Protein AF-A0A9E3X693-F1 (afdb_monomer_lite)

Sequence (414 aa):
NVKLANPLAALSYQMEGIDPHNLTMPPAPTFASEEIAGEMVELYWQALTRDVPFTHYGNEALTTAAIADLQAFTRFATVNPGTLFRGDTPGDLVGPYLSQFLYLPVPYGPMTIEQRYRVPVAGDDHMVDYLEWLAIQDGADPEQGNQIETTPLYLRNGRDLGEWVHQDFTYQAYLNAALILNSFGRSALDEGNPYKEMPNQSGFTTLGAPDLLSLVANIACLSLKAAWAQKWLFHRRLRPEVFAGRIHNHLTDAATYPIHDKLFAAQVLEEVAGRYDGYLLPQAYPEGSPTHPSYPAGHAVIAGACTTILKAFYDESFVLPNPQVAADDGLSLVAYRGHQNLTVGGELNKLAANIALGRDAAGVHWRSDSIEGLFLGETVALGVLADLALTYVEEFPGFQLTRFDGTTVTIHRE

pLDDT: mean 97.48, std 2.62, range [63.16, 98.94]

Foldseek 3Di:
DDDFDCLVLLVDADDFFDTLLPFDFPADDDQQDLQVLLLLLLLLLLQVFQLPFLVCQQVDDSNVLSLVLSCVGPVSVPPHSQRRLWDDFPQRSFFGNAFLLLQDWFDDPPDTHGNFAWFADPPQWACLDPVLLVCLVVPDDFPDWGHTDPDTFRDGGLRSLLVCLVPDDQLRSLLRLLRVLCVVPPQFWDPLQLQNPDPPDHDDCHLDSVVLNVQLVVLSVLLLSSQSNCFNVNHVAAWSQVSQSQVQCCVVVVDNDSYHCSSVVRCSQVVSCVVRVTRGRTASTSSAARNTGAAAPSLLLSLLQSLLSVQLTTDQAAFDPFRWHADSVRPDIDTRPDPDGNGSNSSSLSSSRSSLSSNSSRRTHTPNSNNSSNVSSNSRNLRNQLVVQQVDPDDTQAGWGQHRVRDIDGRHHD

Secondary structure (DSSP, 8-state):
-PPP--GGGGG---SSSS-GGG---PPPPPTTSHHHHHHHHHHHHHHHTTTSBGGGTTSSHHHHHHHHHHTTSGGGTT--TTTTT--SSTTTTSSSSS-GGGTS-EEETTEEE---B--BPTT--B--SHHHHHHHHTTPPPSS---B-SS-B---BHHHHHHHHHH--TTHHHHHHHHHHHHTGGGGB-TT-GGGT-SS---BTTBSHHHHHHHHHHHHHHHHHHHHHIIIIII-PPPHHHHHHHHHHHHTTS------GGGGG-THHHHHHHHHSS----BSSTT-S-SS--SSPHHHHHHHHHHHHHHHHB-TTPBPSS-EEE-TTSS-EEE---SS--BHHHHHHHHHHHHHHHHHHTTSS-HHHHHHHHHHHHHHHHHHHHHHHTT--S----EEEE-TTS-EEEE---

Structure (mmCIF, N/CA/C/O backbone):
data_AF-A0A9E3X693-F1
#
_entry.id   AF-A0A9E3X693-F1
#
loop_
_atom_site.group_PDB
_atom_site.id
_atom_site.type_symbol
_atom_site.label_atom_id
_atom_site.label_alt_id
_atom_site.label_comp_id
_atom_site.label_asym_id
_atom_site.label_entity_id
_atom_site.label_seq_id
_atom_site.pdbx_PDB_ins_code
_atom_site.Cartn_x
_atom_site.Cartn_y
_atom_site.Cartn_z
_atom_site.occupancy
_atom_site.B_iso_or_equiv
_atom_site.auth_seq_id
_atom_site.auth_comp_id
_atom_site.auth_asym_id
_atom_site.auth_atom_id
_atom_site.pdbx_PDB_model_num
ATOM 1 N N . ASN A 1 1 ? -18.705 20.364 3.539 1.00 78.75 1 ASN A N 1
ATOM 2 C CA . ASN A 1 1 ? -19.234 19.259 2.710 1.00 78.75 1 ASN A CA 1
ATOM 3 C C . ASN A 1 1 ? -18.222 18.897 1.654 1.00 78.75 1 ASN A C 1
ATOM 5 O O . ASN A 1 1 ? -18.205 19.485 0.571 1.00 78.75 1 ASN A O 1
ATOM 9 N N . VAL A 1 2 ? -17.381 17.931 2.002 1.00 92.00 2 VAL A N 1
ATOM 10 C CA . VAL A 1 2 ? -16.457 17.257 1.094 1.00 92.00 2 VAL A CA 1
ATOM 11 C C . VAL A 1 2 ? -17.197 16.686 -0.125 1.00 92.00 2 VAL A C 1
ATOM 13 O O . VAL A 1 2 ? -18.392 16.383 -0.084 1.00 92.00 2 VAL A O 1
ATOM 16 N N . LYS A 1 3 ? -16.500 16.583 -1.258 1.00 96.62 3 LYS A N 1
ATOM 17 C CA . LYS A 1 3 ? -17.074 16.119 -2.533 1.00 96.62 3 LYS A CA 1
ATOM 18 C C . LYS A 1 3 ? -16.817 14.632 -2.713 1.00 96.62 3 LYS A C 1
ATOM 20 O O . LYS A 1 3 ? -15.738 14.177 -2.365 1.00 96.62 3 LYS A O 1
ATOM 25 N N . LEU A 1 4 ? -17.738 13.901 -3.342 1.00 97.75 4 LEU A N 1
ATOM 26 C CA . LEU A 1 4 ? -17.475 12.522 -3.769 1.00 97.75 4 LEU A CA 1
ATOM 27 C C . LEU A 1 4 ? -16.341 12.486 -4.801 1.00 97.75 4 LEU A C 1
ATOM 29 O O . LEU A 1 4 ? -16.363 13.227 -5.789 1.00 97.75 4 LEU A O 1
ATOM 33 N N . ALA A 1 5 ? -15.379 11.590 -4.602 1.00 97.31 5 ALA A N 1
ATOM 34 C CA . ALA A 1 5 ? -14.217 11.468 -5.471 1.00 97.31 5 ALA A CA 1
ATOM 35 C C . ALA A 1 5 ? -14.549 10.699 -6.766 1.00 97.31 5 ALA A C 1
ATOM 37 O O . ALA A 1 5 ? -14.413 9.478 -6.870 1.00 97.31 5 ALA A O 1
ATOM 38 N N . ASN A 1 6 ? -14.975 11.457 -7.778 1.00 97.75 6 ASN A N 1
ATOM 39 C CA . ASN A 1 6 ? -15.135 11.042 -9.174 1.00 97.75 6 ASN A CA 1
ATOM 40 C C . ASN A 1 6 ? -15.963 9.752 -9.430 1.00 97.75 6 ASN A C 1
ATOM 42 O O . ASN A 1 6 ? -15.481 8.862 -10.133 1.00 97.75 6 ASN A O 1
ATOM 46 N N . PRO A 1 7 ? -17.215 9.615 -8.937 1.00 98.25 7 PRO A N 1
ATOM 47 C CA . PRO A 1 7 ? -18.006 8.393 -9.147 1.00 98.25 7 PRO A CA 1
ATOM 48 C C . PRO A 1 7 ? -18.203 8.007 -10.623 1.00 98.25 7 PRO A C 1
ATOM 50 O O . PRO A 1 7 ? -18.271 6.827 -10.950 1.00 98.25 7 PRO A O 1
ATOM 53 N N . LEU A 1 8 ? -18.259 8.989 -11.532 1.00 97.81 8 LEU A N 1
ATOM 54 C CA . LEU A 1 8 ? -18.472 8.744 -12.964 1.00 97.81 8 LEU A CA 1
ATOM 55 C C . LEU A 1 8 ? -17.276 8.084 -13.665 1.00 97.81 8 LEU A C 1
ATOM 57 O O . LEU A 1 8 ? -17.471 7.478 -14.717 1.00 97.81 8 LEU A O 1
ATOM 61 N N . ALA A 1 9 ? -16.064 8.130 -13.096 1.00 96.88 9 ALA A N 1
ATOM 62 C CA . ALA A 1 9 ? -14.925 7.398 -13.661 1.00 96.88 9 ALA A CA 1
ATOM 63 C C . ALA A 1 9 ? -15.131 5.881 -13.664 1.00 96.88 9 ALA A C 1
ATOM 65 O O . ALA A 1 9 ? -14.531 5.190 -14.484 1.00 96.88 9 ALA A O 1
ATOM 66 N N . ALA A 1 10 ? -16.027 5.378 -12.813 1.00 97.25 10 ALA A N 1
ATOM 67 C CA . ALA A 1 10 ? -16.394 3.972 -12.778 1.00 97.25 10 ALA A CA 1
ATOM 68 C C . ALA A 1 10 ? -17.063 3.478 -14.073 1.00 97.25 10 ALA A C 1
ATOM 70 O O . ALA A 1 10 ? -17.144 2.277 -14.264 1.00 97.25 10 ALA A O 1
ATOM 71 N N . LEU A 1 11 ? -17.533 4.390 -14.937 1.00 97.44 11 LEU A N 1
ATOM 72 C CA . LEU A 1 11 ? -18.151 4.102 -16.239 1.00 97.44 11 LEU A CA 1
ATOM 73 C C . LEU A 1 11 ? -17.204 4.376 -17.420 1.00 97.44 11 LEU A C 1
ATOM 75 O O . LEU A 1 11 ? -17.637 4.407 -18.574 1.00 97.44 11 LEU A O 1
ATOM 79 N N . SER A 1 12 ? -15.935 4.689 -17.147 1.00 95.81 12 SER A N 1
ATOM 80 C CA . SER A 1 12 ? -14.985 5.071 -18.190 1.00 95.81 12 SER A CA 1
ATOM 81 C C . SER A 1 12 ? -14.378 3.852 -18.884 1.00 95.81 12 SER A C 1
ATOM 83 O O . SER A 1 12 ? -14.011 2.872 -18.243 1.00 95.81 12 SER A O 1
ATOM 85 N N . TYR A 1 13 ? -14.244 3.946 -20.207 1.00 94.56 13 TYR A N 1
ATOM 86 C CA . TYR A 1 13 ? -13.548 2.962 -21.037 1.00 94.56 13 TYR A CA 1
ATOM 87 C C . TYR A 1 13 ? -12.052 3.297 -21.153 1.00 94.56 13 TYR A C 1
ATOM 89 O O . TYR A 1 13 ? -11.592 4.397 -20.800 1.00 94.56 13 TYR A O 1
ATOM 97 N N . GLN A 1 14 ? -11.282 2.357 -21.693 1.00 93.94 14 GLN A N 1
ATOM 98 C CA . GLN A 1 14 ? -9.878 2.546 -22.053 1.00 93.94 14 GLN A CA 1
ATOM 99 C C . GLN A 1 14 ? -9.559 1.927 -23.414 1.00 93.94 14 GLN A C 1
ATOM 101 O O . GLN A 1 14 ? -10.309 1.090 -23.904 1.00 93.94 14 GLN A O 1
ATOM 106 N N . MET A 1 15 ? -8.492 2.422 -24.043 1.00 95.00 15 MET A N 1
ATOM 107 C CA . MET A 1 15 ? -8.107 2.053 -25.412 1.00 95.00 15 MET A CA 1
ATOM 108 C C . MET A 1 15 ? -7.182 0.833 -25.478 1.00 95.00 15 MET A C 1
ATOM 110 O O . MET A 1 15 ? -6.988 0.299 -26.563 1.00 95.00 15 MET A O 1
ATOM 114 N N . GLU A 1 16 ? -6.608 0.431 -24.348 1.00 95.12 16 GLU A N 1
ATOM 115 C CA . GLU A 1 16 ? -5.639 -0.659 -24.222 1.00 95.12 16 GLU A CA 1
ATOM 116 C C . GLU A 1 16 ? -5.898 -1.443 -22.932 1.00 95.12 16 GLU A C 1
ATOM 118 O O . GLU A 1 16 ? -6.455 -0.908 -21.963 1.00 95.12 16 GLU A O 1
ATOM 123 N N . GLY A 1 17 ? -5.476 -2.701 -22.921 1.00 96.56 17 GLY A N 1
ATOM 124 C CA . GLY A 1 17 ? -5.702 -3.640 -21.840 1.00 96.56 17 GLY A CA 1
ATOM 125 C C . GLY A 1 17 ? -7.158 -4.091 -21.719 1.00 96.56 17 GLY A C 1
ATOM 126 O O . GLY A 1 17 ? -8.035 -3.796 -22.533 1.00 96.56 17 GLY A O 1
ATOM 127 N N . ILE A 1 18 ? -7.428 -4.832 -20.646 1.00 97.00 18 ILE A N 1
ATOM 128 C CA . ILE A 1 18 ? -8.753 -5.391 -20.362 1.00 97.00 18 ILE A CA 1
ATOM 129 C C . ILE A 1 18 ? -9.702 -4.263 -19.948 1.00 97.00 18 ILE A C 1
ATOM 131 O O . ILE A 1 18 ? -9.348 -3.441 -19.106 1.00 97.00 18 ILE A O 1
ATOM 135 N N . ASP A 1 19 ? -10.920 -4.232 -20.491 1.00 97.19 19 ASP A N 1
ATOM 136 C CA . ASP A 1 19 ? -11.931 -3.256 -20.074 1.00 97.19 19 ASP A CA 1
ATOM 137 C C . ASP A 1 19 ? -12.211 -3.333 -18.550 1.00 97.19 19 ASP A C 1
ATOM 139 O O . ASP A 1 19 ? -12.437 -4.434 -18.035 1.00 97.19 19 ASP A O 1
ATOM 143 N N . PRO A 1 20 ? -12.252 -2.194 -17.822 1.00 96.81 20 PRO A N 1
ATOM 144 C CA . PRO A 1 20 ? -12.472 -2.153 -16.376 1.00 96.81 20 PRO A CA 1
ATOM 145 C C . PRO A 1 20 ? -13.704 -2.916 -15.876 1.00 96.81 20 PRO A C 1
ATOM 147 O O . PRO A 1 20 ? -13.693 -3.417 -14.753 1.00 96.81 20 PRO A O 1
ATOM 150 N N . HIS A 1 21 ? -14.758 -3.019 -16.690 1.00 96.88 21 HIS A N 1
ATOM 151 C CA . HIS A 1 21 ? -16.014 -3.676 -16.322 1.00 96.88 21 HIS A CA 1
ATOM 152 C C . HIS A 1 21 ? -15.972 -5.198 -16.517 1.00 96.88 21 HIS A C 1
ATOM 154 O O . HIS A 1 21 ? -16.863 -5.894 -16.033 1.00 96.88 21 HIS A O 1
ATOM 160 N N . ASN A 1 22 ? -14.945 -5.714 -17.201 1.00 96.69 22 ASN A N 1
ATOM 161 C CA . ASN A 1 22 ? -14.696 -7.147 -17.378 1.00 96.69 22 ASN A CA 1
ATOM 162 C C . ASN A 1 22 ? -13.708 -7.710 -16.346 1.00 96.69 22 ASN A C 1
ATOM 164 O O . ASN A 1 22 ? -13.483 -8.919 -16.308 1.00 96.69 22 ASN A O 1
ATOM 168 N N . LEU A 1 23 ? -13.114 -6.852 -15.517 1.00 96.88 23 LEU A N 1
ATOM 169 C CA . LEU A 1 23 ? -12.283 -7.265 -14.395 1.00 96.88 23 LEU A CA 1
ATOM 170 C C . LEU A 1 23 ? -13.167 -7.574 -13.184 1.00 96.88 23 LEU A C 1
ATOM 172 O O . LEU A 1 23 ? -14.163 -6.895 -12.932 1.00 96.88 23 LEU A O 1
ATOM 176 N N . THR A 1 24 ? -12.792 -8.588 -12.411 1.00 95.25 24 THR A N 1
ATOM 177 C CA . THR A 1 24 ? -13.545 -9.029 -11.231 1.00 95.25 24 THR A CA 1
ATOM 178 C C . THR A 1 24 ? -12.644 -9.142 -10.016 1.00 95.25 24 THR A C 1
ATOM 180 O O . THR A 1 24 ? -11.465 -9.460 -10.143 1.00 95.25 24 THR A O 1
ATOM 183 N N . MET A 1 25 ? -13.234 -8.956 -8.841 1.00 96.94 25 MET A N 1
ATOM 184 C CA . MET A 1 25 ? -12.608 -9.173 -7.542 1.00 96.94 25 MET A CA 1
ATOM 185 C C . MET A 1 25 ? -13.440 -10.152 -6.711 1.00 96.94 25 MET A C 1
ATOM 187 O O . MET A 1 25 ? -14.651 -10.270 -6.949 1.00 96.94 25 MET A O 1
ATOM 191 N N . PRO A 1 26 ? -12.840 -10.851 -5.731 1.00 97.75 26 PRO A N 1
ATOM 192 C CA . PRO A 1 26 ? -13.631 -11.637 -4.800 1.00 97.75 26 PRO A CA 1
ATOM 193 C C . PRO A 1 26 ? -14.586 -10.734 -3.996 1.00 97.75 26 PRO A C 1
ATOM 195 O O . PRO A 1 26 ? -14.369 -9.527 -3.859 1.00 97.75 26 PRO A O 1
ATOM 198 N N . PRO A 1 27 ? -15.689 -11.281 -3.460 1.00 98.31 27 PRO A N 1
ATOM 199 C CA . PRO A 1 27 ? -16.515 -10.545 -2.516 1.00 98.31 27 PRO A CA 1
ATOM 200 C C . PRO A 1 27 ? -15.683 -10.097 -1.309 1.00 98.31 27 PRO A C 1
ATOM 202 O O . PRO A 1 27 ? -14.970 -10.904 -0.719 1.00 98.31 27 PRO A O 1
ATOM 205 N N . ALA A 1 28 ? -15.813 -8.830 -0.914 1.00 98.31 28 ALA A N 1
ATOM 206 C CA . ALA A 1 28 ? -15.210 -8.345 0.323 1.00 98.31 28 ALA A CA 1
ATOM 207 C C . ALA A 1 28 ? -15.761 -9.108 1.551 1.00 98.31 28 ALA A C 1
ATOM 209 O O . ALA A 1 28 ? -16.930 -9.524 1.526 1.00 98.31 28 ALA A O 1
ATOM 210 N N . PRO A 1 29 ? -14.977 -9.233 2.641 1.00 98.50 29 PRO A N 1
ATOM 211 C CA . PRO A 1 29 ? -15.433 -9.844 3.885 1.00 98.50 29 PRO A CA 1
ATOM 212 C C . PRO A 1 29 ? -16.771 -9.268 4.361 1.00 98.50 29 PRO A C 1
ATOM 214 O O . PRO A 1 29 ? -16.986 -8.052 4.385 1.00 98.50 29 PRO A O 1
ATOM 217 N N . THR A 1 30 ? -17.702 -10.149 4.732 1.00 98.25 30 THR A N 1
ATOM 218 C CA . THR A 1 30 ? -19.039 -9.722 5.173 1.00 98.25 30 THR A CA 1
ATOM 219 C C . THR A 1 30 ? -18.983 -9.084 6.560 1.00 98.25 30 THR A C 1
ATOM 221 O O . THR A 1 30 ? -18.131 -9.434 7.374 1.00 98.25 30 THR A O 1
ATOM 224 N N . PHE A 1 31 ? -19.931 -8.194 6.864 1.00 98.25 31 PHE A N 1
ATOM 225 C CA . PHE A 1 31 ? -19.961 -7.419 8.113 1.00 98.25 31 PHE A CA 1
ATOM 226 C C . PHE A 1 31 ? -19.901 -8.275 9.397 1.00 98.25 31 PHE A C 1
ATOM 228 O O . PHE A 1 31 ? -19.311 -7.849 10.382 1.00 98.25 31 PHE A O 1
ATOM 235 N N . ALA A 1 32 ? -20.491 -9.476 9.380 1.00 98.44 32 ALA A N 1
ATOM 236 C CA . ALA A 1 32 ? -20.553 -10.386 10.529 1.00 98.44 32 ALA A CA 1
ATOM 237 C C . ALA A 1 32 ? -19.474 -11.486 10.514 1.00 98.44 32 ALA A C 1
ATOM 239 O O . ALA A 1 32 ? -19.519 -12.409 11.327 1.00 98.44 32 ALA A O 1
ATOM 240 N N . SER A 1 33 ? -18.543 -11.449 9.556 1.00 98.69 33 SER A N 1
ATOM 241 C CA . SER A 1 33 ? -17.516 -12.485 9.416 1.00 98.69 33 SER A CA 1
ATOM 242 C C . SER A 1 33 ? -16.428 -12.381 10.487 1.00 98.69 33 SER A C 1
ATOM 244 O O . SER A 1 33 ? -16.123 -11.300 10.986 1.00 98.69 33 SER A O 1
ATOM 246 N N . GLU A 1 34 ? -15.790 -13.512 10.798 1.00 98.69 34 GLU A N 1
ATOM 247 C CA . GLU A 1 34 ? -14.554 -13.518 11.591 1.00 98.69 34 GLU A CA 1
ATOM 248 C C . GLU A 1 34 ? -13.443 -12.715 10.897 1.00 98.69 34 GLU A C 1
ATOM 250 O O . GLU A 1 34 ? -12.648 -12.057 11.562 1.00 98.69 34 GLU A O 1
ATOM 255 N N . GLU A 1 35 ? -13.397 -12.750 9.563 1.00 98.56 35 GLU A N 1
ATOM 256 C CA . GLU A 1 35 ? -12.352 -12.095 8.780 1.00 98.56 35 GLU A CA 1
ATOM 257 C C . GLU A 1 35 ? -12.358 -10.574 8.968 1.00 98.56 35 GLU A C 1
ATOM 259 O O . GLU A 1 35 ? -11.334 -10.033 9.374 1.00 98.56 35 GLU A O 1
ATOM 264 N N . ILE A 1 36 ? -13.497 -9.885 8.789 1.00 98.62 36 ILE A N 1
ATOM 265 C CA . ILE A 1 36 ? -13.551 -8.425 9.005 1.00 98.62 36 ILE A CA 1
ATOM 266 C C . ILE A 1 36 ? -13.267 -8.045 10.464 1.00 98.62 36 ILE A C 1
ATOM 268 O O . ILE A 1 36 ? -12.698 -6.990 10.728 1.00 98.62 36 ILE A O 1
ATOM 272 N N . ALA A 1 37 ? -13.634 -8.908 11.418 1.00 98.81 37 ALA A N 1
ATOM 273 C CA . ALA A 1 37 ? -13.318 -8.697 12.823 1.00 98.81 37 ALA A CA 1
ATOM 274 C C . ALA A 1 37 ? -11.807 -8.761 13.078 1.00 98.81 37 ALA A C 1
ATOM 276 O O . ALA A 1 37 ? -11.271 -7.885 13.752 1.00 98.81 37 ALA A O 1
ATOM 277 N N . GLY A 1 38 ? -11.118 -9.746 12.496 1.00 98.81 38 GLY A N 1
ATOM 278 C CA . GLY A 1 38 ? -9.662 -9.839 12.563 1.00 98.81 38 GLY A CA 1
ATOM 279 C C . GLY A 1 38 ? -8.971 -8.663 11.873 1.00 98.81 38 GLY A C 1
ATOM 280 O O . GLY A 1 38 ? -8.033 -8.105 12.431 1.00 98.81 38 GLY A O 1
ATOM 281 N N . GLU A 1 39 ? -9.453 -8.243 10.697 1.00 98.88 39 GLU A N 1
ATOM 282 C CA . GLU A 1 39 ? -8.930 -7.051 10.012 1.00 98.88 39 GLU A CA 1
ATOM 283 C C . GLU A 1 39 ? -9.103 -5.792 10.864 1.00 98.88 39 GLU A C 1
ATOM 285 O O . GLU A 1 39 ? -8.191 -4.982 10.964 1.00 98.88 39 GLU A O 1
ATOM 290 N N . MET A 1 4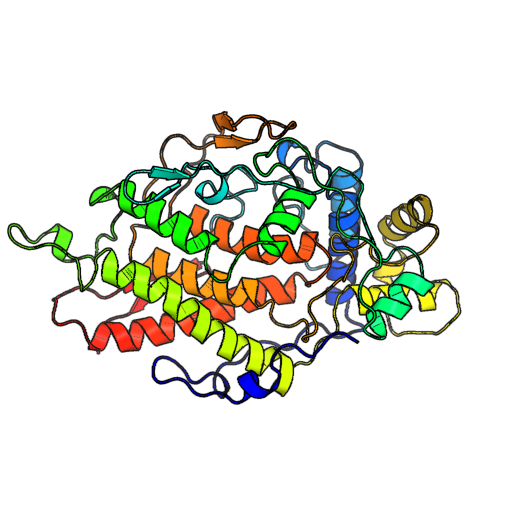0 ? -10.248 -5.630 11.528 1.00 98.94 40 MET A N 1
ATOM 291 C CA . MET A 1 40 ? -10.469 -4.487 12.409 1.00 98.94 40 MET A CA 1
ATOM 292 C C . MET A 1 40 ? -9.533 -4.514 13.627 1.00 98.94 40 MET A C 1
ATOM 294 O O . MET A 1 40 ? -8.973 -3.480 13.984 1.00 98.94 40 MET A O 1
ATOM 298 N N . VAL A 1 41 ? -9.313 -5.683 14.241 1.00 98.94 41 VAL A N 1
ATOM 299 C CA . VAL A 1 41 ? -8.329 -5.839 15.329 1.00 98.94 41 VAL A CA 1
ATOM 300 C C . VAL A 1 41 ? -6.918 -5.493 14.846 1.00 98.94 41 VAL A C 1
ATOM 302 O O . VAL A 1 41 ? -6.198 -4.783 15.546 1.00 98.94 41 VAL A O 1
ATOM 305 N N . GLU A 1 42 ? -6.538 -5.908 13.633 1.00 98.94 42 GLU A N 1
ATOM 306 C CA . GLU A 1 42 ? -5.268 -5.512 13.014 1.00 98.94 42 GLU A CA 1
ATOM 307 C C . GLU A 1 42 ? -5.153 -3.988 12.890 1.00 98.94 42 GLU A C 1
ATOM 309 O O . GLU A 1 42 ? -4.139 -3.425 13.294 1.00 98.94 42 GLU A O 1
ATOM 314 N N . LEU A 1 43 ? -6.194 -3.309 12.403 1.00 98.94 43 LEU A N 1
ATOM 315 C CA . LEU A 1 43 ? -6.190 -1.855 12.219 1.00 98.94 43 LEU A CA 1
ATOM 316 C C . LEU A 1 43 ? -6.120 -1.076 13.536 1.00 98.94 43 LEU A C 1
ATOM 318 O O . LEU A 1 43 ? -5.401 -0.079 13.607 1.00 98.94 43 LEU A O 1
ATOM 322 N N . TYR A 1 44 ? -6.808 -1.521 14.593 1.00 98.94 44 TYR A N 1
ATOM 323 C CA . TYR A 1 44 ? -6.652 -0.901 15.912 1.00 98.94 44 TYR A CA 1
ATOM 324 C C . TYR A 1 44 ? -5.222 -1.055 16.438 1.00 98.94 44 TYR A C 1
ATOM 326 O O . TYR A 1 44 ? -4.649 -0.090 16.945 1.00 98.94 44 TYR A O 1
ATOM 334 N N . TRP A 1 45 ? -4.608 -2.232 16.281 1.00 98.94 45 TRP A N 1
ATOM 335 C CA . TRP A 1 45 ? -3.222 -2.424 16.700 1.00 98.94 45 TRP A CA 1
ATOM 336 C C . TRP A 1 45 ? -2.237 -1.625 15.854 1.00 98.94 45 TRP A C 1
ATOM 338 O O . TRP A 1 45 ? -1.297 -1.055 16.410 1.00 98.94 45 TRP A O 1
ATOM 348 N N . GLN A 1 46 ? -2.454 -1.519 14.541 1.00 98.88 46 GLN A N 1
ATOM 349 C CA . GLN A 1 46 ? -1.661 -0.628 13.695 1.00 98.88 46 GLN A CA 1
ATOM 350 C C . GLN A 1 46 ? -1.785 0.822 14.174 1.00 98.88 46 GLN A C 1
ATOM 352 O O . GLN A 1 46 ? -0.762 1.486 14.300 1.00 98.88 46 GLN A O 1
ATOM 357 N N . ALA A 1 47 ? -2.989 1.283 14.539 1.00 98.88 47 ALA A N 1
ATOM 358 C CA . ALA A 1 47 ? -3.203 2.617 15.099 1.00 98.88 47 ALA A CA 1
ATOM 359 C C . ALA A 1 47 ? -2.428 2.842 16.410 1.00 98.88 47 ALA A C 1
ATOM 361 O O . ALA A 1 47 ? -1.710 3.831 16.543 1.00 98.88 47 ALA A O 1
ATOM 362 N N . LEU A 1 48 ? -2.502 1.899 17.354 1.00 98.81 48 LEU A N 1
ATOM 363 C CA . LEU A 1 48 ? -1.804 2.000 18.642 1.00 98.81 48 LEU A CA 1
ATOM 364 C C . LEU A 1 48 ? -0.275 1.895 18.529 1.00 98.81 48 LEU A C 1
ATOM 366 O O . LEU A 1 48 ? 0.437 2.415 19.390 1.00 98.81 48 LEU A O 1
ATOM 370 N N . THR A 1 49 ? 0.230 1.244 17.478 1.00 98.75 49 THR A N 1
ATOM 371 C CA . THR A 1 49 ? 1.666 1.003 17.247 1.00 98.75 49 THR A CA 1
ATOM 372 C C . THR A 1 49 ? 2.278 1.913 16.179 1.00 98.75 49 THR A C 1
ATOM 374 O O . THR A 1 49 ? 3.446 1.729 15.831 1.00 98.75 49 THR A O 1
ATOM 377 N N . ARG A 1 50 ? 1.547 2.929 15.689 1.00 98.56 50 ARG A N 1
ATOM 378 C CA . ARG A 1 50 ? 2.014 3.867 14.645 1.00 98.56 50 ARG A CA 1
ATOM 379 C C . ARG A 1 50 ? 3.392 4.451 14.919 1.00 98.56 50 ARG A C 1
ATOM 381 O O . ARG A 1 50 ? 4.171 4.626 13.988 1.00 98.56 50 ARG A O 1
ATOM 388 N N . ASP A 1 51 ? 3.688 4.716 16.186 1.00 98.75 51 ASP A N 1
ATOM 389 C CA . ASP A 1 51 ? 4.918 5.375 16.624 1.00 98.75 51 ASP A CA 1
ATOM 390 C C . ASP A 1 51 ? 6.052 4.410 16.998 1.00 98.75 51 ASP A C 1
ATOM 392 O O . ASP A 1 51 ? 7.175 4.851 17.244 1.00 98.75 51 ASP A O 1
ATOM 396 N N . VAL A 1 52 ? 5.797 3.097 17.011 1.00 98.75 52 VAL A N 1
ATOM 397 C CA . VAL A 1 52 ? 6.820 2.080 17.286 1.00 98.75 52 VAL A CA 1
ATOM 398 C C . VAL A 1 52 ? 7.709 1.929 16.047 1.00 98.75 52 VAL A C 1
ATOM 400 O O . VAL A 1 52 ? 7.187 1.613 14.973 1.00 98.75 52 VAL A O 1
ATOM 403 N N . PRO A 1 53 ? 9.040 2.122 16.141 1.00 98.62 53 PRO A N 1
ATOM 404 C CA . PRO A 1 53 ? 9.902 1.914 14.986 1.00 98.62 53 PRO A CA 1
ATOM 405 C C . PRO A 1 53 ? 9.850 0.454 14.521 1.00 98.62 53 PRO A C 1
ATOM 407 O O . PRO A 1 53 ? 9.837 -0.466 15.340 1.00 98.62 53 PRO A O 1
ATOM 410 N N . PHE A 1 54 ? 9.860 0.220 13.206 1.00 98.50 54 PHE A N 1
ATOM 411 C CA . PHE A 1 54 ? 9.724 -1.121 12.618 1.00 98.50 54 PHE A CA 1
ATOM 412 C C . PHE A 1 54 ? 10.783 -2.117 13.119 1.00 98.50 54 PHE A C 1
ATOM 414 O O . PHE A 1 54 ? 10.548 -3.324 13.148 1.00 98.50 54 PHE A O 1
ATOM 421 N N . THR A 1 55 ? 11.954 -1.621 13.523 1.00 97.06 55 THR A N 1
ATOM 422 C CA . THR A 1 55 ? 13.060 -2.383 14.128 1.00 97.06 55 THR A CA 1
ATOM 423 C C . THR A 1 55 ? 12.709 -2.999 15.487 1.00 97.06 55 THR A C 1
ATOM 425 O O . THR A 1 55 ? 13.354 -3.965 15.892 1.00 97.06 55 THR A O 1
ATOM 428 N N . HIS A 1 56 ? 11.678 -2.491 16.167 1.00 98.12 56 HIS A N 1
ATOM 429 C CA . HIS A 1 56 ? 11.220 -2.953 17.483 1.00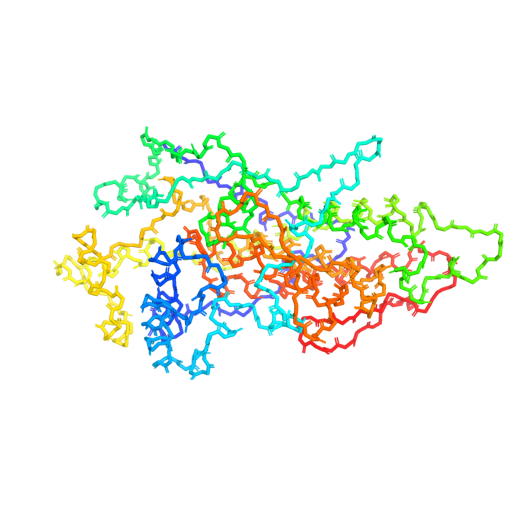 98.12 56 HIS A CA 1
ATOM 430 C C . HIS A 1 56 ? 9.989 -3.860 17.424 1.00 98.12 56 HIS A C 1
ATOM 432 O O . HIS A 1 56 ? 9.572 -4.369 18.462 1.00 98.12 56 HIS A O 1
ATOM 438 N N . TYR A 1 57 ? 9.415 -4.113 16.242 1.00 98.19 57 TYR A N 1
ATOM 439 C CA . TYR A 1 57 ? 8.211 -4.941 16.117 1.00 98.19 57 TYR A CA 1
ATOM 440 C C . TYR A 1 57 ? 8.423 -6.344 16.699 1.00 98.19 57 TYR A C 1
ATOM 442 O O . TYR A 1 57 ? 9.353 -7.066 16.333 1.00 98.19 57 TYR A O 1
ATOM 450 N N . GLY A 1 58 ? 7.550 -6.710 17.640 1.00 96.50 58 GLY A N 1
ATOM 451 C CA . GLY A 1 58 ? 7.590 -7.961 18.394 1.00 96.50 58 GLY A CA 1
ATOM 452 C C . GLY A 1 58 ? 8.667 -8.028 19.482 1.00 96.50 58 GLY A C 1
ATOM 453 O O . GLY A 1 58 ? 8.886 -9.098 20.043 1.00 96.50 58 GLY A O 1
ATOM 454 N N . ASN A 1 59 ? 9.332 -6.907 19.778 1.00 97.06 59 ASN A N 1
ATOM 455 C CA . ASN A 1 59 ? 10.327 -6.772 20.847 1.00 97.06 59 ASN A CA 1
ATOM 456 C C . ASN A 1 59 ? 9.959 -5.676 21.865 1.00 97.06 59 ASN A C 1
ATOM 458 O O . ASN A 1 59 ? 10.774 -5.324 22.717 1.00 97.06 59 ASN A O 1
ATOM 462 N N . GLU A 1 60 ? 8.736 -5.149 21.802 1.00 98.06 60 GLU A N 1
ATOM 463 C CA . GLU A 1 60 ? 8.170 -4.238 22.796 1.00 98.06 60 GLU A CA 1
ATOM 464 C C . GLU A 1 60 ? 6.715 -4.619 23.131 1.00 98.06 60 GLU A C 1
ATOM 466 O O . GLU A 1 60 ? 6.142 -5.528 22.523 1.00 98.06 60 GLU A O 1
ATOM 471 N N . ALA A 1 61 ? 6.143 -3.998 24.163 1.00 98.25 61 ALA A N 1
ATOM 472 C CA . ALA A 1 61 ? 4.896 -4.440 24.782 1.00 98.25 61 ALA A CA 1
ATOM 473 C C . ALA A 1 61 ? 3.676 -4.390 23.844 1.00 98.25 61 ALA A C 1
ATOM 475 O O . ALA A 1 61 ? 2.923 -5.363 23.799 1.00 98.25 61 ALA A O 1
ATOM 476 N N . LEU A 1 62 ? 3.487 -3.306 23.085 1.00 98.38 62 LEU A N 1
ATOM 477 C CA . LEU A 1 62 ? 2.295 -3.104 22.255 1.00 98.38 62 LEU A CA 1
ATOM 478 C C . LEU A 1 62 ? 2.252 -4.082 21.079 1.00 98.38 62 LEU A C 1
ATOM 480 O O . LEU A 1 62 ? 1.245 -4.740 20.854 1.00 98.38 62 LEU A O 1
ATOM 484 N N . THR A 1 63 ? 3.353 -4.245 20.353 1.00 98.62 63 THR A N 1
ATOM 485 C CA . THR A 1 63 ? 3.455 -5.186 19.230 1.00 98.62 63 THR A CA 1
ATOM 486 C C . THR A 1 63 ? 3.474 -6.640 19.694 1.00 98.62 63 THR A C 1
ATOM 488 O O . THR A 1 63 ? 3.004 -7.511 18.966 1.00 98.62 63 THR A O 1
ATOM 491 N N . THR A 1 64 ? 3.942 -6.925 20.915 1.00 98.62 64 THR A N 1
ATOM 492 C CA . THR A 1 64 ? 3.780 -8.257 21.523 1.00 98.62 64 THR A CA 1
ATOM 493 C C . THR A 1 64 ? 2.308 -8.554 21.820 1.00 98.62 64 THR A C 1
ATOM 495 O O . THR A 1 64 ? 1.836 -9.647 21.505 1.00 98.62 64 THR A O 1
ATOM 498 N N . ALA A 1 65 ? 1.569 -7.587 22.373 1.00 98.69 65 ALA A N 1
ATOM 499 C CA . ALA A 1 65 ? 0.130 -7.713 22.601 1.00 98.69 65 ALA A CA 1
ATOM 500 C C . ALA A 1 65 ? -0.647 -7.831 21.278 1.00 98.69 65 ALA A C 1
ATOM 502 O O . ALA A 1 65 ? -1.494 -8.712 21.146 1.00 98.69 65 ALA A O 1
ATOM 503 N N . ALA A 1 66 ? -0.271 -7.052 20.257 1.00 98.88 66 ALA A N 1
ATOM 504 C CA . ALA A 1 66 ? -0.840 -7.143 18.914 1.00 98.88 66 ALA A CA 1
ATOM 505 C C . ALA A 1 66 ? -0.715 -8.547 18.315 1.00 98.88 66 ALA A C 1
ATOM 507 O O . ALA A 1 66 ? -1.685 -9.088 17.788 1.00 98.88 66 ALA A O 1
ATOM 508 N N . ILE A 1 67 ? 0.465 -9.165 18.421 1.00 98.88 67 ILE A N 1
ATOM 509 C CA . ILE A 1 67 ? 0.682 -10.543 17.964 1.00 98.88 67 ILE A CA 1
ATOM 510 C C . ILE A 1 67 ? -0.247 -11.509 18.708 1.00 98.88 67 ILE A C 1
ATOM 512 O O . ILE A 1 67 ? -0.865 -12.357 18.069 1.00 98.88 67 ILE A O 1
ATOM 516 N N . ALA A 1 68 ? -0.363 -11.380 20.032 1.00 98.62 68 ALA A N 1
ATOM 517 C CA . ALA A 1 68 ? -1.194 -12.267 20.843 1.00 98.62 68 ALA A CA 1
ATOM 518 C C . ALA A 1 68 ? -2.690 -12.167 20.487 1.00 98.62 68 ALA A C 1
ATOM 520 O O . ALA A 1 68 ? -3.337 -13.197 20.298 1.00 98.62 68 ALA A O 1
ATOM 521 N N . ASP A 1 69 ? -3.216 -10.950 20.335 1.00 98.50 69 ASP A N 1
ATOM 522 C CA . ASP A 1 69 ? -4.605 -10.706 19.924 1.00 98.50 69 ASP A CA 1
ATOM 523 C C . ASP A 1 69 ? -4.887 -11.266 18.526 1.00 98.50 69 ASP A C 1
ATOM 525 O O . ASP A 1 69 ? -5.876 -11.967 18.301 1.00 98.50 69 ASP A O 1
ATOM 529 N N . LEU A 1 70 ? -3.997 -10.986 17.571 1.00 98.81 70 LEU A N 1
ATOM 530 C CA . LEU A 1 70 ? -4.176 -11.397 16.184 1.00 98.81 70 LEU A CA 1
ATOM 531 C C . LEU A 1 70 ? -4.158 -12.921 16.025 1.00 98.81 70 LEU A C 1
ATOM 533 O O . LEU A 1 70 ? -4.962 -13.462 15.267 1.00 98.81 70 LEU A O 1
ATOM 537 N N . GLN A 1 71 ? -3.331 -13.641 16.787 1.00 98.69 71 GLN A N 1
ATOM 538 C CA . GLN A 1 71 ? -3.273 -15.108 16.736 1.00 98.69 71 GLN A CA 1
ATOM 539 C C . GLN A 1 71 ? -4.612 -15.803 17.065 1.00 98.69 71 GLN A C 1
ATOM 541 O O . GLN A 1 71 ? -4.778 -16.982 16.744 1.00 98.69 71 GLN A O 1
ATOM 546 N N . ALA A 1 72 ? -5.593 -15.100 17.647 1.00 98.31 72 ALA A N 1
ATOM 547 C CA . ALA A 1 72 ? -6.939 -15.624 17.890 1.00 98.31 72 ALA A CA 1
ATOM 548 C C . ALA A 1 72 ? -7.814 -15.748 16.622 1.00 98.31 72 ALA A C 1
ATOM 550 O O . ALA A 1 72 ? -8.858 -16.420 16.646 1.00 98.31 72 ALA A O 1
ATOM 551 N N . PHE A 1 73 ? -7.412 -15.114 15.518 1.00 98.62 73 PHE A N 1
ATOM 552 C CA . PHE A 1 73 ? -8.156 -15.060 14.261 1.00 98.62 73 PHE A CA 1
ATOM 553 C C . PHE A 1 73 ? -7.535 -15.973 13.206 1.00 98.62 73 PHE A C 1
ATOM 555 O O . PHE A 1 73 ? -6.320 -15.986 13.012 1.00 98.62 73 PHE A O 1
ATOM 562 N N . THR A 1 74 ? -8.379 -16.695 12.462 1.00 98.06 74 THR A N 1
ATOM 563 C CA . THR A 1 74 ? -7.935 -17.719 11.496 1.00 98.06 74 THR A CA 1
ATOM 564 C C . THR A 1 74 ? -6.884 -17.206 10.500 1.00 98.06 74 THR A C 1
ATOM 566 O O . THR A 1 74 ? -5.888 -17.888 10.265 1.00 98.06 74 THR A O 1
ATOM 569 N N . ARG A 1 75 ? -7.056 -15.990 9.956 1.00 95.88 75 ARG A N 1
ATOM 570 C CA . ARG A 1 75 ? -6.110 -15.384 8.999 1.00 95.88 75 ARG A CA 1
ATOM 571 C C . ARG A 1 75 ? -4.728 -15.114 9.605 1.00 95.88 75 ARG A C 1
ATOM 573 O O . ARG A 1 75 ? -3.726 -15.215 8.907 1.00 95.88 75 ARG A O 1
ATOM 580 N N . PHE A 1 76 ? -4.675 -14.768 10.887 1.00 98.25 76 PHE A N 1
ATOM 581 C CA . PHE A 1 76 ? -3.469 -14.272 11.549 1.00 98.25 76 PHE A CA 1
ATOM 582 C C . PHE A 1 76 ? -2.875 -15.280 12.540 1.00 98.25 76 PHE A C 1
ATOM 584 O O . PHE A 1 76 ? -1.942 -14.953 13.267 1.00 98.25 76 PHE A O 1
ATOM 591 N N . ALA A 1 77 ? -3.358 -16.526 12.547 1.00 97.75 77 ALA A N 1
ATOM 592 C CA . ALA A 1 77 ? -2.966 -17.562 13.505 1.00 97.75 77 ALA A CA 1
ATOM 593 C C . ALA A 1 77 ? -1.447 -17.828 13.574 1.00 97.75 77 ALA A C 1
ATOM 595 O O . ALA A 1 77 ? -0.951 -18.338 14.576 1.00 97.75 77 ALA A O 1
ATOM 596 N N . THR A 1 78 ? -0.697 -17.493 12.519 1.00 97.50 78 THR A N 1
ATOM 597 C CA . THR A 1 78 ? 0.761 -17.684 12.433 1.00 97.50 78 THR A CA 1
ATOM 598 C C . THR A 1 78 ? 1.569 -16.389 12.532 1.00 97.50 78 THR A C 1
ATOM 600 O O . THR A 1 78 ? 2.788 -16.420 12.321 1.00 97.50 78 THR A O 1
ATOM 603 N N . VAL A 1 79 ? 0.925 -15.252 12.824 1.00 98.31 79 VAL A N 1
ATOM 604 C CA . VAL A 1 79 ? 1.620 -13.967 12.951 1.00 98.31 79 VAL A CA 1
ATOM 605 C C . VAL A 1 79 ? 2.649 -14.031 14.078 1.00 98.31 79 VAL A C 1
ATOM 607 O O . VAL A 1 79 ? 2.469 -14.700 15.095 1.00 98.31 79 VAL A O 1
ATOM 610 N N . ASN A 1 80 ? 3.780 -13.380 13.861 1.00 97.81 80 ASN A N 1
ATOM 611 C CA . ASN A 1 80 ? 4.946 -13.376 14.736 1.00 97.81 80 ASN A CA 1
ATOM 612 C C . ASN A 1 80 ? 5.745 -12.076 14.500 1.00 97.81 80 ASN A C 1
ATOM 614 O O . ASN A 1 80 ? 5.420 -11.341 13.563 1.00 97.81 80 ASN A O 1
ATOM 618 N N . PRO A 1 81 ? 6.811 -11.791 15.272 1.00 97.62 81 PRO A N 1
ATOM 619 C CA . PRO A 1 81 ? 7.586 -10.554 15.122 1.00 97.62 81 PRO A CA 1
ATOM 620 C C . PRO A 1 81 ? 8.064 -10.256 13.691 1.00 97.62 81 PRO A C 1
ATOM 622 O O . PRO A 1 81 ? 8.107 -9.103 13.276 1.00 97.62 81 PRO A O 1
ATOM 625 N N . GLY A 1 82 ? 8.393 -11.287 12.905 1.00 96.69 82 GLY A N 1
ATOM 626 C CA . GLY A 1 82 ? 8.872 -11.129 11.529 1.00 96.69 82 GLY A CA 1
ATOM 627 C C . GLY A 1 82 ? 7.776 -10.932 10.477 1.00 96.69 82 GLY A C 1
ATOM 628 O O . GLY A 1 82 ? 8.095 -10.610 9.336 1.00 96.69 82 GLY A O 1
ATOM 629 N N . THR A 1 83 ? 6.506 -11.134 10.836 1.00 98.00 83 THR A N 1
ATOM 630 C CA . THR A 1 83 ? 5.356 -11.116 9.907 1.00 98.00 83 THR A CA 1
ATOM 631 C C . THR A 1 83 ? 4.280 -10.103 10.288 1.00 98.00 83 THR A C 1
ATOM 633 O O . THR A 1 83 ? 3.408 -9.817 9.471 1.00 98.00 83 THR A O 1
ATOM 636 N N . LEU A 1 84 ? 4.344 -9.533 11.497 1.00 98.69 84 LEU A N 1
ATOM 637 C CA . LEU A 1 84 ? 3.400 -8.528 11.978 1.00 98.69 84 LEU A CA 1
ATOM 638 C C . LEU A 1 84 ? 3.282 -7.361 10.983 1.00 98.69 84 LEU A C 1
ATOM 640 O O . LEU A 1 84 ? 4.283 -6.728 10.642 1.00 98.69 84 LEU A O 1
ATOM 644 N N . PHE A 1 85 ? 2.053 -7.114 10.520 1.00 98.62 85 PHE A N 1
ATOM 645 C CA . PHE A 1 85 ? 1.664 -6.057 9.573 1.00 98.62 85 PHE A CA 1
ATOM 646 C C . PHE A 1 85 ? 2.349 -6.095 8.197 1.00 98.62 85 PHE A C 1
ATOM 648 O O . PHE A 1 85 ? 2.247 -5.142 7.432 1.00 98.62 85 PHE A O 1
ATOM 655 N N . ARG A 1 86 ? 3.011 -7.197 7.825 1.00 98.56 86 ARG A N 1
ATOM 656 C CA . ARG A 1 86 ? 3.646 -7.327 6.503 1.00 98.56 86 ARG A CA 1
ATOM 657 C C . ARG A 1 86 ? 2.681 -7.835 5.429 1.00 98.56 86 ARG A C 1
ATOM 659 O O . ARG A 1 86 ? 1.568 -8.271 5.729 1.00 98.56 86 ARG A O 1
ATOM 666 N N . GLY A 1 87 ? 3.107 -7.722 4.172 1.00 96.12 87 GLY A N 1
ATOM 667 C CA . GLY A 1 87 ? 2.413 -8.304 3.024 1.00 96.12 87 GLY A CA 1
ATOM 668 C C . GLY A 1 87 ? 2.594 -9.819 2.928 1.00 96.12 87 GLY A C 1
ATOM 669 O O . GLY A 1 87 ? 3.422 -10.408 3.627 1.00 96.12 87 GLY A O 1
ATOM 670 N N . ASP A 1 88 ? 1.798 -10.424 2.049 1.00 93.12 88 ASP A N 1
ATOM 671 C CA . ASP A 1 88 ? 1.684 -11.878 1.891 1.00 93.12 88 ASP A CA 1
ATOM 672 C C . ASP A 1 88 ? 2.378 -12.388 0.606 1.00 93.12 88 ASP A C 1
ATOM 674 O O . ASP A 1 88 ? 2.291 -13.571 0.276 1.00 93.12 88 ASP A O 1
ATOM 678 N N . THR A 1 89 ? 3.059 -11.510 -0.142 1.00 96.31 89 THR A N 1
ATOM 679 C CA . THR A 1 89 ? 3.623 -11.816 -1.466 1.00 96.31 89 THR A CA 1
ATOM 680 C C . THR A 1 89 ? 5.106 -12.221 -1.395 1.00 96.31 89 THR A C 1
ATOM 682 O O . THR A 1 89 ? 5.801 -11.914 -0.415 1.00 96.31 89 THR A O 1
ATOM 685 N N . PRO A 1 90 ? 5.640 -12.938 -2.408 1.00 97.19 90 PRO A N 1
ATOM 686 C CA . PRO A 1 90 ? 7.038 -13.359 -2.418 1.00 97.19 90 PRO A CA 1
ATOM 687 C C . PRO A 1 90 ? 8.002 -12.183 -2.216 1.00 97.19 90 PRO A C 1
ATOM 689 O O . PRO A 1 90 ? 8.030 -11.247 -3.008 1.00 97.19 90 PRO A O 1
ATOM 692 N N . GLY A 1 91 ? 8.824 -12.255 -1.167 1.00 96.25 91 GLY A N 1
ATOM 693 C CA . GLY A 1 91 ? 9.820 -11.230 -0.834 1.00 96.25 91 GLY A CA 1
ATOM 694 C C . GLY A 1 91 ? 9.426 -10.273 0.296 1.00 96.25 91 GLY A C 1
ATOM 695 O O . GLY A 1 91 ? 10.324 -9.747 0.956 1.00 96.25 91 GLY A O 1
ATOM 696 N N . ASP A 1 92 ? 8.137 -10.129 0.623 1.00 97.38 92 ASP A N 1
ATOM 697 C CA . ASP A 1 92 ? 7.658 -9.188 1.658 1.00 97.38 92 ASP A CA 1
ATOM 698 C C . ASP A 1 92 ? 8.281 -9.453 3.042 1.00 97.38 92 ASP A C 1
ATOM 700 O O . ASP A 1 92 ? 8.593 -8.541 3.819 1.00 97.38 92 ASP A O 1
ATOM 704 N N . LEU A 1 93 ? 8.521 -10.730 3.345 1.00 97.56 93 LEU A N 1
ATOM 705 C CA . LEU A 1 93 ? 9.049 -11.193 4.631 1.00 97.56 93 LEU A CA 1
ATOM 706 C C . LEU A 1 93 ? 10.586 -11.255 4.684 1.00 97.56 93 LEU A C 1
ATOM 708 O O . LEU A 1 93 ? 11.160 -11.618 5.712 1.00 97.56 93 LEU A O 1
ATOM 712 N N . VAL A 1 94 ? 11.282 -10.918 3.594 1.00 97.94 94 VAL A N 1
ATOM 713 C CA . VAL A 1 94 ? 12.745 -11.020 3.516 1.00 97.94 94 VAL A CA 1
ATOM 714 C C . VAL A 1 94 ? 13.386 -9.707 3.955 1.00 97.94 94 VAL A C 1
ATOM 716 O O . VAL A 1 94 ? 13.255 -8.695 3.286 1.00 97.94 94 VAL A O 1
ATOM 719 N N . GLY A 1 95 ? 14.134 -9.706 5.059 1.00 97.44 95 GLY A N 1
ATOM 720 C CA . GLY A 1 95 ? 14.901 -8.532 5.490 1.00 97.44 95 GLY A CA 1
ATOM 721 C C . GLY A 1 95 ? 14.063 -7.424 6.153 1.00 97.44 95 GLY A C 1
ATOM 722 O O . GLY A 1 95 ? 13.089 -7.730 6.853 1.00 97.44 95 GLY A O 1
ATOM 723 N N . PRO A 1 96 ? 14.457 -6.141 6.017 1.00 97.88 96 PRO A N 1
ATOM 724 C CA . PRO A 1 96 ? 13.779 -5.017 6.671 1.00 97.88 96 PRO A CA 1
ATOM 725 C C . PRO A 1 96 ? 12.306 -4.893 6.263 1.00 97.88 96 PRO A C 1
ATOM 727 O O . PRO A 1 96 ? 11.908 -5.409 5.218 1.00 97.88 96 PRO A O 1
ATOM 730 N N . TYR A 1 97 ? 11.513 -4.211 7.097 1.00 98.56 97 TYR A N 1
ATOM 731 C CA . TYR A 1 97 ? 10.076 -4.002 6.868 1.00 98.56 97 TYR A CA 1
ATOM 732 C C . TYR A 1 97 ? 9.804 -3.180 5.606 1.00 98.56 97 TYR A C 1
ATOM 734 O O . TYR A 1 97 ? 8.931 -3.531 4.814 1.00 98.56 97 TYR A O 1
ATOM 742 N N . LEU A 1 98 ? 10.563 -2.099 5.418 1.00 98.62 98 LEU A N 1
ATOM 743 C CA . LEU A 1 98 ? 10.441 -1.233 4.254 1.00 98.62 98 LEU A CA 1
ATOM 744 C C . LEU A 1 98 ? 11.353 -1.684 3.114 1.00 98.62 98 LEU A C 1
ATOM 746 O O . LEU A 1 98 ? 12.489 -2.117 3.332 1.00 98.62 98 LEU A O 1
ATOM 750 N N . SER A 1 99 ? 10.832 -1.546 1.898 1.00 98.88 99 SER A N 1
ATOM 751 C CA . SER A 1 99 ? 11.568 -1.705 0.652 1.00 98.88 99 SER A CA 1
ATOM 752 C C . SER A 1 99 ? 12.735 -0.729 0.571 1.00 98.88 99 SER A C 1
ATOM 754 O O . SER A 1 99 ? 12.608 0.452 0.900 1.00 98.88 99 SER A O 1
ATOM 756 N N . GLN A 1 100 ? 13.867 -1.198 0.049 1.00 98.81 100 GLN A N 1
ATOM 757 C CA . GLN A 1 100 ? 15.028 -0.366 -0.249 1.00 98.81 100 GLN A CA 1
ATOM 758 C C . GLN A 1 100 ? 14.690 0.786 -1.199 1.00 98.81 100 GLN A C 1
ATOM 760 O O . GLN A 1 100 ? 15.311 1.844 -1.114 1.00 98.81 100 GLN A O 1
ATOM 765 N N . PHE A 1 101 ? 13.673 0.643 -2.054 1.00 98.81 101 PHE A N 1
ATOM 766 C CA . PHE A 1 101 ? 13.231 1.721 -2.943 1.00 98.81 101 PHE A CA 1
ATOM 767 C C . PHE A 1 101 ? 12.612 2.921 -2.208 1.00 98.81 101 PHE A C 1
ATOM 769 O O . PHE A 1 101 ? 12.473 3.975 -2.822 1.00 98.81 101 PHE A O 1
ATOM 776 N N . LEU A 1 102 ? 12.310 2.807 -0.909 1.00 98.75 102 LEU A N 1
ATOM 777 C CA . LEU A 1 102 ? 11.894 3.923 -0.044 1.00 98.75 102 LEU A CA 1
ATOM 778 C C . LEU A 1 102 ? 13.068 4.595 0.694 1.00 98.75 102 LEU A C 1
ATOM 780 O O . LEU A 1 102 ? 12.871 5.606 1.364 1.00 98.75 102 LEU A O 1
ATOM 784 N N . TYR A 1 103 ? 14.287 4.058 0.572 1.00 98.50 103 TYR A N 1
ATOM 785 C CA . TYR A 1 103 ? 15.486 4.582 1.239 1.00 98.50 103 TYR A CA 1
ATOM 786 C C . TYR A 1 103 ? 16.584 5.019 0.278 1.00 98.50 103 TYR A C 1
ATOM 788 O O . TYR A 1 103 ? 17.271 6.008 0.535 1.00 98.50 103 TYR A O 1
ATOM 796 N N . LEU A 1 104 ? 16.773 4.289 -0.822 1.00 97.81 104 LEU A N 1
ATOM 797 C CA . LEU A 1 104 ? 17.843 4.570 -1.769 1.00 97.81 104 LEU A CA 1
ATOM 798 C C . LEU A 1 104 ? 17.682 5.981 -2.367 1.00 97.81 104 LEU A C 1
ATOM 800 O O . LEU A 1 104 ? 16.560 6.378 -2.694 1.00 97.81 104 LEU A O 1
ATOM 804 N N . PRO A 1 105 ? 18.775 6.750 -2.531 1.00 97.81 105 PRO A N 1
ATOM 805 C CA . PRO A 1 105 ? 18.717 8.045 -3.200 1.00 97.81 105 PRO A CA 1
ATOM 806 C C . PRO A 1 105 ? 18.212 7.889 -4.636 1.00 97.81 105 PRO A C 1
ATOM 808 O O . PRO A 1 105 ? 18.683 7.011 -5.356 1.00 97.81 105 PRO A O 1
ATOM 811 N N . VAL A 1 106 ? 17.292 8.752 -5.066 1.00 98.50 106 VAL A N 1
ATOM 812 C CA . VAL A 1 106 ? 16.657 8.658 -6.389 1.00 98.50 106 VAL A CA 1
ATOM 813 C C . VAL A 1 106 ? 17.396 9.557 -7.381 1.00 98.50 106 VAL A C 1
ATOM 815 O O . VAL A 1 106 ? 17.373 10.782 -7.216 1.00 98.50 106 VAL A O 1
ATOM 818 N N . PRO A 1 107 ? 18.036 9.012 -8.430 1.00 98.38 107 PRO A N 1
ATOM 819 C CA . PRO A 1 107 ? 18.596 9.826 -9.503 1.00 98.38 107 PRO A CA 1
ATOM 820 C C . PRO A 1 107 ? 17.474 10.526 -10.275 1.00 98.38 107 PRO A C 1
ATOM 822 O O . PRO A 1 107 ? 16.564 9.878 -10.781 1.00 98.38 107 PRO A O 1
ATOM 825 N N . TYR A 1 108 ? 17.531 11.850 -10.387 1.00 97.75 108 TYR A N 1
ATOM 826 C CA . TYR A 1 108 ? 16.482 12.660 -11.004 1.00 97.75 108 TYR A CA 1
ATOM 827 C C . TYR A 1 108 ? 17.087 13.652 -12.002 1.00 97.75 108 TYR A C 1
ATOM 829 O O . TYR A 1 108 ? 17.237 14.851 -11.750 1.00 97.75 108 TYR A O 1
ATOM 837 N N . GLY A 1 109 ? 17.503 13.121 -13.153 1.00 95.44 109 GLY A N 1
ATOM 838 C CA . GLY A 1 109 ? 18.244 13.881 -14.157 1.00 95.44 109 GLY A CA 1
ATOM 839 C C . GLY A 1 109 ? 19.603 14.345 -13.608 1.00 95.44 109 GLY A C 1
ATOM 840 O O . GLY A 1 109 ? 20.384 13.503 -13.171 1.00 95.44 109 GLY A O 1
ATOM 841 N N . PRO A 1 110 ? 19.924 15.654 -13.626 1.00 96.38 110 PRO A N 1
ATOM 842 C CA . PRO A 1 110 ? 21.198 16.170 -13.121 1.00 96.38 110 PRO A CA 1
ATOM 843 C C . PRO A 1 110 ? 21.239 16.344 -11.590 1.00 96.38 110 PRO A C 1
ATOM 845 O O . PRO A 1 110 ? 22.210 16.900 -11.078 1.00 96.38 110 PRO A O 1
ATOM 848 N N . MET A 1 111 ? 20.197 15.931 -10.861 1.00 98.12 111 MET A N 1
ATOM 849 C CA . MET A 1 111 ? 20.145 15.987 -9.398 1.00 98.12 111 MET A CA 1
ATOM 850 C C . MET A 1 111 ? 19.798 14.626 -8.789 1.00 98.12 111 MET A C 1
ATOM 852 O O . MET A 1 111 ? 19.441 13.689 -9.498 1.00 98.12 111 MET A O 1
ATOM 856 N N . THR A 1 112 ? 19.873 14.540 -7.464 1.00 98.25 112 THR A N 1
ATOM 857 C CA . THR A 1 112 ? 19.492 13.355 -6.690 1.00 98.25 112 THR A CA 1
ATOM 858 C C . THR A 1 112 ? 18.514 13.770 -5.601 1.00 98.25 112 THR A C 1
ATOM 860 O O . THR A 1 112 ? 18.740 14.774 -4.926 1.00 98.25 112 THR A O 1
ATOM 863 N N . ILE A 1 113 ? 17.443 12.999 -5.419 1.00 98.19 113 ILE A N 1
ATOM 864 C CA . ILE A 1 113 ? 16.477 13.189 -4.335 1.00 98.19 113 ILE A CA 1
ATOM 865 C C . ILE A 1 113 ? 16.861 12.263 -3.178 1.00 98.19 113 ILE A C 1
ATOM 867 O O . ILE A 1 113 ? 16.889 11.041 -3.326 1.00 98.19 113 ILE A O 1
ATOM 871 N N . GLU A 1 114 ? 17.156 12.854 -2.023 1.00 97.62 114 GLU A N 1
ATOM 872 C CA . GLU A 1 114 ? 17.277 12.131 -0.757 1.00 97.62 114 GLU A CA 1
ATOM 873 C C . GLU A 1 114 ? 15.873 11.862 -0.195 1.00 97.62 114 GLU A C 1
ATOM 875 O O . GLU A 1 114 ? 15.047 12.772 -0.118 1.00 97.62 114 GLU A O 1
ATOM 880 N N . GLN A 1 115 ? 15.589 10.617 0.190 1.00 97.81 115 GLN A N 1
ATOM 881 C CA . GLN A 1 115 ? 14.248 10.185 0.601 1.00 97.81 115 GLN A CA 1
ATOM 882 C C . GLN A 1 115 ? 13.987 10.449 2.091 1.00 97.81 115 GLN A C 1
ATOM 884 O O . GLN A 1 115 ? 13.836 9.532 2.895 1.00 97.81 115 GLN A O 1
ATOM 889 N N . ARG A 1 116 ? 13.948 11.739 2.448 1.00 97.94 116 ARG A N 1
ATOM 890 C CA . ARG A 1 116 ? 13.540 12.234 3.770 1.00 97.94 116 ARG A CA 1
ATOM 891 C C . ARG A 1 116 ? 12.271 13.066 3.655 1.00 97.94 116 ARG A C 1
ATOM 893 O O . ARG A 1 116 ? 12.175 13.944 2.799 1.00 97.94 116 ARG A O 1
ATOM 900 N N . TYR A 1 117 ? 11.328 12.827 4.553 1.00 97.62 117 TYR A N 1
ATOM 901 C CA . TYR A 1 117 ? 9.963 13.331 4.458 1.00 97.62 117 TYR A CA 1
ATOM 902 C C . TYR A 1 117 ? 9.581 14.133 5.691 1.00 97.62 117 TYR A C 1
ATOM 904 O O . TYR A 1 117 ? 10.073 13.894 6.791 1.00 97.62 117 TYR A O 1
ATOM 912 N N . ARG A 1 118 ? 8.699 15.110 5.498 1.00 96.69 118 ARG A N 1
ATOM 913 C CA . ARG A 1 118 ? 8.019 15.772 6.606 1.00 96.69 118 ARG A CA 1
ATOM 914 C C . ARG A 1 118 ? 6.855 14.883 7.017 1.00 96.69 118 ARG A C 1
ATOM 916 O O . ARG A 1 118 ? 5.995 14.616 6.187 1.00 96.69 118 ARG A O 1
ATOM 923 N N . VAL A 1 119 ? 6.881 14.418 8.256 1.00 97.62 119 VAL A N 1
ATOM 924 C CA . VAL A 1 119 ? 5.931 13.447 8.811 1.00 97.62 119 VAL A CA 1
ATOM 925 C C . VAL A 1 119 ? 5.272 14.031 10.063 1.00 97.62 119 VAL A C 1
ATOM 927 O O . VAL A 1 119 ? 5.843 14.960 10.645 1.00 97.62 119 VAL A O 1
ATOM 930 N N . PRO A 1 120 ? 4.089 13.555 10.484 1.00 98.31 120 PRO A N 1
ATOM 931 C CA . PRO A 1 120 ? 3.444 14.033 11.691 1.00 98.31 120 PRO A CA 1
ATOM 932 C C . PRO A 1 120 ? 4.246 13.649 12.935 1.00 98.31 120 PRO A C 1
ATOM 934 O O . PRO A 1 120 ? 4.958 12.643 12.951 1.00 98.31 120 PRO A O 1
ATOM 937 N N . VAL A 1 121 ? 4.128 14.457 13.984 1.00 98.19 121 VAL A N 1
ATOM 938 C CA . VAL A 1 121 ? 4.725 14.175 15.292 1.00 98.19 121 VAL A CA 1
ATOM 939 C C . VAL A 1 121 ? 4.068 12.947 15.927 1.00 98.19 121 VAL A C 1
ATOM 941 O O . VAL A 1 121 ? 2.926 12.593 15.626 1.00 98.19 121 VAL A O 1
ATOM 944 N N . ALA A 1 122 ? 4.790 12.291 16.835 1.00 98.06 122 ALA A N 1
ATOM 945 C CA . ALA A 1 122 ? 4.275 11.110 17.518 1.00 98.06 122 ALA A CA 1
ATOM 946 C C . ALA A 1 122 ? 2.995 11.414 18.321 1.00 98.06 122 ALA A C 1
ATOM 948 O O . ALA A 1 122 ? 2.924 12.422 19.027 1.00 98.06 122 ALA A O 1
ATOM 949 N N . GLY A 1 123 ? 2.013 10.512 18.248 1.00 97.62 123 GLY A N 1
ATOM 950 C CA . GLY A 1 123 ? 0.719 10.636 18.930 1.00 97.62 123 GLY A CA 1
ATOM 951 C C . GLY A 1 123 ? -0.297 11.599 18.301 1.00 97.62 123 GLY A C 1
ATOM 952 O O . GLY A 1 123 ? -1.319 11.856 18.933 1.00 97.62 123 GLY A O 1
ATOM 953 N N . ASP A 1 124 ? -0.040 12.132 17.103 1.00 97.94 124 ASP A N 1
ATOM 954 C CA . ASP A 1 124 ? -0.979 12.993 16.365 1.00 97.94 124 ASP A CA 1
ATOM 955 C C . ASP A 1 124 ? -2.073 12.157 15.671 1.00 97.94 124 ASP A C 1
ATOM 957 O O . ASP A 1 124 ? -1.997 11.871 14.476 1.00 97.94 124 ASP A O 1
ATOM 961 N N . ASP A 1 125 ? -3.033 11.663 16.456 1.00 98.31 125 ASP A N 1
ATOM 962 C CA . ASP A 1 125 ? -4.179 10.876 15.988 1.00 98.31 125 ASP A CA 1
ATOM 963 C C . ASP A 1 125 ? -5.495 11.659 16.140 1.00 98.31 125 ASP A C 1
ATOM 965 O O . ASP A 1 125 ? -5.681 12.401 17.104 1.00 98.31 125 ASP A O 1
ATOM 969 N N . HIS A 1 126 ? -6.428 11.440 15.211 1.00 98.44 126 HIS A N 1
ATOM 970 C CA . HIS A 1 126 ? -7.660 12.222 15.036 1.00 98.44 126 HIS A CA 1
ATOM 971 C C . HIS A 1 126 ? -8.910 11.335 15.039 1.00 98.44 126 HIS A C 1
ATOM 973 O O . HIS A 1 126 ? -8.808 10.104 15.029 1.00 98.44 126 HIS A O 1
ATOM 979 N N . MET A 1 127 ? -10.099 11.950 15.019 1.00 97.88 127 MET A N 1
ATOM 980 C CA . MET A 1 127 ? -11.399 11.255 15.003 1.00 97.88 127 MET A CA 1
ATOM 981 C C . MET A 1 127 ? -11.583 10.284 16.180 1.00 97.88 127 MET A C 1
ATOM 983 O O . MET A 1 127 ? -12.184 9.213 16.049 1.00 97.88 127 MET A O 1
ATOM 987 N N . VAL A 1 128 ? -11.042 10.665 17.338 1.00 97.44 128 VAL A N 1
ATOM 988 C CA . VAL A 1 128 ? -11.151 9.908 18.594 1.00 97.44 128 VAL A CA 1
ATOM 989 C C . VAL A 1 128 ? -12.318 10.389 19.457 1.00 97.44 128 VAL A C 1
ATOM 991 O O . VAL A 1 128 ? -12.829 9.619 20.267 1.00 97.44 128 VAL A O 1
ATOM 994 N N . ASP A 1 129 ? -12.792 11.621 19.236 1.00 97.62 129 ASP A N 1
ATOM 995 C CA . ASP A 1 129 ? -14.046 12.134 19.788 1.00 97.62 129 ASP A CA 1
ATOM 996 C C . ASP A 1 129 ? -15.243 11.760 18.896 1.00 97.62 129 ASP A C 1
ATOM 998 O O . ASP A 1 129 ? -15.167 11.772 17.665 1.00 97.62 129 ASP A O 1
ATOM 1002 N N . TYR A 1 130 ? -16.385 11.444 19.514 1.00 98.25 130 TYR A N 1
ATOM 1003 C CA . TYR A 1 130 ? -17.567 10.986 18.779 1.00 98.25 130 TYR A CA 1
ATOM 1004 C C . TYR A 1 130 ? -18.222 12.075 17.926 1.00 98.25 130 TYR A C 1
ATOM 1006 O O . TYR A 1 130 ? -18.719 11.777 16.837 1.00 98.25 130 TYR A O 1
ATOM 1014 N N . LEU A 1 131 ? -18.252 13.325 18.396 1.00 97.75 131 LEU A N 1
ATOM 1015 C CA . LEU A 1 131 ? -18.855 14.424 17.642 1.00 97.75 131 LEU A CA 1
ATOM 1016 C C . LEU A 1 131 ? -17.957 14.845 16.481 1.00 97.75 131 LEU A C 1
ATOM 1018 O O . LEU A 1 131 ? -18.474 15.103 15.396 1.00 97.75 131 LEU A O 1
ATOM 1022 N N . GLU A 1 132 ? -16.640 14.854 16.687 1.00 97.62 132 GLU A N 1
ATOM 1023 C CA . GLU A 1 132 ? -15.659 15.025 15.614 1.00 97.62 132 GLU A CA 1
ATOM 1024 C C . GLU A 1 132 ? -15.819 13.932 14.549 1.00 97.62 132 GLU A C 1
ATOM 1026 O O . GLU A 1 132 ? -16.034 14.240 13.374 1.00 97.62 132 GLU A O 1
ATOM 1031 N N . TRP A 1 133 ? -15.797 12.657 14.956 1.00 98.50 133 TRP A N 1
ATOM 1032 C CA . TRP A 1 133 ? -15.991 11.527 14.048 1.00 98.50 133 TRP A CA 1
ATOM 1033 C C . TRP A 1 133 ? -17.286 11.674 13.245 1.00 98.50 133 TRP A C 1
ATOM 1035 O O . TRP A 1 133 ? -17.255 11.575 12.018 1.00 98.50 133 TRP A O 1
ATOM 1045 N N . LEU A 1 134 ? -18.411 11.960 13.912 1.00 98.44 134 LEU A N 1
ATOM 1046 C CA . LEU A 1 134 ? -19.711 12.111 13.257 1.00 98.44 134 LEU A CA 1
ATOM 1047 C C . LEU A 1 134 ? -19.719 13.284 12.270 1.00 98.44 134 LEU A C 1
ATOM 1049 O O . LEU A 1 134 ? -20.252 13.142 11.172 1.00 98.44 134 LEU A O 1
ATOM 1053 N N . ALA A 1 135 ? -19.097 14.413 12.619 1.00 98.25 135 ALA A N 1
ATOM 1054 C CA . ALA A 1 135 ? -18.985 15.559 11.724 1.00 98.25 135 ALA A CA 1
ATOM 1055 C C . ALA A 1 135 ? -18.212 15.207 10.442 1.00 98.25 135 ALA A C 1
ATOM 1057 O O . ALA A 1 135 ? -18.657 15.564 9.349 1.00 98.25 135 ALA A O 1
ATOM 1058 N N . ILE A 1 136 ? -17.106 14.459 10.550 1.00 98.44 136 ILE A N 1
ATOM 1059 C CA . ILE A 1 136 ? -16.370 13.949 9.383 1.00 98.44 136 ILE A CA 1
ATOM 1060 C C . ILE A 1 136 ? -17.240 12.988 8.562 1.00 98.44 136 ILE A C 1
ATOM 1062 O O . ILE A 1 136 ? -17.308 13.123 7.338 1.00 98.44 136 ILE A O 1
ATOM 1066 N N . GLN A 1 137 ? -17.988 12.082 9.207 1.00 98.38 137 GLN A N 1
ATOM 1067 C CA . GLN A 1 137 ? -18.915 11.187 8.498 1.00 98.38 137 GLN A CA 1
ATOM 1068 C C . GLN A 1 137 ? -20.022 11.951 7.744 1.00 98.38 137 GLN A C 1
ATOM 1070 O O . GLN A 1 137 ? -20.424 11.538 6.654 1.00 98.38 137 GLN A O 1
ATOM 1075 N N . ASP A 1 138 ? -20.475 13.086 8.282 1.00 98.06 138 ASP A N 1
ATOM 1076 C CA . ASP A 1 138 ? -21.439 13.999 7.649 1.00 98.06 138 ASP A CA 1
ATOM 1077 C C . ASP A 1 138 ? -20.798 14.925 6.590 1.00 98.06 138 ASP A C 1
ATOM 1079 O O . ASP A 1 138 ? -21.477 15.711 5.918 1.00 98.06 138 ASP A O 1
ATOM 1083 N N . GLY A 1 139 ? -19.486 14.803 6.386 1.00 97.31 139 GLY A N 1
ATOM 1084 C CA . GLY A 1 139 ? -18.726 15.478 5.346 1.00 97.31 139 GLY A CA 1
ATOM 1085 C C . GLY A 1 139 ? -18.215 16.868 5.722 1.00 97.31 139 GLY A C 1
ATOM 1086 O O . GLY A 1 139 ? -18.012 17.704 4.828 1.00 97.31 139 GLY A O 1
ATOM 1087 N N . ALA A 1 140 ? -18.039 17.149 7.012 1.00 97.12 140 ALA A N 1
ATOM 1088 C CA . ALA A 1 140 ? -17.282 18.310 7.464 1.00 97.12 140 ALA A CA 1
ATOM 1089 C C . ALA A 1 140 ? -15.808 18.210 7.032 1.00 97.12 140 ALA A C 1
ATOM 1091 O O . ALA A 1 140 ? -15.283 17.119 6.823 1.00 97.12 140 ALA A O 1
ATOM 1092 N N . ASP A 1 141 ? -15.162 19.364 6.875 1.00 95.69 141 ASP A N 1
ATOM 1093 C CA . ASP A 1 141 ? -13.702 19.428 6.787 1.00 95.69 141 ASP A CA 1
ATOM 1094 C C . ASP A 1 141 ? -13.134 19.413 8.220 1.00 95.69 141 ASP A C 1
ATOM 1096 O O . ASP A 1 141 ? -13.781 19.973 9.115 1.00 95.69 141 ASP A O 1
ATOM 1100 N N . PRO A 1 142 ? -11.957 18.811 8.461 1.00 95.50 142 PRO A N 1
ATOM 1101 C CA . PRO A 1 142 ? -11.335 18.843 9.779 1.00 95.50 142 PRO A CA 1
ATOM 1102 C C . PRO A 1 142 ? -10.966 20.274 10.185 1.00 95.50 142 PRO A C 1
ATOM 1104 O O . PRO A 1 142 ? -10.590 21.103 9.351 1.00 95.50 142 PRO A O 1
ATOM 1107 N N . GLU A 1 143 ? -11.044 20.574 11.483 1.00 90.75 143 GLU A N 1
ATOM 1108 C CA . GLU A 1 143 ? -10.717 21.910 12.000 1.00 90.75 143 GLU A CA 1
ATOM 1109 C C . GLU A 1 143 ? -9.209 22.195 11.993 1.00 90.75 143 GLU A C 1
ATOM 1111 O O . GLU A 1 143 ? -8.788 23.350 11.882 1.00 90.75 143 GLU A O 1
ATOM 1116 N N . GLN A 1 144 ? -8.393 21.148 12.131 1.00 91.75 144 GLN A N 1
ATOM 1117 C CA . GLN A 1 144 ? -6.939 21.227 12.217 1.00 91.75 144 GLN A CA 1
ATOM 1118 C C . GLN A 1 144 ? -6.293 20.185 11.303 1.00 91.75 144 GLN A C 1
ATOM 1120 O O . GLN A 1 144 ? -6.862 19.132 11.038 1.00 91.75 144 GLN A O 1
ATOM 1125 N N . GLY A 1 145 ? -5.104 20.512 10.799 1.00 95.44 145 GLY A N 1
ATOM 1126 C CA . GLY A 1 145 ? -4.258 19.571 10.068 1.00 95.44 145 GLY A CA 1
ATOM 1127 C C . GLY A 1 145 ? -3.296 18.832 11.000 1.00 95.44 145 GLY A C 1
ATOM 1128 O O . GLY A 1 145 ? -3.150 19.209 12.164 1.00 95.44 145 GLY A O 1
ATOM 1129 N N . ASN A 1 146 ? -2.574 17.857 10.445 1.00 97.50 146 ASN A N 1
ATOM 1130 C CA . ASN A 1 146 ? -1.495 17.169 11.152 1.00 97.50 146 ASN A CA 1
ATOM 1131 C C . ASN A 1 146 ? -0.426 18.148 11.674 1.00 97.50 146 ASN A C 1
ATOM 1133 O O . ASN A 1 146 ? -0.017 19.092 10.986 1.00 97.50 146 ASN A O 1
ATOM 1137 N N . GLN A 1 147 ? 0.066 17.891 12.883 1.00 97.81 147 GLN A N 1
ATOM 1138 C CA . GLN A 1 147 ? 1.212 18.564 13.488 1.00 97.81 147 GLN A CA 1
ATOM 1139 C C . GLN A 1 147 ? 2.494 17.933 12.940 1.00 97.81 147 GLN A C 1
ATOM 1141 O O . GLN A 1 147 ? 2.787 16.775 13.209 1.00 97.81 147 GLN A O 1
ATOM 1146 N N . ILE A 1 148 ? 3.273 18.682 12.159 1.00 97.75 148 ILE A N 1
ATOM 1147 C CA . ILE A 1 148 ? 4.388 18.131 11.371 1.00 97.75 148 ILE A CA 1
ATOM 1148 C C . ILE A 1 148 ? 5.748 18.339 12.051 1.00 97.75 148 ILE A C 1
ATOM 1150 O O . ILE A 1 148 ? 6.058 19.430 12.536 1.00 97.75 148 ILE A O 1
ATOM 1154 N N . GLU A 1 149 ? 6.598 17.312 12.003 1.00 96.69 149 GLU A N 1
ATOM 1155 C CA . GLU A 1 149 ? 8.001 17.361 12.415 1.00 96.69 149 GLU A CA 1
ATOM 1156 C C . GLU A 1 149 ? 8.775 18.462 11.676 1.00 96.69 149 GLU A C 1
ATOM 1158 O O . GLU A 1 149 ? 8.692 18.636 10.456 1.00 96.69 149 GLU A O 1
ATOM 1163 N N . THR A 1 150 ? 9.599 19.207 12.413 1.00 94.81 150 THR A N 1
ATOM 1164 C CA . THR A 1 150 ? 10.376 20.316 11.825 1.00 94.81 150 THR A CA 1
ATOM 1165 C C . THR A 1 150 ? 11.529 19.828 10.947 1.00 94.81 150 THR A C 1
ATOM 1167 O O . THR A 1 150 ? 11.913 20.496 9.983 1.00 94.81 150 THR A O 1
ATOM 1170 N N . THR A 1 151 ? 12.084 18.661 11.277 1.00 96.56 151 THR A N 1
ATOM 1171 C CA . THR A 1 151 ? 13.206 18.040 10.572 1.00 96.56 151 THR A CA 1
ATOM 1172 C C . THR A 1 151 ? 12.680 16.905 9.698 1.00 96.56 151 THR A C 1
ATOM 1174 O O . THR A 1 151 ? 12.020 16.025 10.233 1.00 96.56 151 THR A O 1
ATOM 1177 N N . PRO A 1 152 ? 12.976 16.871 8.384 1.00 98.06 152 PRO A N 1
ATOM 1178 C CA . PRO A 1 152 ? 12.615 15.731 7.545 1.00 98.06 152 PRO A CA 1
ATOM 1179 C C . PRO A 1 152 ? 13.308 14.433 7.985 1.00 98.06 152 PRO A C 1
ATOM 1181 O O . PRO A 1 152 ? 14.498 14.447 8.316 1.00 98.06 152 PRO A O 1
ATOM 1184 N N . LEU A 1 153 ? 12.600 13.309 7.929 1.00 98.50 153 LEU A N 1
ATOM 1185 C CA . LEU A 1 153 ? 13.024 12.012 8.466 1.00 98.50 153 LEU A CA 1
ATOM 1186 C C . LEU A 1 153 ? 12.958 10.912 7.403 1.00 98.50 153 LEU A C 1
ATOM 1188 O O . LEU A 1 153 ? 12.140 10.966 6.488 1.00 98.50 153 LEU A O 1
ATOM 1192 N N . TYR A 1 154 ? 13.816 9.905 7.532 1.00 98.75 154 TYR A N 1
ATOM 1193 C CA . TYR A 1 154 ? 13.615 8.621 6.868 1.00 98.75 154 TYR A CA 1
ATOM 1194 C C . TYR A 1 154 ? 12.447 7.887 7.527 1.00 98.75 154 TYR A C 1
ATOM 1196 O O . TYR A 1 154 ? 12.304 7.937 8.749 1.00 98.75 154 TYR A O 1
ATOM 1204 N N . LEU A 1 155 ? 11.653 7.178 6.723 1.00 98.69 155 LEU A N 1
ATOM 1205 C CA . LEU A 1 155 ? 10.514 6.405 7.217 1.00 98.69 155 LEU A CA 1
ATOM 1206 C C . LEU A 1 155 ? 10.994 5.326 8.199 1.00 98.69 155 LEU A C 1
ATOM 1208 O O . LEU A 1 155 ? 11.780 4.447 7.826 1.00 98.69 155 LEU A O 1
ATOM 1212 N N . ARG A 1 156 ? 10.522 5.382 9.443 1.00 98.44 156 ARG A N 1
ATOM 1213 C CA . ARG A 1 156 ? 10.944 4.467 10.518 1.00 98.44 156 ARG A CA 1
ATOM 1214 C C . ARG A 1 156 ? 9.792 3.714 11.177 1.00 98.44 156 ARG A C 1
ATOM 1216 O O . ARG A 1 156 ? 10.059 2.705 11.824 1.00 98.44 156 ARG A O 1
ATOM 1223 N N . ASN A 1 157 ? 8.549 4.167 11.030 1.00 98.81 157 ASN A N 1
ATOM 1224 C CA . ASN A 1 157 ? 7.383 3.575 11.689 1.00 98.81 157 ASN A CA 1
ATOM 1225 C C . ASN A 1 157 ? 6.097 3.696 10.840 1.00 98.81 157 ASN A C 1
ATOM 1227 O O . ASN A 1 157 ? 6.116 4.192 9.708 1.00 98.81 157 ASN A O 1
ATOM 1231 N N . GLY A 1 158 ? 4.980 3.207 11.387 1.00 98.69 158 GLY A N 1
ATOM 1232 C CA . GLY A 1 158 ? 3.676 3.215 10.722 1.00 98.69 158 GLY A CA 1
ATOM 1233 C C . GLY A 1 158 ? 3.112 4.618 10.479 1.00 98.69 158 GLY A C 1
ATOM 1234 O O . GLY A 1 158 ? 2.470 4.824 9.451 1.00 98.69 158 GLY A O 1
ATOM 1235 N N . ARG A 1 159 ? 3.384 5.592 11.363 1.00 98.81 159 ARG A N 1
ATOM 1236 C CA . ARG A 1 159 ? 2.971 6.997 11.183 1.00 98.81 159 ARG A CA 1
ATOM 1237 C C . ARG A 1 159 ? 3.647 7.618 9.969 1.00 98.81 159 ARG A C 1
ATOM 1239 O O . ARG A 1 159 ? 2.978 8.218 9.132 1.00 98.81 159 ARG A O 1
ATOM 1246 N N . ASP A 1 160 ? 4.954 7.414 9.842 1.00 98.81 160 ASP A N 1
ATOM 1247 C CA . ASP A 1 160 ? 5.728 7.948 8.727 1.00 98.81 160 ASP A CA 1
ATOM 1248 C C . ASP A 1 160 ? 5.268 7.350 7.397 1.00 98.81 160 ASP A C 1
ATOM 1250 O O . ASP A 1 160 ? 5.067 8.074 6.424 1.00 98.81 160 ASP A O 1
ATOM 1254 N N . LEU A 1 161 ? 5.097 6.022 7.350 1.00 98.88 161 LEU A N 1
ATOM 1255 C CA . LEU A 1 161 ? 4.621 5.338 6.150 1.00 98.88 161 LEU A CA 1
ATOM 1256 C C . LEU A 1 161 ? 3.196 5.781 5.796 1.00 98.88 161 LEU A C 1
ATOM 1258 O O . LEU A 1 161 ? 2.921 6.025 4.624 1.00 98.88 161 LEU A O 1
ATOM 1262 N N . GLY A 1 162 ? 2.328 5.927 6.802 1.00 98.62 162 GLY A N 1
ATOM 1263 C CA . GLY A 1 162 ? 0.974 6.452 6.662 1.00 98.62 162 GLY A CA 1
ATOM 1264 C C . GLY A 1 162 ? 0.948 7.866 6.082 1.00 98.62 162 GLY A C 1
ATOM 1265 O O . GLY A 1 162 ? 0.154 8.132 5.184 1.00 98.62 162 GLY A O 1
ATOM 1266 N N . GLU A 1 163 ? 1.838 8.763 6.510 1.00 98.62 163 GLU A N 1
ATOM 1267 C CA . GLU A 1 163 ? 1.936 10.100 5.910 1.00 98.62 163 GLU A CA 1
ATOM 1268 C C . GLU A 1 163 ? 2.557 10.067 4.514 1.00 98.62 163 GLU A C 1
ATOM 1270 O O . GLU A 1 163 ? 2.131 10.812 3.632 1.00 98.62 163 GLU A O 1
ATOM 1275 N N . TRP A 1 164 ? 3.532 9.190 4.264 1.00 98.75 164 TRP A N 1
ATOM 1276 C CA . TRP A 1 164 ? 4.109 9.060 2.928 1.00 98.75 164 TRP A CA 1
ATOM 1277 C C . TRP A 1 164 ? 3.008 8.791 1.903 1.00 98.75 164 TRP A C 1
ATOM 1279 O O . TRP A 1 164 ? 2.907 9.501 0.908 1.00 98.75 164 TRP A O 1
ATOM 1289 N N . VAL A 1 165 ? 2.123 7.833 2.194 1.00 98.75 165 VAL A N 1
ATOM 1290 C CA . VAL A 1 165 ? 0.993 7.494 1.318 1.00 98.75 165 VAL A CA 1
ATOM 1291 C C . VAL A 1 165 ? -0.172 8.484 1.415 1.00 98.75 165 VAL A C 1
ATOM 1293 O O . VAL A 1 165 ? -1.167 8.311 0.718 1.00 98.75 165 VAL A O 1
ATOM 1296 N N . HIS A 1 166 ? -0.110 9.471 2.312 1.00 98.50 166 HIS A N 1
ATOM 1297 C CA . HIS A 1 166 ? -1.056 10.587 2.397 1.00 98.50 166 HIS A CA 1
ATOM 1298 C C . HIS A 1 166 ? -0.705 11.676 1.381 1.00 98.50 166 HIS A C 1
ATOM 1300 O O . HIS A 1 166 ? -1.592 12.220 0.726 1.00 98.50 166 HIS A O 1
ATOM 1306 N N . GLN A 1 167 ? 0.593 11.964 1.250 1.00 97.88 167 GLN A N 1
ATOM 1307 C CA . GLN A 1 167 ? 1.117 13.071 0.450 1.00 97.88 167 GLN A CA 1
ATOM 1308 C C . GLN A 1 167 ? 1.654 12.642 -0.917 1.00 97.88 167 GLN A C 1
ATOM 1310 O O . GLN A 1 167 ? 1.992 13.503 -1.737 1.00 97.88 167 GLN A O 1
ATOM 1315 N N . ASP A 1 168 ? 1.787 11.339 -1.168 1.00 98.06 168 ASP A N 1
ATOM 1316 C CA . ASP A 1 168 ? 2.276 10.851 -2.445 1.00 98.06 168 ASP A CA 1
ATOM 1317 C C . ASP A 1 168 ? 1.352 11.249 -3.596 1.00 98.06 168 ASP A C 1
ATOM 1319 O O . ASP A 1 168 ? 0.134 11.395 -3.465 1.00 98.06 168 ASP A O 1
ATOM 1323 N N . PHE A 1 169 ? 1.941 11.405 -4.778 1.00 94.19 169 PHE A N 1
ATOM 1324 C CA . PHE A 1 169 ? 1.148 11.447 -5.996 1.00 94.19 169 PHE A CA 1
ATOM 1325 C C . PHE A 1 169 ? 1.132 10.070 -6.659 1.00 94.19 169 PHE A C 1
ATOM 1327 O O . PHE A 1 169 ? 2.168 9.435 -6.817 1.00 94.19 169 PHE A O 1
ATOM 1334 N N . THR A 1 170 ? -0.045 9.666 -7.136 1.00 94.25 170 THR A N 1
ATOM 1335 C CA . THR A 1 170 ? -0.335 8.531 -8.038 1.00 94.25 170 THR A CA 1
ATOM 1336 C C . THR A 1 170 ? 0.741 7.428 -8.136 1.00 94.25 170 THR A C 1
ATOM 1338 O O . THR A 1 170 ? 0.585 6.375 -7.534 1.00 94.25 170 THR A O 1
ATOM 1341 N N . TYR A 1 171 ? 1.802 7.618 -8.935 1.00 97.88 171 TYR A N 1
ATOM 1342 C CA . TYR A 1 171 ? 2.809 6.591 -9.248 1.00 97.88 171 TYR A CA 1
ATOM 1343 C C . TYR A 1 171 ? 4.218 6.904 -8.710 1.00 97.88 171 TYR A C 1
ATOM 1345 O O . TYR A 1 171 ? 5.200 6.311 -9.160 1.00 97.88 171 TYR A O 1
ATOM 1353 N N . GLN A 1 172 ? 4.336 7.824 -7.748 1.00 98.69 172 GLN A N 1
ATOM 1354 C CA . GLN A 1 172 ? 5.606 8.352 -7.241 1.00 98.69 172 GLN A CA 1
ATOM 1355 C C . GLN A 1 172 ? 6.577 7.266 -6.755 1.00 98.69 172 GLN A C 1
ATOM 1357 O O . GLN A 1 172 ? 7.745 7.288 -7.139 1.00 98.69 172 GLN A O 1
ATOM 1362 N N . ALA A 1 173 ? 6.108 6.294 -5.963 1.00 98.75 173 ALA A N 1
ATOM 1363 C CA . ALA A 1 173 ? 6.944 5.201 -5.446 1.00 98.75 173 ALA A CA 1
ATOM 1364 C C . ALA A 1 173 ? 7.622 4.414 -6.576 1.00 98.75 173 ALA A C 1
ATOM 1366 O O . ALA A 1 173 ? 8.809 4.094 -6.524 1.00 98.75 173 ALA A O 1
ATOM 1367 N N . TYR A 1 174 ? 6.859 4.123 -7.624 1.00 98.88 174 TYR A N 1
ATOM 1368 C CA . TYR A 1 174 ? 7.284 3.261 -8.722 1.00 98.88 174 TYR A CA 1
ATOM 1369 C C . TYR A 1 174 ? 8.118 4.026 -9.744 1.00 98.88 174 TYR A C 1
ATOM 1371 O O . TYR A 1 174 ? 9.036 3.456 -10.323 1.00 98.88 174 TYR A O 1
ATOM 1379 N N . LEU A 1 175 ? 7.863 5.328 -9.916 1.00 98.81 175 LEU A N 1
ATOM 1380 C CA . LEU A 1 175 ? 8.776 6.216 -10.630 1.00 98.81 175 LEU A CA 1
ATOM 1381 C C . LEU A 1 175 ? 10.140 6.256 -9.933 1.00 98.81 175 LEU A C 1
ATOM 1383 O O . LEU A 1 175 ? 11.162 6.079 -10.593 1.00 98.81 175 LEU A O 1
ATOM 1387 N N . ASN A 1 176 ? 10.165 6.440 -8.610 1.00 98.81 176 ASN A N 1
ATOM 1388 C CA . ASN A 1 176 ? 11.410 6.435 -7.842 1.00 98.81 176 ASN A CA 1
ATOM 1389 C C . ASN A 1 176 ? 12.157 5.107 -8.017 1.00 98.81 176 ASN A C 1
ATOM 1391 O O . ASN A 1 176 ? 13.347 5.114 -8.336 1.00 98.81 176 ASN A O 1
ATOM 1395 N N . ALA A 1 177 ? 11.454 3.976 -7.893 1.00 98.88 177 ALA A N 1
ATOM 1396 C CA . ALA A 1 177 ? 12.026 2.654 -8.129 1.00 98.88 177 ALA A CA 1
ATOM 1397 C C . ALA A 1 177 ? 12.576 2.504 -9.559 1.00 98.88 177 ALA A C 1
ATOM 1399 O O . ALA A 1 177 ? 13.714 2.071 -9.723 1.00 98.88 177 ALA A O 1
ATOM 1400 N N . ALA A 1 178 ? 11.834 2.930 -10.588 1.00 98.81 178 ALA A N 1
ATOM 1401 C CA . ALA A 1 178 ? 12.283 2.890 -11.983 1.00 98.81 178 ALA A CA 1
ATOM 1402 C C . ALA A 1 178 ? 13.564 3.709 -12.209 1.00 98.81 178 ALA A C 1
ATOM 1404 O O . ALA A 1 178 ? 14.482 3.274 -12.901 1.00 98.81 178 ALA A O 1
ATOM 1405 N N . LEU A 1 179 ? 13.652 4.902 -11.617 1.00 98.75 179 LEU A N 1
ATOM 1406 C CA . LEU A 1 179 ? 14.828 5.765 -11.731 1.00 98.75 179 LEU A CA 1
ATOM 1407 C C . LEU A 1 179 ? 16.051 5.176 -11.014 1.00 98.75 179 LEU A C 1
ATOM 1409 O O . LEU A 1 179 ? 17.159 5.227 -11.552 1.00 98.75 179 LEU A O 1
ATOM 1413 N N . ILE A 1 180 ? 15.852 4.572 -9.840 1.00 98.75 180 ILE A N 1
ATOM 1414 C CA . ILE A 1 180 ? 16.900 3.832 -9.125 1.00 98.75 180 ILE A CA 1
ATOM 1415 C C . ILE A 1 180 ? 17.367 2.637 -9.966 1.00 98.75 180 ILE A C 1
ATOM 1417 O O . ILE A 1 180 ? 18.566 2.487 -10.197 1.00 98.75 180 ILE A O 1
ATOM 1421 N N . LEU A 1 181 ? 16.445 1.822 -10.480 1.00 98.62 181 LEU A N 1
ATOM 1422 C CA . LEU A 1 181 ? 16.761 0.635 -11.278 1.00 98.62 181 LEU A CA 1
ATOM 1423 C C . LEU A 1 181 ? 17.490 0.989 -12.581 1.00 98.62 181 LEU A C 1
ATOM 1425 O O . LEU A 1 181 ? 18.497 0.366 -12.912 1.00 98.62 181 LEU A O 1
ATOM 1429 N N . ASN A 1 182 ? 17.071 2.056 -13.268 1.00 97.31 182 ASN A N 1
ATOM 1430 C CA . ASN A 1 182 ? 17.777 2.583 -14.439 1.00 97.31 182 ASN A CA 1
ATOM 1431 C C . ASN A 1 182 ? 19.240 2.948 -14.143 1.00 97.31 182 ASN A C 1
ATOM 1433 O O . ASN A 1 182 ? 20.097 2.813 -15.017 1.00 97.31 182 ASN A O 1
ATOM 1437 N N . SER A 1 183 ? 19.549 3.383 -12.919 1.00 97.19 183 SER A N 1
ATOM 1438 C CA . SER A 1 183 ? 20.914 3.754 -12.531 1.00 97.19 183 SER A CA 1
ATOM 1439 C C . SER A 1 183 ? 21.867 2.564 -12.388 1.00 97.19 183 SER A C 1
ATOM 1441 O O . SER A 1 183 ? 23.079 2.742 -12.508 1.00 97.19 183 SER A O 1
ATOM 1443 N N . PHE A 1 184 ? 21.342 1.347 -12.205 1.00 97.25 184 PHE A N 1
ATOM 1444 C CA . PHE A 1 184 ? 22.146 0.120 -12.207 1.00 97.25 184 PHE A CA 1
ATOM 1445 C C . PHE A 1 184 ? 22.545 -0.329 -13.620 1.00 97.25 184 PHE A C 1
ATOM 1447 O O . PHE A 1 184 ? 23.428 -1.171 -13.779 1.00 97.25 184 PHE A O 1
ATOM 1454 N N . GLY A 1 185 ? 21.950 0.265 -14.657 1.00 94.62 185 GLY A N 1
ATOM 1455 C CA . GLY A 1 185 ? 22.321 0.036 -16.046 1.00 94.62 185 GLY A CA 1
ATOM 1456 C C . GLY A 1 185 ? 21.978 -1.365 -16.557 1.00 94.62 185 GLY A C 1
ATOM 1457 O O . GLY A 1 185 ? 21.092 -2.050 -16.052 1.00 94.62 185 GLY A O 1
ATOM 1458 N N . ARG A 1 186 ? 22.696 -1.793 -17.604 1.00 94.25 186 ARG A N 1
ATOM 1459 C CA . ARG A 1 186 ? 22.390 -3.003 -18.393 1.00 94.25 186 ARG A CA 1
ATOM 1460 C C . ARG A 1 186 ? 22.322 -4.293 -17.568 1.00 94.25 186 ARG A C 1
ATOM 1462 O O . ARG A 1 186 ? 21.616 -5.207 -17.971 1.00 94.25 186 ARG A O 1
ATOM 1469 N N . SER A 1 187 ? 23.045 -4.381 -16.450 1.00 94.44 187 SER A N 1
ATOM 1470 C CA . SER A 1 187 ? 23.064 -5.583 -15.606 1.00 94.44 187 SER A CA 1
ATOM 1471 C C . SER A 1 187 ? 21.780 -5.806 -14.815 1.00 94.44 187 SER A C 1
ATOM 1473 O O . SER A 1 187 ? 21.567 -6.922 -14.370 1.00 94.44 187 SER A O 1
ATOM 1475 N N . ALA A 1 188 ? 20.959 -4.772 -14.610 1.00 96.88 188 ALA A N 1
ATOM 1476 C CA . ALA A 1 188 ? 19.681 -4.911 -13.915 1.00 96.88 188 ALA A CA 1
ATOM 1477 C C . ALA A 1 188 ? 18.507 -5.170 -14.872 1.00 96.88 188 ALA A C 1
ATOM 1479 O O . ALA A 1 188 ? 17.410 -5.460 -14.411 1.00 96.88 188 ALA A O 1
ATOM 1480 N N . LEU A 1 189 ? 18.703 -5.033 -16.188 1.00 97.38 189 LEU A N 1
ATOM 1481 C CA . LEU A 1 189 ? 17.655 -5.293 -17.179 1.00 97.38 189 LEU A CA 1
ATOM 1482 C C . LEU A 1 189 ? 17.358 -6.790 -17.277 1.00 97.38 189 LEU A C 1
ATOM 1484 O O . LEU A 1 189 ? 18.289 -7.601 -17.212 1.00 97.38 189 LEU A O 1
ATOM 1488 N N . ASP A 1 190 ? 16.087 -7.115 -17.521 1.00 96.75 190 ASP A N 1
ATOM 1489 C CA . ASP A 1 190 ? 15.633 -8.490 -17.736 1.00 96.75 190 ASP A CA 1
ATOM 1490 C C . ASP A 1 190 ? 16.487 -9.208 -18.796 1.00 96.75 190 ASP A C 1
ATOM 1492 O O . ASP A 1 190 ? 16.893 -8.613 -19.800 1.00 96.75 190 ASP A O 1
ATOM 1496 N N . GLU A 1 191 ? 16.780 -10.491 -18.573 1.00 94.31 191 GLU A N 1
ATOM 1497 C CA . GLU A 1 191 ? 17.604 -11.299 -19.484 1.00 94.31 191 GLU A CA 1
ATOM 1498 C C . GLU A 1 191 ? 16.946 -11.503 -20.855 1.00 94.31 191 GLU A C 1
ATOM 1500 O O . GLU A 1 191 ? 17.641 -11.678 -21.854 1.00 94.31 191 GLU A O 1
ATOM 1505 N N . GLY A 1 192 ? 15.616 -11.421 -20.932 1.00 94.00 192 GLY A N 1
ATOM 1506 C CA . GLY A 1 192 ? 14.866 -11.433 -22.181 1.00 94.00 192 GLY A CA 1
ATOM 1507 C C . GLY A 1 192 ? 14.962 -10.135 -22.987 1.00 94.00 192 GLY A C 1
ATOM 1508 O O . GLY A 1 192 ? 14.514 -10.117 -24.133 1.00 94.00 192 GLY A O 1
ATOM 1509 N N . ASN A 1 193 ? 15.547 -9.053 -22.457 1.00 96.00 193 ASN A N 1
ATOM 1510 C CA . ASN A 1 193 ? 15.685 -7.805 -23.207 1.00 96.00 193 ASN A CA 1
ATOM 1511 C C . ASN A 1 193 ? 16.676 -7.984 -24.383 1.00 96.00 193 ASN A C 1
ATOM 1513 O O . ASN A 1 193 ? 17.884 -8.129 -24.162 1.00 96.00 193 ASN A O 1
ATOM 1517 N N . PRO A 1 194 ? 16.222 -7.898 -25.649 1.00 95.19 194 PRO A N 1
ATOM 1518 C CA . PRO A 1 194 ? 17.032 -8.251 -26.817 1.00 95.19 194 PRO A CA 1
ATOM 1519 C C . PRO A 1 194 ? 18.221 -7.300 -27.018 1.00 95.19 194 PRO A C 1
ATOM 1521 O O . PRO A 1 194 ? 19.261 -7.678 -27.566 1.00 95.19 194 PRO A O 1
ATOM 1524 N N . TYR A 1 195 ? 18.127 -6.070 -26.507 1.00 95.50 195 TYR A N 1
ATOM 1525 C CA . TYR A 1 195 ? 19.212 -5.097 -26.574 1.00 95.50 195 TYR A CA 1
ATOM 1526 C C . TYR A 1 195 ? 20.408 -5.457 -25.678 1.00 95.50 195 TYR A C 1
ATOM 1528 O O . TYR A 1 195 ? 21.459 -4.816 -25.795 1.00 95.50 195 TYR A O 1
ATOM 1536 N N . LYS A 1 196 ? 20.297 -6.488 -24.820 1.00 93.69 196 LYS A N 1
ATOM 1537 C CA . LYS A 1 196 ? 21.416 -7.058 -24.047 1.00 93.69 196 LYS A CA 1
ATOM 1538 C C . LYS A 1 196 ? 22.388 -7.898 -24.875 1.00 93.69 196 LYS A C 1
ATOM 1540 O O . LYS A 1 196 ? 23.545 -8.015 -24.475 1.00 93.69 196 LYS A O 1
ATOM 1545 N N . GLU A 1 197 ? 21.986 -8.358 -26.054 1.00 91.12 197 GLU A N 1
ATOM 1546 C CA . GLU A 1 197 ? 22.848 -9.159 -26.936 1.00 91.12 197 GLU A CA 1
ATOM 1547 C C . GLU A 1 197 ? 23.179 -8.443 -28.254 1.00 91.12 197 GLU A C 1
ATOM 1549 O O . GLU A 1 197 ? 24.168 -8.760 -28.915 1.00 91.12 197 GLU A O 1
ATOM 1554 N N . MET A 1 198 ? 22.403 -7.423 -28.636 1.00 92.62 198 MET A N 1
ATOM 1555 C CA . MET A 1 198 ? 22.666 -6.656 -29.857 1.00 92.62 198 MET A CA 1
ATOM 1556 C C . MET A 1 198 ? 23.934 -5.783 -29.724 1.00 92.62 198 MET A C 1
ATOM 1558 O O . MET A 1 198 ? 23.998 -4.927 -28.839 1.00 92.62 198 MET A O 1
ATOM 1562 N N . PRO A 1 199 ? 24.938 -5.927 -30.617 1.00 92.31 199 PRO A N 1
ATOM 1563 C CA . PRO A 1 199 ? 26.220 -5.222 -30.495 1.00 92.31 199 PRO A CA 1
ATOM 1564 C C . PRO A 1 199 ? 26.182 -3.756 -30.956 1.00 92.31 199 PRO A C 1
ATOM 1566 O O . PRO A 1 199 ? 27.087 -2.988 -30.638 1.00 92.31 199 PRO A O 1
ATOM 1569 N N . ASN A 1 200 ? 25.180 -3.365 -31.748 1.00 94.38 200 ASN A N 1
ATOM 1570 C CA . ASN A 1 200 ? 25.107 -2.067 -32.426 1.00 94.38 200 ASN A CA 1
ATOM 1571 C C . ASN A 1 200 ? 23.751 -1.355 -32.258 1.00 94.38 200 ASN A C 1
ATOM 1573 O O . ASN A 1 200 ? 23.471 -0.411 -32.996 1.00 94.38 200 ASN A O 1
ATOM 1577 N N . GLN A 1 201 ? 22.912 -1.807 -31.322 1.00 95.25 201 GLN A N 1
ATOM 1578 C CA . GLN A 1 201 ? 21.597 -1.232 -31.022 1.00 95.25 201 GLN A CA 1
ATOM 1579 C C . GLN A 1 201 ? 21.376 -1.167 -29.505 1.00 95.25 201 GLN A C 1
ATOM 1581 O O . GLN A 1 201 ? 21.998 -1.910 -28.747 1.00 95.25 201 GLN A O 1
ATOM 1586 N N . SER A 1 202 ? 20.486 -0.281 -29.064 1.00 95.19 202 SER A N 1
ATOM 1587 C CA . SER A 1 202 ? 20.124 -0.101 -27.655 1.00 95.19 202 SER A CA 1
ATOM 1588 C C . SER A 1 202 ? 18.648 0.249 -27.516 1.00 95.19 202 SER A C 1
ATOM 1590 O O . SER A 1 202 ? 18.132 1.004 -28.341 1.00 95.19 202 SER A O 1
ATOM 1592 N N . GLY A 1 203 ? 18.017 -0.209 -26.434 1.00 95.44 203 GLY A N 1
ATOM 1593 C CA . GLY A 1 203 ? 16.647 0.165 -26.099 1.00 95.44 203 GLY A CA 1
ATOM 1594 C C . GLY A 1 203 ? 16.537 1.641 -25.733 1.00 95.44 203 GLY A C 1
ATOM 1595 O O . GLY A 1 203 ? 17.416 2.202 -25.074 1.00 95.44 203 GLY A O 1
ATOM 1596 N N . PHE A 1 204 ? 15.448 2.272 -26.164 1.00 96.38 204 PHE A N 1
ATOM 1597 C CA . PHE A 1 204 ? 15.122 3.655 -25.812 1.00 96.38 204 PHE A CA 1
ATOM 1598 C C . PHE A 1 204 ? 13.613 3.892 -25.918 1.00 96.38 204 PHE A C 1
ATOM 1600 O O . PHE A 1 204 ? 12.913 3.809 -24.914 1.00 96.38 204 PHE A O 1
ATOM 1607 N N . THR A 1 205 ? 13.099 4.143 -27.124 1.00 96.50 205 THR A N 1
ATOM 1608 C CA . THR A 1 205 ? 11.655 4.313 -27.375 1.00 96.50 205 THR A CA 1
ATOM 1609 C C . THR A 1 205 ? 10.871 3.007 -27.301 1.00 96.50 205 THR A C 1
ATOM 1611 O O . THR A 1 205 ? 9.653 3.055 -27.213 1.00 96.50 205 THR A O 1
ATOM 1614 N N . THR A 1 206 ? 11.566 1.873 -27.341 1.00 96.25 206 THR A N 1
ATOM 1615 C CA . THR A 1 206 ? 11.055 0.523 -27.102 1.00 96.25 206 THR A CA 1
ATOM 1616 C C . THR A 1 206 ? 12.021 -0.192 -26.161 1.00 96.25 206 THR A C 1
ATOM 1618 O O . THR A 1 206 ? 13.242 -0.013 -26.273 1.00 96.25 206 THR A O 1
ATOM 1621 N N . LEU A 1 207 ? 11.483 -0.950 -25.199 1.00 96.19 207 LEU A N 1
ATOM 1622 C CA . LEU A 1 207 ? 12.226 -1.787 -24.241 1.00 96.19 207 LEU A CA 1
ATOM 1623 C C . LEU A 1 207 ? 13.387 -1.045 -23.540 1.00 96.19 207 LEU A C 1
ATOM 1625 O O . LEU A 1 207 ? 14.425 -1.626 -23.208 1.00 96.19 207 LEU A O 1
ATOM 1629 N N . GLY A 1 208 ? 13.226 0.267 -23.350 1.00 96.19 208 GLY A N 1
ATOM 1630 C CA . GLY A 1 208 ? 14.207 1.180 -22.772 1.00 96.19 208 GLY A CA 1
ATOM 1631 C C . GLY A 1 208 ? 13.555 2.207 -21.849 1.00 96.19 208 GLY A C 1
ATOM 1632 O O . GLY A 1 208 ? 12.352 2.172 -21.604 1.00 96.19 208 GLY A O 1
ATOM 1633 N N . ALA A 1 209 ? 14.354 3.132 -21.311 1.00 96.75 209 ALA A N 1
ATOM 1634 C CA . ALA A 1 209 ? 13.896 4.026 -20.245 1.00 96.75 209 ALA A CA 1
ATOM 1635 C C . ALA A 1 209 ? 12.667 4.897 -20.612 1.00 96.75 209 ALA A C 1
ATOM 1637 O O . ALA A 1 209 ? 11.733 4.917 -19.815 1.00 96.75 209 ALA A O 1
ATOM 1638 N N . PRO A 1 210 ? 12.602 5.597 -21.766 1.00 97.62 210 PRO A N 1
ATOM 1639 C CA . PRO A 1 210 ? 11.393 6.332 -22.158 1.00 97.62 210 PRO A CA 1
ATOM 1640 C C . PRO A 1 210 ? 10.121 5.484 -22.218 1.00 97.62 210 PRO A C 1
ATOM 1642 O O . PRO A 1 210 ? 9.073 5.939 -21.764 1.00 97.62 210 PRO A O 1
ATOM 1645 N N . ASP A 1 211 ? 10.226 4.272 -22.759 1.00 98.06 211 ASP A N 1
ATOM 1646 C CA . ASP A 1 211 ? 9.114 3.329 -22.879 1.00 98.06 211 ASP A CA 1
ATOM 1647 C C . ASP A 1 211 ? 8.587 2.931 -21.491 1.00 98.06 211 ASP A C 1
ATOM 1649 O O . ASP A 1 211 ? 7.440 3.207 -21.135 1.00 98.06 211 ASP A O 1
ATOM 1653 N N . LEU A 1 212 ? 9.488 2.443 -20.634 1.00 98.25 212 LEU A N 1
ATOM 1654 C CA . LEU A 1 212 ? 9.191 2.072 -19.253 1.00 98.25 212 LEU A CA 1
ATOM 1655 C C . LEU A 1 212 ? 8.575 3.217 -18.437 1.00 98.25 212 LEU A C 1
ATOM 1657 O O . LEU A 1 212 ? 7.573 3.028 -17.747 1.00 98.25 212 LEU A O 1
ATOM 1661 N N . LEU A 1 213 ? 9.184 4.406 -18.472 1.00 98.25 213 LEU A N 1
ATOM 1662 C CA . LEU A 1 213 ? 8.737 5.538 -17.656 1.00 98.25 213 LEU A CA 1
ATOM 1663 C C . LEU A 1 213 ? 7.355 6.036 -18.095 1.00 98.25 213 LEU A C 1
ATOM 1665 O O . LEU A 1 213 ? 6.540 6.405 -17.248 1.00 98.25 213 LEU A O 1
ATOM 1669 N N . SER A 1 214 ? 7.077 6.007 -19.402 1.00 98.12 214 SER A N 1
ATOM 1670 C CA . SER A 1 214 ? 5.743 6.283 -19.938 1.00 98.12 214 SER A CA 1
ATOM 1671 C C . SER A 1 214 ? 4.736 5.232 -19.465 1.00 98.12 214 SER A C 1
ATOM 1673 O O . SER A 1 214 ? 3.650 5.579 -18.999 1.00 98.12 214 SER A O 1
ATOM 1675 N N . LEU A 1 215 ? 5.110 3.952 -19.521 1.00 97.94 215 LEU A N 1
ATOM 1676 C CA . LEU A 1 215 ? 4.240 2.840 -19.154 1.00 97.94 215 LEU A CA 1
ATOM 1677 C C . LEU A 1 215 ? 3.876 2.838 -17.663 1.00 97.94 215 LEU A C 1
ATOM 1679 O O . LEU A 1 215 ? 2.706 2.668 -17.331 1.00 97.94 215 LEU A O 1
ATOM 1683 N N . VAL A 1 216 ? 4.831 3.105 -16.764 1.00 98.12 216 VAL A N 1
ATOM 1684 C CA . VAL A 1 216 ? 4.575 3.210 -15.312 1.00 98.12 216 VAL A CA 1
ATOM 1685 C C . VAL A 1 216 ? 3.599 4.349 -14.992 1.00 98.12 216 VAL A C 1
ATOM 1687 O O . VAL A 1 216 ? 2.711 4.189 -14.156 1.00 98.12 216 VAL A O 1
ATOM 1690 N N . ALA A 1 217 ? 3.714 5.492 -15.672 1.00 98.12 217 ALA A N 1
ATOM 1691 C CA . ALA A 1 217 ? 2.772 6.595 -15.492 1.00 98.12 217 ALA A CA 1
ATOM 1692 C C . ALA A 1 217 ? 1.375 6.252 -16.040 1.00 98.12 217 ALA A C 1
ATOM 1694 O O . ALA A 1 217 ? 0.358 6.539 -15.403 1.00 98.12 217 ALA A O 1
ATOM 1695 N N . ASN A 1 218 ? 1.323 5.625 -17.216 1.00 98.12 218 ASN A N 1
ATOM 1696 C CA . ASN A 1 218 ? 0.080 5.277 -17.891 1.00 98.12 218 ASN A CA 1
ATOM 1697 C C . ASN A 1 218 ? -0.710 4.197 -17.136 1.00 98.12 218 ASN A C 1
ATOM 1699 O O . ASN A 1 218 ? -1.902 4.369 -16.860 1.00 98.12 218 ASN A O 1
ATOM 1703 N N . ILE A 1 219 ? -0.039 3.117 -16.719 1.00 98.50 219 ILE A N 1
ATOM 1704 C CA . ILE A 1 219 ? -0.691 1.985 -16.053 1.00 98.50 219 ILE A CA 1
ATOM 1705 C C . ILE A 1 219 ? -1.333 2.386 -14.720 1.00 98.50 219 ILE A C 1
ATOM 1707 O O . ILE A 1 219 ? -2.357 1.832 -14.314 1.00 98.50 219 ILE A O 1
ATOM 1711 N N . ALA A 1 220 ? -0.793 3.410 -14.059 1.00 98.12 220 ALA A N 1
ATOM 1712 C CA . ALA A 1 220 ? -1.381 3.959 -12.849 1.00 98.12 220 ALA A CA 1
ATOM 1713 C C . ALA A 1 220 ? -2.763 4.594 -13.099 1.00 98.12 220 ALA A C 1
ATOM 1715 O O . ALA A 1 220 ? -3.658 4.490 -12.267 1.00 98.12 220 ALA A O 1
ATOM 1716 N N . CYS A 1 221 ? -2.990 5.205 -14.266 1.00 96.38 221 CYS A N 1
ATOM 1717 C CA . CYS A 1 221 ? -4.306 5.738 -14.616 1.00 96.38 221 CYS A CA 1
ATOM 1718 C C . CYS A 1 221 ? -5.298 4.621 -14.980 1.00 96.38 221 CYS A C 1
ATOM 1720 O O . CYS A 1 221 ? -6.444 4.641 -14.527 1.00 96.38 221 CYS A O 1
ATOM 1722 N N . LEU A 1 222 ? -4.862 3.634 -15.768 1.00 98.19 222 LEU A N 1
ATOM 1723 C CA . LEU A 1 222 ? -5.705 2.505 -16.189 1.00 98.19 222 LEU A CA 1
ATOM 1724 C C . LEU A 1 222 ? -6.144 1.650 -14.991 1.00 98.19 222 LEU A C 1
ATOM 1726 O O . LEU A 1 222 ? -7.314 1.285 -14.868 1.00 98.19 222 LEU A O 1
ATOM 1730 N N . SER A 1 223 ? -5.233 1.413 -14.047 1.00 98.19 223 SER A N 1
ATOM 1731 C CA . SER A 1 223 ? -5.522 0.681 -12.810 1.00 98.19 223 SER A CA 1
ATOM 1732 C C . SER A 1 223 ? -6.549 1.400 -11.924 1.00 98.19 223 SER A C 1
ATOM 1734 O O . SER A 1 223 ? -7.446 0.756 -11.374 1.00 98.19 223 SER A O 1
ATOM 1736 N N . LEU A 1 224 ? -6.523 2.737 -11.855 1.00 98.12 224 LEU A N 1
ATOM 1737 C CA . LEU A 1 224 ? -7.548 3.508 -11.144 1.00 98.12 224 LEU A CA 1
ATOM 1738 C C . LEU A 1 224 ? -8.941 3.368 -11.773 1.00 98.12 224 LEU A C 1
ATOM 1740 O O . LEU A 1 224 ? -9.926 3.333 -11.039 1.00 98.12 224 LEU A O 1
ATOM 1744 N N . LYS A 1 225 ? -9.065 3.235 -13.098 1.00 98.25 225 LYS A N 1
ATOM 1745 C CA . LYS A 1 225 ? -10.377 2.992 -13.728 1.00 98.25 225 LYS A CA 1
ATOM 1746 C C . LYS A 1 225 ? -10.967 1.653 -13.287 1.00 98.25 225 LYS A C 1
ATOM 1748 O O . LYS A 1 225 ? -12.133 1.605 -12.895 1.00 98.25 225 LYS A O 1
ATOM 1753 N N . ALA A 1 226 ? -10.146 0.600 -13.264 1.00 98.31 226 ALA A N 1
ATOM 1754 C CA . ALA A 1 226 ? -10.530 -0.703 -12.722 1.00 98.31 226 ALA A CA 1
ATOM 1755 C C . ALA A 1 226 ? -10.945 -0.595 -11.246 1.00 98.31 226 ALA A C 1
ATOM 1757 O O . ALA A 1 226 ? -12.035 -1.029 -10.872 1.00 98.31 226 ALA A O 1
ATOM 1758 N N . ALA A 1 227 ? -10.137 0.073 -10.418 1.00 98.62 227 ALA A N 1
ATOM 1759 C CA . ALA A 1 227 ? -10.449 0.285 -9.006 1.00 98.62 227 ALA A CA 1
ATOM 1760 C C . ALA A 1 227 ? -11.774 1.045 -8.804 1.00 98.62 227 ALA A C 1
ATOM 1762 O O . ALA A 1 227 ? -12.567 0.690 -7.932 1.00 98.62 227 ALA A O 1
ATOM 1763 N N . TRP A 1 228 ? -12.052 2.076 -9.610 1.00 98.69 228 TRP A N 1
ATOM 1764 C CA . TRP A 1 228 ? -13.282 2.866 -9.501 1.00 98.69 228 TRP A CA 1
ATOM 1765 C C . TRP A 1 228 ? -14.525 2.069 -9.894 1.00 98.69 228 TRP A C 1
ATOM 1767 O O . TRP A 1 228 ? -15.552 2.213 -9.226 1.00 98.69 228 TRP A O 1
ATOM 1777 N N . ALA A 1 229 ? -14.440 1.207 -10.913 1.00 98.38 229 ALA A N 1
ATOM 1778 C CA . ALA A 1 229 ? -15.522 0.285 -11.255 1.00 98.38 229 ALA A CA 1
ATOM 1779 C C . ALA A 1 229 ? -15.866 -0.617 -10.055 1.00 98.38 229 ALA A C 1
ATOM 1781 O O . ALA A 1 229 ? -17.020 -0.658 -9.618 1.00 98.38 229 ALA A O 1
ATOM 1782 N N . GLN A 1 230 ? -14.852 -1.237 -9.440 1.00 98.69 230 GLN A N 1
ATOM 1783 C CA . GLN A 1 230 ? -15.007 -2.087 -8.250 1.00 98.69 230 GLN A CA 1
ATOM 1784 C C . GLN A 1 230 ? -15.588 -1.334 -7.049 1.00 98.69 230 GLN A C 1
ATOM 1786 O O . GLN A 1 230 ? -16.563 -1.787 -6.440 1.00 98.69 230 GLN A O 1
ATOM 1791 N N . LYS A 1 231 ? -15.075 -0.136 -6.762 1.00 98.81 231 LYS A N 1
ATOM 1792 C CA . LYS A 1 231 ? -15.550 0.698 -5.651 1.00 98.81 231 LYS A CA 1
ATOM 1793 C C . LYS A 1 231 ? -17.014 1.102 -5.807 1.00 98.81 231 LYS A C 1
ATOM 1795 O O . LYS A 1 231 ? -17.799 0.916 -4.877 1.00 98.81 231 LYS A O 1
ATOM 1800 N N . TRP A 1 232 ? -17.387 1.678 -6.950 1.00 98.56 232 TRP A N 1
ATOM 1801 C CA . TRP A 1 232 ? -18.669 2.373 -7.102 1.00 98.56 232 TRP A CA 1
ATOM 1802 C C . TRP A 1 232 ? -19.786 1.501 -7.681 1.00 98.56 232 TRP A C 1
ATOM 1804 O O . TRP A 1 232 ? -20.924 1.591 -7.208 1.00 98.56 232 TRP A O 1
ATOM 1814 N N . LEU A 1 233 ? -19.492 0.651 -8.669 1.00 97.94 233 LEU A N 1
ATOM 1815 C CA . LEU A 1 233 ? -20.512 -0.161 -9.344 1.00 97.94 233 LEU A CA 1
ATOM 1816 C C . LEU A 1 233 ? -20.766 -1.482 -8.626 1.00 97.94 233 LEU A C 1
ATOM 1818 O O . LEU A 1 233 ? -21.924 -1.890 -8.501 1.00 97.94 233 LEU A O 1
ATOM 1822 N N . PHE A 1 234 ? -19.717 -2.109 -8.098 1.00 96.88 234 PHE A N 1
ATOM 1823 C CA . PHE A 1 234 ? -19.815 -3.463 -7.563 1.00 96.88 234 PHE A CA 1
ATOM 1824 C C . PHE A 1 234 ? -19.945 -3.481 -6.034 1.00 96.88 234 PHE A C 1
ATOM 1826 O O . PHE A 1 234 ? -21.020 -3.805 -5.524 1.00 96.88 234 PHE A O 1
ATOM 1833 N N . HIS A 1 235 ? -18.907 -3.084 -5.292 1.00 98.38 235 HIS A N 1
ATOM 1834 C CA . HIS A 1 235 ? -18.796 -3.438 -3.871 1.00 98.38 235 HIS A CA 1
ATOM 1835 C C . HIS A 1 235 ? -19.339 -2.395 -2.891 1.00 98.38 235 HIS A C 1
ATOM 1837 O O . HIS A 1 235 ? -20.015 -2.765 -1.933 1.00 98.38 235 HIS A O 1
ATOM 1843 N N . ARG A 1 236 ? -19.041 -1.100 -3.087 1.00 98.38 236 ARG A N 1
ATOM 1844 C CA . ARG A 1 236 ? -19.430 -0.005 -2.168 1.00 98.38 236 ARG A CA 1
ATOM 1845 C C . ARG A 1 236 ? -19.150 -0.312 -0.682 1.00 98.38 236 ARG A C 1
ATOM 1847 O O . ARG A 1 236 ? -19.943 0.036 0.191 1.00 98.38 236 ARG A O 1
ATOM 1854 N N . ARG A 1 237 ? -18.024 -0.981 -0.393 1.00 98.69 237 ARG A N 1
ATOM 1855 C CA . ARG A 1 237 ? -17.626 -1.370 0.971 1.00 98.69 237 ARG A CA 1
ATOM 1856 C C . ARG A 1 237 ? -17.398 -0.130 1.840 1.00 98.69 237 ARG A C 1
ATOM 1858 O O . ARG A 1 237 ? -16.743 0.818 1.396 1.00 98.69 237 ARG A O 1
ATOM 1865 N N . LEU A 1 238 ? -17.899 -0.170 3.076 1.00 98.56 238 LEU A N 1
ATOM 1866 C CA . LEU A 1 238 ? -17.626 0.845 4.092 1.00 98.56 238 LEU A CA 1
ATOM 1867 C C . LEU A 1 238 ? -16.138 0.905 4.475 1.00 98.56 238 LEU A C 1
ATOM 1869 O O . LEU A 1 238 ? -15.414 -0.085 4.363 1.00 98.56 238 LEU A O 1
ATOM 1873 N N . ARG A 1 239 ? -15.707 2.073 4.946 1.00 98.94 239 ARG A N 1
ATOM 1874 C CA . ARG A 1 239 ? -14.350 2.330 5.442 1.00 98.94 239 ARG A CA 1
ATOM 1875 C C . ARG A 1 239 ? -14.170 1.834 6.885 1.00 98.94 239 ARG A C 1
ATOM 1877 O O . ARG A 1 239 ? -15.179 1.704 7.588 1.00 98.94 239 ARG A O 1
ATOM 1884 N N . PRO A 1 240 ? -12.929 1.592 7.345 1.00 98.94 240 PRO A N 1
ATOM 1885 C CA . PRO A 1 240 ? -12.670 1.154 8.717 1.00 98.94 240 PRO A CA 1
ATOM 1886 C C . PRO A 1 240 ? -13.238 2.080 9.793 1.00 98.94 240 PRO A C 1
ATOM 1888 O O . PRO A 1 240 ? -13.912 1.610 10.705 1.00 98.94 240 PRO A O 1
ATOM 1891 N N . GLU A 1 241 ? -13.081 3.396 9.639 1.00 98.81 241 GLU A N 1
ATOM 1892 C CA . GLU A 1 241 ? -13.637 4.402 10.559 1.00 98.81 241 GLU A CA 1
ATOM 1893 C C . GLU A 1 241 ? -15.165 4.297 10.730 1.00 98.81 241 GLU A C 1
ATOM 1895 O O . GLU A 1 241 ? -15.697 4.543 11.813 1.00 98.81 241 GLU A O 1
ATOM 1900 N N . VAL A 1 242 ? -15.886 3.866 9.685 1.00 98.81 242 VAL A N 1
ATOM 1901 C CA . VAL A 1 242 ? -17.338 3.656 9.741 1.00 98.81 242 VAL A CA 1
ATOM 1902 C C . VAL A 1 242 ? -17.650 2.423 10.581 1.00 98.81 242 VAL A C 1
ATOM 1904 O O . VAL A 1 242 ? -18.562 2.463 11.405 1.00 98.81 242 VAL A O 1
ATOM 1907 N N . PHE A 1 243 ? -16.909 1.326 10.385 1.00 98.94 243 PHE A N 1
ATOM 1908 C CA . PHE A 1 243 ? -17.097 0.085 11.139 1.00 98.94 243 PHE A CA 1
ATOM 1909 C C . PHE A 1 243 ? -16.733 0.277 12.615 1.00 98.94 243 PHE A C 1
ATOM 1911 O O . PHE A 1 243 ? -17.493 -0.144 13.484 1.00 98.94 243 PHE A O 1
ATOM 1918 N N . ALA A 1 244 ? -15.651 1.000 12.905 1.00 98.88 244 ALA A N 1
ATOM 1919 C CA . ALA A 1 244 ? -15.277 1.392 14.261 1.00 98.88 244 ALA A CA 1
ATOM 1920 C C . ALA A 1 244 ? -16.366 2.235 14.944 1.00 98.88 244 ALA A C 1
ATOM 1922 O O . ALA A 1 244 ? -16.707 1.995 16.098 1.00 98.88 244 ALA A O 1
ATOM 1923 N N . GLY A 1 245 ? -17.027 3.138 14.212 1.00 98.81 245 GLY A N 1
ATOM 1924 C CA . GLY A 1 245 ? -18.219 3.827 14.714 1.00 98.81 245 GLY A CA 1
ATOM 1925 C C . GLY A 1 245 ? -19.394 2.893 15.034 1.00 98.81 245 GLY A C 1
ATOM 1926 O O . GLY A 1 245 ? -20.205 3.186 15.915 1.00 98.81 245 GLY A O 1
ATOM 1927 N N . ARG A 1 246 ? -19.515 1.745 14.351 1.00 98.75 246 ARG A N 1
ATOM 1928 C CA . ARG A 1 246 ? -20.499 0.699 14.696 1.00 98.75 246 ARG A CA 1
ATOM 1929 C C . ARG A 1 246 ? -20.084 -0.065 15.953 1.00 98.75 246 ARG A C 1
ATOM 1931 O O . ARG A 1 246 ? -20.953 -0.337 16.772 1.00 98.75 246 ARG A O 1
ATOM 1938 N N . ILE A 1 247 ? -18.792 -0.345 16.135 1.00 98.81 247 ILE A N 1
ATOM 1939 C CA . ILE A 1 247 ? -18.245 -0.932 17.371 1.00 98.81 247 ILE A CA 1
ATOM 1940 C C . ILE A 1 247 ? -18.507 -0.010 18.560 1.00 98.81 247 ILE A C 1
ATOM 1942 O O . ILE A 1 247 ? -19.087 -0.455 19.545 1.00 98.81 247 ILE A O 1
ATOM 1946 N N . HIS A 1 248 ? -18.156 1.276 18.443 1.00 98.75 248 HIS A N 1
ATOM 1947 C CA . HIS A 1 248 ? -18.393 2.271 19.487 1.00 98.75 248 HIS A CA 1
ATOM 1948 C C . HIS A 1 248 ? -19.860 2.280 19.915 1.00 98.75 248 HIS A C 1
ATOM 1950 O O . HIS A 1 248 ? -20.157 2.064 21.082 1.00 98.75 248 HIS A O 1
ATOM 1956 N N . ASN A 1 249 ? -20.781 2.445 18.964 1.00 98.75 249 ASN A N 1
ATOM 1957 C CA . ASN A 1 249 ? -22.214 2.474 19.256 1.00 98.75 249 ASN A CA 1
ATOM 1958 C C . ASN A 1 249 ? -22.759 1.151 19.824 1.00 98.75 249 ASN A C 1
ATOM 1960 O O . ASN A 1 249 ? -23.745 1.176 20.558 1.00 98.75 249 ASN A O 1
ATOM 1964 N N . HIS A 1 250 ? -22.144 0.014 19.482 1.00 98.62 250 HIS A N 1
ATOM 1965 C CA . HIS A 1 250 ? -22.483 -1.287 20.059 1.00 98.62 250 HIS A CA 1
ATOM 1966 C C . HIS A 1 250 ? -22.079 -1.371 21.529 1.00 98.62 250 HIS A C 1
ATOM 1968 O O . HIS A 1 250 ? -22.883 -1.776 22.359 1.00 98.62 250 HIS A O 1
ATOM 1974 N N . LEU A 1 251 ? -20.846 -0.976 21.848 1.00 98.06 251 LEU A N 1
ATOM 1975 C CA . LEU A 1 251 ? -20.285 -1.075 23.196 1.00 98.06 251 LEU A CA 1
ATOM 1976 C C . LEU A 1 251 ? -20.810 0.002 24.156 1.00 98.06 251 LEU A C 1
ATOM 1978 O O . LEU A 1 251 ? -20.700 -0.166 25.366 1.00 98.06 251 LEU A O 1
ATOM 1982 N N . THR A 1 252 ? -21.388 1.088 23.637 1.00 97.62 252 THR A N 1
ATOM 1983 C CA . THR A 1 252 ? -22.043 2.143 24.432 1.00 97.62 252 THR A CA 1
ATOM 1984 C C . THR A 1 252 ? -23.565 1.999 24.506 1.00 97.62 252 THR A C 1
ATOM 1986 O O . THR A 1 252 ? -24.249 2.931 24.928 1.00 97.62 252 THR A O 1
ATOM 1989 N N . ASP A 1 253 ? -24.112 0.852 24.087 1.00 97.88 253 ASP A N 1
ATOM 1990 C CA . ASP A 1 253 ? -25.552 0.551 24.070 1.00 97.88 253 ASP A CA 1
ATOM 1991 C C . ASP A 1 253 ? -26.413 1.536 23.244 1.00 97.88 253 ASP A C 1
ATOM 1993 O O . ASP A 1 253 ? -27.639 1.582 23.378 1.00 97.88 253 ASP A O 1
ATOM 1997 N N . ALA A 1 254 ? -25.802 2.312 22.343 1.00 98.19 254 ALA A N 1
ATOM 1998 C CA . ALA A 1 254 ? -26.513 3.249 21.475 1.00 98.19 254 ALA A CA 1
ATOM 1999 C C . ALA A 1 254 ? -27.240 2.540 20.315 1.00 98.19 254 ALA A C 1
ATOM 2001 O O . ALA A 1 254 ? -28.300 2.990 19.874 1.00 98.19 254 ALA A O 1
ATOM 2002 N N . ALA A 1 255 ? -26.680 1.436 19.806 1.00 98.31 255 ALA A N 1
ATOM 2003 C CA . ALA A 1 255 ? -27.293 0.594 18.778 1.00 98.31 255 ALA A CA 1
ATOM 2004 C C . ALA A 1 255 ? -26.654 -0.801 18.729 1.00 98.31 255 ALA A C 1
ATOM 2006 O O . ALA A 1 255 ? -25.452 -0.938 18.897 1.00 98.31 255 ALA A O 1
ATOM 2007 N N . THR A 1 256 ? -27.422 -1.838 18.392 1.00 97.88 256 THR A N 1
ATOM 2008 C CA . THR A 1 256 ? -26.892 -3.204 18.229 1.00 97.88 256 THR A CA 1
ATOM 2009 C C . THR A 1 256 ? -26.549 -3.502 16.769 1.00 97.88 256 THR A C 1
ATOM 2011 O O . THR A 1 256 ? -27.339 -3.241 15.861 1.00 97.88 256 THR A O 1
ATOM 2014 N N . TYR A 1 257 ? -25.394 -4.128 16.548 1.00 98.31 257 TYR A N 1
ATOM 2015 C CA . TYR A 1 257 ? -24.886 -4.522 15.229 1.00 98.31 257 TYR A CA 1
ATOM 2016 C C . TYR A 1 257 ? -24.418 -5.981 15.236 1.00 98.31 257 TYR A C 1
ATOM 2018 O O . TYR A 1 257 ? -23.915 -6.431 16.264 1.00 98.31 257 TYR A O 1
ATOM 2026 N N . PRO A 1 258 ? -24.530 -6.718 14.115 1.00 97.81 258 PRO A N 1
ATOM 2027 C CA . PRO A 1 258 ? -24.100 -8.113 14.026 1.00 97.81 258 PRO A CA 1
ATOM 2028 C C . PRO A 1 258 ? -22.578 -8.207 13.816 1.00 97.81 258 PRO A C 1
ATOM 2030 O O . PRO A 1 258 ? -22.122 -8.644 12.764 1.00 97.81 258 PRO A O 1
ATOM 2033 N N . ILE A 1 259 ? -21.797 -7.723 14.783 1.00 98.50 259 ILE A N 1
ATOM 2034 C CA . ILE A 1 259 ? -20.328 -7.779 14.777 1.00 98.50 259 ILE A CA 1
ATOM 2035 C C . ILE A 1 259 ? -19.903 -9.119 15.376 1.00 98.50 259 ILE A C 1
ATOM 2037 O O . ILE A 1 259 ? -20.506 -9.590 16.333 1.00 98.50 259 ILE A O 1
ATOM 2041 N N . HIS A 1 260 ? -18.886 -9.749 14.797 1.00 98.44 260 HIS A N 1
ATOM 2042 C CA . HIS A 1 260 ? -18.426 -11.057 15.248 1.00 98.44 260 HIS A CA 1
ATOM 2043 C C . HIS A 1 260 ? -17.804 -10.991 16.656 1.00 98.44 260 HIS A C 1
ATOM 2045 O O . HIS A 1 260 ? -16.853 -10.241 16.878 1.00 98.44 260 HIS A O 1
ATOM 2051 N N . ASP A 1 261 ? -18.268 -11.845 17.575 1.00 97.62 261 ASP A N 1
ATOM 2052 C CA . ASP A 1 261 ? -17.952 -11.772 19.013 1.00 97.62 261 ASP A CA 1
ATOM 2053 C C . ASP A 1 261 ? -16.456 -11.822 19.354 1.00 97.62 261 ASP A C 1
ATOM 2055 O O . ASP A 1 261 ? -16.026 -11.213 20.330 1.00 97.62 261 ASP A O 1
ATOM 2059 N N . LYS A 1 262 ? -15.637 -12.509 18.541 1.00 97.94 262 LYS A N 1
ATOM 2060 C CA . LYS A 1 262 ? -14.172 -12.540 18.732 1.00 97.94 262 LYS A CA 1
ATOM 2061 C C . LYS A 1 262 ? -13.542 -11.146 18.795 1.00 97.94 262 LYS A C 1
ATOM 2063 O O . LYS A 1 262 ? -12.543 -10.988 19.483 1.00 97.94 262 LYS A O 1
ATOM 2068 N N . LEU A 1 263 ? -14.112 -10.153 18.105 1.00 98.44 263 LEU A N 1
ATOM 2069 C CA . LEU A 1 263 ? -13.619 -8.778 18.168 1.00 98.44 263 LEU A CA 1
ATOM 2070 C C . LEU A 1 263 ? -13.712 -8.215 19.590 1.00 98.44 263 LEU A C 1
ATOM 2072 O O . LEU A 1 263 ? -12.784 -7.564 20.050 1.00 98.44 263 LEU A O 1
ATOM 2076 N N . PHE A 1 264 ? -14.808 -8.495 20.299 1.00 98.06 264 PHE A N 1
ATOM 2077 C CA . PHE A 1 264 ? -15.052 -7.975 21.646 1.00 98.06 264 PHE A CA 1
ATOM 2078 C C . PHE A 1 264 ? -14.196 -8.644 22.726 1.00 98.06 264 PHE A C 1
ATOM 2080 O O . PHE A 1 264 ? -14.134 -8.151 23.846 1.00 98.06 264 PHE A O 1
ATOM 2087 N N . ALA A 1 265 ? -13.543 -9.759 22.396 1.00 97.06 265 ALA A N 1
ATOM 2088 C CA . ALA A 1 265 ? -12.600 -10.439 23.276 1.00 97.06 265 ALA A CA 1
ATOM 2089 C C . ALA A 1 265 ? -11.146 -9.966 23.089 1.00 97.06 265 ALA A C 1
ATOM 2091 O O . ALA A 1 265 ? -10.278 -10.418 23.831 1.00 97.06 265 ALA A O 1
ATOM 2092 N N . ALA A 1 266 ? -10.868 -9.116 22.093 1.00 98.31 266 ALA A N 1
ATOM 2093 C CA . ALA A 1 266 ? -9.523 -8.627 21.812 1.00 98.31 266 ALA A CA 1
ATOM 2094 C C . ALA A 1 266 ? -9.099 -7.561 22.835 1.00 98.31 266 ALA A C 1
ATOM 2096 O O . ALA A 1 266 ? -9.842 -6.604 23.081 1.00 98.31 266 ALA A O 1
ATOM 2097 N N . GLN A 1 267 ? -7.886 -7.694 23.384 1.00 98.38 267 GLN A N 1
ATOM 2098 C CA . GLN A 1 267 ? -7.310 -6.750 24.348 1.00 98.38 267 GLN A CA 1
ATOM 2099 C C . GLN A 1 267 ? -7.253 -5.324 23.785 1.00 98.38 267 GLN A C 1
ATOM 2101 O O . GLN A 1 267 ? -7.396 -4.355 24.529 1.00 98.38 267 GLN A O 1
ATOM 2106 N N . VAL A 1 268 ? -7.092 -5.179 22.467 1.00 98.69 268 VAL A N 1
ATOM 2107 C CA . VAL A 1 268 ? -6.976 -3.878 21.801 1.00 98.69 268 VAL A CA 1
ATOM 2108 C C . VAL A 1 268 ? -8.100 -2.900 22.141 1.00 98.69 268 VAL A C 1
ATOM 2110 O O . VAL A 1 268 ? -7.865 -1.696 22.197 1.00 98.69 268 VAL A O 1
ATOM 2113 N N . LEU A 1 269 ? -9.319 -3.385 22.396 1.00 98.62 269 LEU A N 1
ATOM 2114 C CA . LEU A 1 269 ? -10.442 -2.513 22.742 1.00 98.62 269 LEU A CA 1
ATOM 2115 C C . LEU A 1 269 ? -10.267 -1.863 24.115 1.00 98.62 269 LEU A C 1
ATOM 2117 O O . LEU A 1 269 ? -10.631 -0.700 24.278 1.00 98.62 269 LEU A O 1
ATOM 2121 N N . GLU A 1 270 ? -9.693 -2.586 25.080 1.00 98.38 270 GLU A N 1
ATOM 2122 C CA . GLU A 1 270 ? -9.363 -2.039 26.399 1.00 98.38 270 GLU A CA 1
ATOM 2123 C C . GLU A 1 270 ? -8.247 -0.992 26.285 1.00 98.38 270 GLU A C 1
ATOM 2125 O O . GLU A 1 270 ? -8.334 0.066 26.906 1.00 98.38 270 GLU A O 1
ATOM 2130 N N . GLU A 1 271 ? -7.240 -1.241 25.441 1.00 98.50 271 GLU A N 1
ATOM 2131 C CA . GLU A 1 271 ? -6.136 -0.302 25.198 1.00 98.50 271 GLU A CA 1
ATOM 2132 C C . GLU A 1 271 ? -6.619 0.997 24.530 1.00 98.50 271 GLU A C 1
ATOM 2134 O O . GLU A 1 271 ? -6.251 2.097 24.949 1.00 98.50 271 GLU A O 1
ATOM 2139 N N . VAL A 1 272 ? -7.482 0.893 23.510 1.00 98.38 272 VAL A N 1
ATOM 2140 C CA . VAL A 1 272 ? -8.068 2.060 22.830 1.00 98.38 272 VAL A CA 1
ATOM 2141 C C . VAL A 1 272 ? -8.955 2.849 23.792 1.00 98.38 272 VAL A C 1
ATOM 2143 O O . VAL A 1 272 ? -8.787 4.064 23.907 1.00 98.38 272 VAL A O 1
ATOM 2146 N N . ALA A 1 273 ? -9.836 2.177 24.540 1.00 98.19 273 ALA A N 1
ATOM 2147 C CA . ALA A 1 273 ? -10.692 2.831 25.527 1.00 98.19 273 ALA A CA 1
ATOM 2148 C C . ALA A 1 273 ? -9.878 3.512 26.635 1.00 98.19 273 ALA A C 1
ATOM 2150 O O . ALA A 1 273 ? -10.169 4.647 27.005 1.00 98.19 273 ALA A O 1
ATOM 2151 N N . GLY A 1 274 ? -8.817 2.862 27.120 1.00 98.06 274 GLY A N 1
ATOM 2152 C CA . GLY A 1 274 ? -7.924 3.424 28.130 1.00 98.06 274 GLY A CA 1
ATOM 2153 C C . GLY A 1 274 ? -7.171 4.671 27.657 1.00 98.06 274 GLY A C 1
ATOM 2154 O O . GLY A 1 274 ? -6.860 5.538 28.475 1.00 98.06 274 GLY A O 1
ATOM 2155 N N . ARG A 1 275 ? -6.888 4.784 26.351 1.00 97.56 275 ARG A N 1
ATOM 2156 C CA . ARG A 1 275 ? -6.145 5.912 25.771 1.00 97.56 275 ARG A CA 1
ATOM 2157 C C . ARG A 1 275 ? -7.034 7.065 25.304 1.00 97.56 275 ARG A C 1
ATOM 2159 O O . ARG A 1 275 ? -6.602 8.212 25.397 1.00 97.56 275 ARG A O 1
ATOM 2166 N N . TYR A 1 276 ? -8.236 6.770 24.811 1.00 97.25 276 TYR A N 1
ATOM 2167 C CA . TYR A 1 276 ? -9.082 7.741 24.108 1.00 97.25 276 TYR A CA 1
ATOM 2168 C C . TYR A 1 276 ? -10.508 7.881 24.667 1.00 97.25 276 TYR A C 1
ATOM 2170 O O . TYR A 1 276 ? -11.288 8.639 24.104 1.00 97.25 276 TYR A O 1
ATOM 2178 N N . ASP A 1 277 ? -10.859 7.184 25.754 1.00 96.44 277 ASP A N 1
ATOM 2179 C CA . ASP A 1 277 ? -12.204 7.214 26.365 1.00 96.44 277 ASP A CA 1
ATOM 2180 C C . ASP A 1 277 ? -13.331 6.843 25.376 1.00 96.44 277 ASP A C 1
ATOM 2182 O O . ASP A 1 277 ? -14.413 7.428 25.335 1.00 96.44 277 ASP A O 1
ATOM 2186 N N . GLY A 1 278 ? -13.065 5.848 24.527 1.00 97.31 278 GLY A N 1
ATOM 2187 C CA . GLY A 1 278 ? -14.013 5.360 23.533 1.00 97.31 278 GLY A CA 1
ATOM 2188 C C . GLY A 1 278 ? -13.433 4.247 22.668 1.00 97.31 278 GLY A C 1
ATOM 2189 O O . GLY A 1 278 ? -12.278 3.868 22.808 1.00 97.31 278 GLY A O 1
ATOM 2190 N N . TYR A 1 279 ? -14.250 3.723 21.753 1.00 98.62 279 TYR A N 1
ATOM 2191 C CA . TYR A 1 279 ? -13.872 2.609 20.869 1.00 98.62 279 TYR A CA 1
ATOM 2192 C C . TYR A 1 279 ? -13.794 3.005 19.389 1.00 98.62 279 TYR A C 1
ATOM 2194 O O . TYR A 1 279 ? -13.924 2.155 18.510 1.00 98.62 279 TYR A O 1
ATOM 2202 N N . LEU A 1 280 ? -13.652 4.293 19.077 1.00 98.88 280 LEU A N 1
ATOM 2203 C CA . LEU A 1 280 ? -13.420 4.727 17.696 1.00 98.88 280 LEU A CA 1
ATOM 2204 C C . LEU A 1 280 ? -12.010 4.328 17.253 1.00 98.88 280 LEU A C 1
ATOM 2206 O O . LEU A 1 280 ? -11.127 4.155 18.086 1.00 98.88 280 LEU A O 1
ATOM 2210 N N . LEU A 1 281 ? -11.807 4.151 15.947 1.00 98.88 281 LEU A N 1
ATOM 2211 C CA . LEU A 1 281 ? -10.486 3.882 15.378 1.00 98.88 281 LEU A CA 1
ATOM 2212 C C . LEU A 1 281 ? -9.734 5.211 15.271 1.00 98.88 281 LEU A C 1
ATOM 2214 O O . LEU A 1 281 ? -10.140 6.018 14.430 1.00 98.88 281 LEU A O 1
ATOM 2218 N N . PRO A 1 282 ? -8.645 5.428 16.034 1.00 98.81 282 PRO A N 1
ATOM 2219 C CA . PRO A 1 282 ? -7.852 6.644 15.898 1.00 98.81 282 PRO A CA 1
ATOM 2220 C C . PRO A 1 282 ? -7.334 6.741 14.464 1.00 98.81 282 PRO A C 1
ATOM 2222 O O . PRO A 1 282 ? -6.688 5.806 13.982 1.00 98.81 282 PRO A O 1
ATOM 2225 N N . GLN A 1 283 ? -7.616 7.833 13.764 1.00 98.81 283 GLN A N 1
ATOM 2226 C CA . GLN A 1 283 ? -7.173 8.056 12.386 1.00 98.81 283 GLN A CA 1
ATOM 2227 C C . GLN A 1 283 ? -5.821 8.765 12.368 1.00 98.81 283 GLN A C 1
ATOM 2229 O O . GLN A 1 283 ? -5.576 9.647 13.183 1.00 98.81 283 GLN A O 1
ATOM 2234 N N . ALA A 1 284 ? -4.946 8.408 11.425 1.00 98.75 284 AL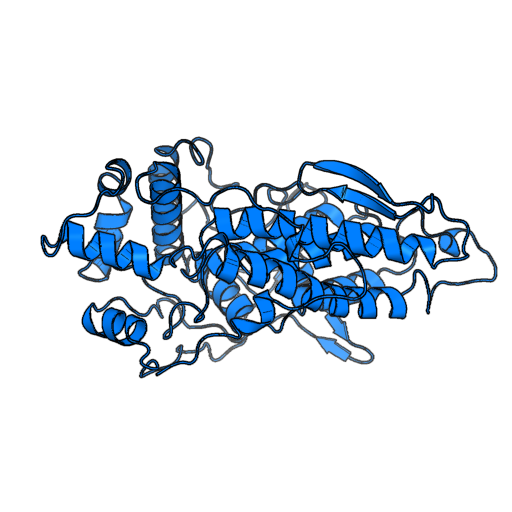A A N 1
ATOM 2235 C CA . ALA A 1 284 ? -3.716 9.178 11.197 1.00 98.75 284 ALA A CA 1
ATOM 2236 C C . ALA A 1 284 ? -3.978 10.491 10.439 1.00 98.75 284 ALA A C 1
ATOM 2238 O O . ALA A 1 284 ? -3.112 11.363 10.393 1.00 98.75 284 ALA A O 1
ATOM 2239 N N . TYR A 1 285 ? -5.144 10.605 9.798 1.00 98.62 285 TYR A N 1
ATOM 2240 C CA . TYR A 1 285 ? -5.537 11.760 8.999 1.00 98.62 285 TYR A CA 1
ATOM 2241 C C . TYR A 1 285 ? -6.700 12.483 9.681 1.00 98.62 285 TYR A C 1
ATOM 2243 O O . TYR A 1 285 ? -7.664 11.813 10.063 1.00 98.62 285 TYR A O 1
ATOM 2251 N N . PRO A 1 286 ? -6.658 13.819 9.805 1.00 98.31 286 PRO A N 1
ATOM 2252 C CA . PRO A 1 286 ? -7.746 14.587 10.403 1.00 98.31 286 PRO A CA 1
ATOM 2253 C C . PRO A 1 286 ? -9.073 14.423 9.657 1.00 98.31 286 PRO A C 1
ATOM 2255 O O . PRO A 1 286 ? -10.138 14.404 10.266 1.00 98.31 286 PRO A O 1
ATOM 2258 N N . GLU A 1 287 ? -9.025 14.282 8.333 1.00 98.44 287 GLU A N 1
ATOM 2259 C CA . GLU A 1 287 ? -10.197 14.068 7.485 1.00 98.44 287 GLU A CA 1
ATOM 2260 C C . GLU A 1 287 ? -10.633 12.600 7.380 1.00 98.44 287 GLU A C 1
ATOM 2262 O O . GLU A 1 287 ? -11.617 12.304 6.700 1.00 98.44 287 GLU A O 1
ATOM 2267 N N . GLY A 1 288 ? -9.891 11.678 8.000 1.00 98.38 288 GLY A N 1
ATOM 2268 C CA . GLY A 1 288 ? -10.090 10.244 7.842 1.00 98.38 288 GLY A CA 1
ATOM 2269 C C . GLY A 1 288 ? -9.898 9.792 6.395 1.00 98.38 288 GLY A C 1
ATOM 2270 O O . GLY A 1 288 ? -8.930 10.129 5.710 1.00 98.38 288 GLY A O 1
ATOM 2271 N N . SER A 1 289 ? -10.803 8.950 5.918 1.00 98.50 289 SER A N 1
ATOM 2272 C CA . SER A 1 289 ? -10.683 8.349 4.600 1.00 98.50 289 SER A CA 1
ATOM 2273 C C . SER A 1 289 ? -11.110 9.264 3.440 1.00 98.50 289 SER A C 1
ATOM 2275 O O . SER A 1 289 ? -12.059 10.040 3.541 1.00 98.50 289 SER A O 1
ATOM 2277 N N . PRO A 1 290 ? -10.505 9.097 2.245 1.00 98.06 290 PRO A N 1
ATOM 2278 C CA . PRO A 1 290 ? -11.014 9.738 1.039 1.00 98.06 290 PRO A CA 1
ATOM 2279 C C . PRO A 1 290 ? -12.466 9.345 0.743 1.00 98.06 290 PRO A C 1
ATOM 2281 O O . PRO A 1 290 ? -12.845 8.178 0.898 1.00 98.06 290 PRO A O 1
ATOM 2284 N N . THR A 1 291 ? -13.224 10.291 0.185 1.00 97.94 291 THR A N 1
ATOM 2285 C CA . THR A 1 291 ? -14.669 10.240 -0.121 1.00 97.94 291 THR A CA 1
ATOM 2286 C C . THR A 1 291 ? -15.040 9.345 -1.313 1.00 97.94 291 THR A C 1
ATOM 2288 O O . THR A 1 291 ? -15.741 9.729 -2.259 1.00 97.94 291 THR A O 1
ATOM 2291 N N . HIS A 1 292 ? -14.568 8.106 -1.264 1.00 98.62 292 HIS A N 1
ATOM 2292 C CA . HIS A 1 292 ? -14.932 7.001 -2.134 1.00 98.62 292 HIS A CA 1
ATOM 2293 C C . HIS A 1 292 ? -14.921 5.682 -1.336 1.00 98.62 292 HIS A C 1
ATOM 2295 O O . HIS A 1 292 ? -14.211 5.584 -0.329 1.00 98.62 292 HIS A O 1
ATOM 2301 N N . PRO A 1 293 ? -15.653 4.642 -1.782 1.00 98.81 293 PRO A N 1
ATOM 2302 C CA . PRO A 1 293 ? -15.713 3.354 -1.093 1.00 98.81 293 PRO A CA 1
ATOM 2303 C C . PRO A 1 293 ? -14.347 2.706 -0.858 1.00 98.81 293 PRO A C 1
ATOM 2305 O O . PRO A 1 293 ? -13.362 3.038 -1.526 1.00 98.81 293 PRO A O 1
ATOM 2308 N N . SER A 1 294 ? -14.298 1.755 0.073 1.00 98.81 294 SER A N 1
ATOM 2309 C CA . SER A 1 294 ? -13.050 1.144 0.540 1.00 98.81 294 SER A CA 1
ATOM 2310 C C . SER A 1 294 ? -12.441 0.172 -0.479 1.00 98.81 294 SER A C 1
ATOM 2312 O O . SER A 1 294 ? -11.288 0.331 -0.860 1.00 98.81 294 SER A O 1
ATOM 2314 N N . TYR A 1 295 ? -13.225 -0.760 -1.020 1.00 98.81 295 TYR A N 1
ATOM 2315 C CA . TYR A 1 295 ? -12.697 -1.942 -1.714 1.00 98.81 295 TYR A CA 1
ATOM 2316 C C . TYR A 1 295 ? -12.667 -1.807 -3.247 1.00 98.81 295 TYR A C 1
ATOM 2318 O O . TYR A 1 295 ? -13.722 -1.511 -3.824 1.00 98.81 295 TYR A O 1
ATOM 2326 N N . PRO A 1 296 ? -11.514 -2.039 -3.913 1.00 98.75 296 PRO A N 1
ATOM 2327 C CA . PRO A 1 296 ? -10.151 -2.231 -3.371 1.00 98.75 296 PRO A CA 1
ATOM 2328 C C . PRO A 1 296 ? -9.480 -0.912 -2.996 1.00 98.75 296 PRO A C 1
ATOM 2330 O O . PRO A 1 296 ? -9.946 0.139 -3.422 1.00 98.75 296 PRO A O 1
ATOM 2333 N N . ALA A 1 297 ? -8.330 -0.932 -2.324 1.00 98.75 297 ALA A N 1
ATOM 2334 C CA . ALA A 1 297 ? -7.521 0.267 -2.116 1.00 98.75 297 ALA A CA 1
ATOM 2335 C C . ALA A 1 297 ? -6.956 0.781 -3.451 1.00 98.75 297 ALA A C 1
ATOM 2337 O O . ALA A 1 297 ? -6.287 0.044 -4.168 1.00 98.75 297 ALA A O 1
ATOM 2338 N N . GLY A 1 298 ? -7.199 2.054 -3.796 1.00 98.62 298 GLY A N 1
ATOM 2339 C CA . GLY A 1 298 ? -6.743 2.627 -5.075 1.00 98.62 298 GLY A CA 1
ATOM 2340 C C . GLY A 1 298 ? -5.218 2.607 -5.209 1.00 98.62 298 GLY A C 1
ATOM 2341 O O . GLY A 1 298 ? -4.696 2.163 -6.230 1.00 98.62 298 GLY A O 1
ATOM 2342 N N . HIS A 1 299 ? -4.519 2.989 -4.134 1.00 98.81 299 HIS A N 1
ATOM 2343 C CA . HIS A 1 299 ? -3.065 2.862 -4.001 1.00 98.81 299 HIS A CA 1
ATOM 2344 C C . HIS A 1 299 ? -2.570 1.437 -4.257 1.00 98.81 299 HIS A C 1
ATOM 2346 O O . HIS A 1 299 ? -1.570 1.275 -4.945 1.00 98.81 299 HIS A O 1
ATOM 2352 N N . ALA A 1 300 ? -3.279 0.411 -3.775 1.00 98.88 300 ALA A N 1
ATOM 2353 C CA . ALA A 1 300 ? -2.887 -0.979 -3.986 1.00 98.88 300 ALA A CA 1
ATOM 2354 C C . ALA A 1 300 ? -3.066 -1.429 -5.444 1.00 98.88 300 ALA A C 1
ATOM 2356 O O . ALA A 1 300 ? -2.200 -2.111 -5.982 1.00 98.88 300 ALA A O 1
ATOM 2357 N N . VAL A 1 301 ? -4.134 -1.005 -6.131 1.00 98.88 301 VAL A N 1
ATOM 2358 C CA . VAL A 1 301 ? -4.296 -1.337 -7.561 1.00 98.88 301 VAL A CA 1
ATOM 2359 C C . VAL A 1 301 ? -3.200 -0.684 -8.406 1.00 98.88 301 VAL A C 1
ATOM 2361 O O . VAL A 1 301 ? -2.641 -1.333 -9.290 1.00 98.88 301 VAL A O 1
ATOM 2364 N N . ILE A 1 302 ? -2.816 0.559 -8.094 1.00 98.88 302 ILE A N 1
ATOM 2365 C CA . ILE A 1 302 ? -1.650 1.190 -8.728 1.00 98.88 302 ILE A CA 1
ATOM 2366 C C . ILE A 1 302 ? -0.374 0.413 -8.389 1.00 98.88 302 ILE A C 1
ATOM 2368 O O . ILE A 1 302 ? 0.420 0.124 -9.282 1.00 98.88 302 ILE A O 1
ATOM 2372 N N . ALA A 1 303 ? -0.181 0.058 -7.118 1.00 98.94 303 ALA A N 1
ATOM 2373 C CA . ALA A 1 303 ? 0.995 -0.657 -6.643 1.00 98.94 303 ALA A CA 1
ATOM 2374 C C . ALA A 1 303 ? 1.210 -1.978 -7.369 1.00 98.94 303 ALA A C 1
ATOM 2376 O O . ALA A 1 303 ? 2.296 -2.222 -7.902 1.00 98.94 303 ALA A O 1
ATOM 2377 N N . GLY A 1 304 ? 0.157 -2.790 -7.444 1.00 98.88 304 GLY A N 1
ATOM 2378 C CA . GLY A 1 304 ? 0.185 -4.061 -8.146 1.00 98.88 304 GLY A CA 1
ATOM 2379 C C . GLY A 1 304 ? 0.505 -3.887 -9.626 1.00 98.88 304 GLY A C 1
ATOM 2380 O O . GLY A 1 304 ? 1.353 -4.595 -10.166 1.00 98.88 304 GLY A O 1
ATOM 2381 N N . ALA A 1 305 ? -0.102 -2.892 -10.272 1.00 98.94 305 ALA A N 1
ATOM 2382 C CA . ALA A 1 305 ? 0.093 -2.663 -11.695 1.00 98.94 305 ALA A CA 1
ATOM 2383 C C . ALA A 1 305 ? 1.506 -2.150 -12.020 1.00 98.94 305 ALA A C 1
ATOM 2385 O O . ALA A 1 305 ? 2.215 -2.734 -12.838 1.00 98.94 305 ALA A O 1
ATOM 2386 N N . CYS A 1 306 ? 1.952 -1.091 -11.345 1.00 98.94 306 CYS A N 1
ATOM 2387 C CA . CYS A 1 306 ? 3.251 -0.476 -11.598 1.00 98.94 306 CYS A CA 1
ATOM 2388 C C . CYS A 1 306 ? 4.414 -1.422 -11.287 1.00 98.94 306 CYS A C 1
ATOM 2390 O O . CYS A 1 306 ? 5.366 -1.490 -12.058 1.00 98.94 306 CYS A O 1
ATOM 2392 N N . THR A 1 307 ? 4.355 -2.179 -10.189 1.00 98.88 307 THR A N 1
ATOM 2393 C CA . THR A 1 307 ? 5.428 -3.134 -9.865 1.00 98.88 307 THR A CA 1
ATOM 2394 C C . THR A 1 307 ? 5.426 -4.350 -10.785 1.00 98.88 307 THR A C 1
ATOM 2396 O O . THR A 1 307 ? 6.499 -4.857 -11.091 1.00 98.88 307 THR A O 1
ATOM 2399 N N . THR A 1 308 ? 4.273 -4.758 -11.326 1.00 98.94 308 THR A N 1
ATOM 2400 C CA . THR A 1 308 ? 4.212 -5.759 -12.406 1.00 98.94 308 THR A CA 1
ATOM 2401 C C . THR A 1 308 ? 4.922 -5.264 -13.668 1.00 98.94 308 THR A C 1
ATOM 2403 O O . THR A 1 308 ? 5.725 -6.001 -14.233 1.00 98.94 308 THR A O 1
ATOM 2406 N N . ILE A 1 309 ? 4.713 -4.001 -14.066 1.00 98.88 309 ILE A N 1
ATOM 2407 C CA . ILE A 1 309 ? 5.461 -3.388 -15.178 1.00 98.88 309 ILE A CA 1
ATOM 2408 C C . ILE A 1 309 ? 6.969 -3.378 -14.897 1.00 98.88 309 ILE A C 1
ATOM 2410 O O . ILE A 1 309 ? 7.758 -3.731 -15.767 1.00 98.88 309 ILE A O 1
ATOM 2414 N N . LEU A 1 310 ? 7.389 -3.006 -13.685 1.00 98.88 310 LEU A N 1
ATOM 2415 C CA . LEU A 1 310 ? 8.812 -2.989 -13.334 1.00 98.88 310 LEU A CA 1
ATOM 2416 C C . LEU A 1 310 ? 9.428 -4.397 -13.371 1.00 98.88 310 LEU A C 1
ATOM 2418 O O . LEU A 1 310 ? 10.499 -4.565 -13.947 1.00 98.88 310 LEU A O 1
ATOM 2422 N N . LYS A 1 311 ? 8.738 -5.412 -12.836 1.00 98.81 311 LYS A N 1
ATOM 2423 C CA . LYS A 1 311 ? 9.182 -6.816 -12.906 1.00 98.81 311 LYS A CA 1
ATOM 2424 C C . LYS A 1 311 ? 9.289 -7.333 -14.344 1.00 98.81 311 LYS A C 1
ATOM 2426 O O . LYS A 1 311 ? 10.139 -8.162 -14.613 1.00 98.81 311 LYS A O 1
ATOM 2431 N N . ALA A 1 312 ? 8.481 -6.818 -15.271 1.00 98.31 312 ALA A N 1
ATOM 2432 C CA . ALA A 1 312 ? 8.563 -7.180 -16.686 1.00 98.31 312 ALA A CA 1
ATOM 2433 C C . ALA A 1 312 ? 9.803 -6.609 -17.408 1.00 98.31 312 ALA A C 1
ATOM 2435 O O . ALA A 1 312 ? 10.185 -7.124 -18.456 1.00 98.31 312 ALA A O 1
ATOM 2436 N N . PHE A 1 313 ? 10.409 -5.529 -16.897 1.00 98.38 313 PHE A N 1
ATOM 2437 C CA . PHE A 1 313 ? 11.526 -4.828 -17.552 1.00 98.38 313 PHE A CA 1
ATOM 2438 C C . PHE A 1 313 ? 12.897 -5.097 -16.910 1.00 98.38 313 PHE A C 1
ATOM 2440 O O . PHE A 1 313 ? 13.930 -4.877 -17.554 1.00 98.38 313 PHE A O 1
ATOM 2447 N N . TYR A 1 314 ? 12.927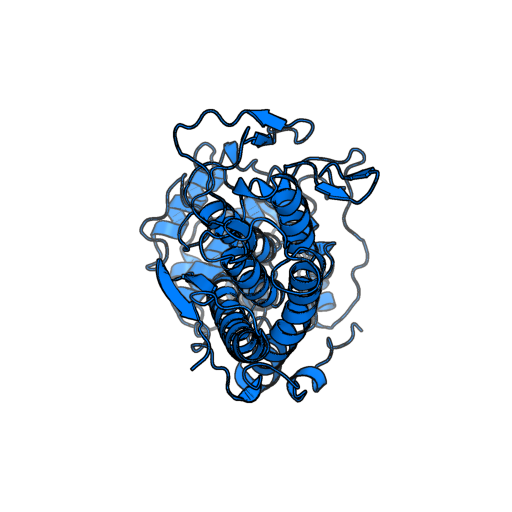 -5.545 -15.656 1.00 98.62 314 TYR A N 1
ATOM 2448 C CA . TYR A 1 314 ? 14.153 -5.742 -14.885 1.00 98.62 314 TYR A CA 1
ATOM 2449 C C . TYR A 1 314 ? 14.315 -7.190 -14.429 1.00 98.62 314 TYR A C 1
ATOM 2451 O O . TYR A 1 314 ? 13.339 -7.868 -14.133 1.00 98.62 314 TYR A O 1
ATOM 2459 N N . ASP A 1 315 ? 15.568 -7.627 -14.308 1.00 98.31 315 ASP A N 1
ATOM 2460 C CA . ASP A 1 315 ? 15.921 -8.928 -13.751 1.00 98.31 315 ASP A CA 1
ATOM 2461 C C . ASP A 1 315 ? 15.542 -8.967 -12.265 1.00 98.31 315 ASP A C 1
ATOM 2463 O O . ASP A 1 315 ? 16.202 -8.377 -11.405 1.00 98.31 315 ASP A O 1
ATOM 2467 N N . GLU A 1 316 ? 14.468 -9.690 -11.956 1.00 98.50 316 GLU A N 1
ATOM 2468 C CA . GLU A 1 316 ? 13.953 -9.852 -10.598 1.00 98.50 316 GLU A CA 1
ATOM 2469 C C . GLU A 1 316 ? 14.966 -10.477 -9.630 1.00 98.50 316 GLU A C 1
ATOM 2471 O O . GLU A 1 316 ? 14.842 -10.294 -8.412 1.00 98.50 316 GLU A O 1
ATOM 2476 N N . SER A 1 317 ? 15.958 -11.210 -10.146 1.00 98.25 317 SER A N 1
ATOM 2477 C CA . SER A 1 317 ? 16.999 -11.868 -9.358 1.00 98.25 317 SER A CA 1
ATOM 2478 C C . SER A 1 317 ? 18.179 -10.952 -9.022 1.00 98.25 317 SER A C 1
ATOM 2480 O O . SER A 1 317 ? 18.967 -11.276 -8.126 1.00 98.25 317 SER A O 1
ATOM 2482 N N . PHE A 1 318 ? 18.274 -9.785 -9.670 1.00 98.50 318 PHE A N 1
ATOM 2483 C CA . PHE A 1 318 ? 19.323 -8.807 -9.413 1.00 98.50 318 PHE A CA 1
ATOM 2484 C C . PHE A 1 318 ? 19.325 -8.397 -7.934 1.00 98.50 318 PHE A C 1
ATOM 2486 O O . PHE A 1 318 ? 18.309 -7.966 -7.387 1.00 98.50 318 PHE A O 1
ATOM 2493 N N . VAL A 1 319 ? 20.474 -8.525 -7.267 1.00 98.38 319 VAL A N 1
ATOM 2494 C CA . VAL A 1 319 ? 20.620 -8.204 -5.839 1.00 98.38 319 VAL A CA 1
ATOM 2495 C C . VAL A 1 319 ? 20.939 -6.722 -5.671 1.00 98.38 319 VAL A C 1
ATOM 2497 O O . VAL A 1 319 ? 21.954 -6.240 -6.177 1.00 98.38 319 VAL A O 1
ATOM 2500 N N . LEU A 1 320 ? 20.103 -6.002 -4.920 1.00 98.00 320 LEU A N 1
ATOM 2501 C CA . LEU A 1 320 ? 20.321 -4.586 -4.645 1.00 98.00 320 LEU A CA 1
ATOM 2502 C C . LEU A 1 320 ? 21.595 -4.383 -3.804 1.00 98.00 320 LEU A C 1
ATOM 2504 O O . LEU A 1 320 ? 21.753 -5.012 -2.751 1.00 98.00 320 LEU A O 1
ATOM 2508 N N . PRO A 1 321 ? 22.511 -3.492 -4.225 1.00 95.81 321 PRO A N 1
ATOM 2509 C CA . PRO A 1 321 ? 23.733 -3.232 -3.482 1.00 95.81 321 PRO A CA 1
ATOM 2510 C C . PRO A 1 321 ? 23.470 -2.359 -2.248 1.00 95.81 321 PRO A C 1
ATOM 2512 O O . PRO A 1 321 ? 22.628 -1.467 -2.265 1.00 95.81 321 PRO A O 1
ATOM 2515 N N . ASN A 1 322 ? 24.281 -2.553 -1.204 1.00 94.12 322 ASN A N 1
ATOM 2516 C CA . ASN A 1 322 ? 24.325 -1.712 0.001 1.00 94.12 322 ASN A CA 1
ATOM 2517 C C . ASN A 1 322 ? 22.962 -1.486 0.695 1.00 94.12 322 ASN A C 1
ATOM 2519 O O . ASN A 1 322 ? 22.616 -0.331 0.956 1.00 94.12 322 ASN A O 1
ATOM 2523 N N . PRO A 1 323 ? 22.203 -2.541 1.040 1.00 96.69 323 PRO A N 1
ATOM 2524 C CA . PRO A 1 323 ? 20.906 -2.384 1.692 1.00 96.69 323 PRO A CA 1
ATOM 2525 C C . PRO A 1 323 ? 21.011 -1.654 3.042 1.00 96.69 323 PRO A C 1
ATOM 2527 O O . PRO A 1 323 ? 21.976 -1.829 3.793 1.00 96.69 323 PRO A O 1
ATOM 2530 N N . GLN A 1 324 ? 20.008 -0.838 3.352 1.00 97.25 324 GLN A N 1
ATOM 2531 C CA . GLN A 1 324 ? 19.931 0.059 4.503 1.00 97.25 324 GLN A CA 1
ATOM 2532 C C . GLN A 1 324 ? 18.624 -0.118 5.290 1.00 97.25 324 GLN A C 1
ATOM 2534 O O . GLN A 1 324 ? 17.642 -0.683 4.804 1.00 97.25 324 GLN A O 1
ATOM 2539 N N . VAL A 1 325 ? 18.619 0.409 6.513 1.00 97.62 325 VAL A N 1
ATOM 2540 C CA . VAL A 1 325 ? 17.450 0.562 7.387 1.00 97.62 325 VAL A CA 1
ATOM 2541 C C . VAL A 1 325 ? 17.530 1.936 8.049 1.00 97.62 325 VAL A C 1
ATOM 2543 O O . VAL A 1 325 ? 18.630 2.403 8.343 1.00 97.62 325 VAL A O 1
ATOM 2546 N N . ALA A 1 326 ? 16.398 2.592 8.298 1.00 98.19 326 ALA A N 1
ATOM 2547 C CA . ALA A 1 326 ? 16.388 3.803 9.114 1.00 98.19 326 ALA A CA 1
ATOM 2548 C C . ALA A 1 326 ? 16.823 3.501 10.558 1.00 98.19 326 ALA A C 1
ATOM 2550 O O . ALA A 1 326 ? 16.460 2.469 11.125 1.00 98.19 326 ALA A O 1
ATOM 2551 N N . ALA A 1 327 ? 17.594 4.406 11.159 1.00 98.12 327 ALA A N 1
ATOM 2552 C CA . ALA A 1 327 ? 17.762 4.427 12.607 1.00 98.12 327 ALA A CA 1
ATOM 2553 C C . ALA A 1 327 ? 16.418 4.735 13.293 1.00 98.12 327 ALA A C 1
ATOM 2555 O O . ALA A 1 327 ? 15.532 5.343 12.690 1.00 98.12 327 ALA A O 1
ATOM 2556 N N . ASP A 1 328 ? 16.280 4.364 14.567 1.00 97.38 328 ASP A N 1
ATOM 2557 C CA . ASP A 1 328 ? 15.031 4.541 15.326 1.00 97.38 328 ASP A CA 1
ATOM 2558 C C . ASP A 1 328 ? 14.593 6.012 15.437 1.00 97.38 328 ASP A C 1
ATOM 2560 O O . ASP A 1 328 ? 13.413 6.298 15.603 1.00 97.38 328 ASP A O 1
ATOM 2564 N N . ASP A 1 329 ? 15.533 6.954 15.317 1.00 96.56 329 ASP A N 1
ATOM 2565 C CA . ASP A 1 329 ? 15.275 8.395 15.300 1.00 96.56 329 ASP A CA 1
ATOM 2566 C C . ASP A 1 329 ? 14.995 8.953 13.896 1.00 96.56 329 ASP A C 1
ATOM 2568 O O . ASP A 1 329 ? 14.780 10.152 13.751 1.00 96.56 329 ASP A O 1
ATOM 2572 N N . GLY A 1 330 ? 15.000 8.121 12.848 1.00 97.94 330 GLY A N 1
ATOM 2573 C CA . GLY A 1 330 ? 14.769 8.497 11.448 1.00 97.94 330 GLY A CA 1
ATOM 2574 C C . GLY A 1 330 ? 15.746 9.536 10.878 1.00 97.94 330 GLY A C 1
ATOM 2575 O O . GLY A 1 330 ? 15.534 10.020 9.767 1.00 97.94 330 GLY A O 1
ATOM 2576 N N . LEU A 1 331 ? 16.809 9.915 11.595 1.00 97.94 331 LEU A N 1
ATOM 2577 C CA . LEU A 1 331 ? 17.733 10.975 11.170 1.00 97.94 331 LEU A CA 1
ATOM 2578 C C . LEU A 1 331 ? 18.834 10.462 10.242 1.00 97.94 331 LEU A C 1
ATOM 2580 O O . LEU A 1 331 ? 19.490 11.254 9.563 1.00 97.94 331 LEU A O 1
ATOM 2584 N N . SER A 1 332 ? 19.049 9.148 10.212 1.00 98.12 332 SER A N 1
ATOM 2585 C CA . SER A 1 332 ? 20.087 8.510 9.410 1.00 98.12 332 SER A CA 1
ATOM 2586 C C . SER A 1 332 ? 19.676 7.120 8.932 1.00 98.12 332 SER A C 1
ATOM 2588 O O . SER A 1 332 ? 18.778 6.488 9.492 1.00 98.12 332 SER A O 1
ATOM 2590 N N . LEU A 1 333 ? 20.366 6.649 7.896 1.00 98.25 333 LEU A N 1
ATOM 2591 C CA . LEU A 1 333 ? 20.329 5.262 7.455 1.00 98.25 333 LEU A CA 1
ATOM 2592 C C . LEU A 1 333 ? 21.538 4.509 8.016 1.00 98.25 333 LEU A C 1
ATOM 2594 O O . LEU A 1 333 ? 22.656 5.029 8.046 1.00 98.25 333 LEU A O 1
ATOM 2598 N N . VAL A 1 334 ? 21.310 3.267 8.428 1.00 97.50 334 VAL A N 1
ATOM 2599 C CA . VAL A 1 334 ? 22.341 2.322 8.855 1.00 97.50 334 VAL A CA 1
ATOM 2600 C C . VAL A 1 334 ? 22.339 1.096 7.950 1.00 97.50 334 VAL A C 1
ATOM 2602 O O . VAL A 1 334 ? 21.296 0.668 7.456 1.00 97.50 334 VAL A O 1
ATOM 2605 N N . ALA A 1 335 ? 23.513 0.493 7.761 1.00 97.19 335 ALA A N 1
ATOM 2606 C CA . ALA A 1 335 ? 23.644 -0.692 6.921 1.00 97.19 335 ALA A CA 1
ATOM 2607 C C . ALA A 1 335 ? 22.802 -1.857 7.464 1.00 97.19 335 ALA A C 1
ATOM 2609 O O . ALA A 1 335 ? 22.907 -2.217 8.642 1.00 97.19 335 ALA A O 1
ATOM 2610 N N . TYR A 1 336 ? 22.027 -2.494 6.587 1.00 96.69 336 TYR A N 1
ATOM 2611 C CA . TYR A 1 336 ? 21.367 -3.758 6.884 1.00 96.69 336 TYR A CA 1
ATOM 2612 C C . TYR A 1 336 ? 22.423 -4.856 7.076 1.00 96.69 336 TYR A C 1
ATOM 2614 O O . TYR A 1 336 ? 23.287 -5.063 6.225 1.00 96.69 336 TYR A O 1
ATOM 2622 N N . ARG A 1 337 ? 22.366 -5.557 8.216 1.00 94.12 337 ARG A N 1
ATOM 2623 C CA . ARG A 1 337 ? 23.338 -6.600 8.605 1.00 94.12 337 ARG A CA 1
ATOM 2624 C C . ARG A 1 337 ? 22.782 -8.024 8.539 1.00 94.12 337 ARG A C 1
ATOM 2626 O O . ARG A 1 337 ? 23.390 -8.934 9.097 1.00 94.12 337 ARG A O 1
ATOM 2633 N N . GLY A 1 338 ? 21.616 -8.221 7.925 1.00 92.56 338 GLY A N 1
ATOM 2634 C CA . GLY A 1 338 ? 21.089 -9.568 7.717 1.00 92.56 338 GLY A CA 1
ATOM 2635 C C . GLY A 1 338 ? 21.829 -10.311 6.604 1.00 92.56 338 GLY A C 1
ATOM 2636 O O . GLY A 1 338 ? 22.630 -9.736 5.872 1.00 92.56 338 GLY A O 1
ATOM 2637 N N . HIS A 1 339 ? 21.571 -11.613 6.509 1.00 92.56 339 HIS A N 1
ATOM 2638 C CA . HIS A 1 339 ? 22.282 -12.519 5.599 1.00 92.56 339 HIS A CA 1
ATOM 2639 C C . HIS A 1 339 ? 21.526 -12.750 4.285 1.00 92.56 339 HIS A C 1
ATOM 2641 O O . HIS A 1 339 ? 22.035 -13.420 3.390 1.00 92.56 339 HIS A O 1
ATOM 2647 N N . GLN A 1 340 ? 20.290 -12.262 4.193 1.00 95.12 340 GLN A N 1
ATOM 2648 C CA . GLN A 1 340 ? 19.442 -12.439 3.028 1.00 95.12 340 GLN A CA 1
ATOM 2649 C C . GLN A 1 340 ? 19.824 -11.457 1.918 1.00 95.12 340 GLN A C 1
ATOM 2651 O O . GLN A 1 340 ? 20.036 -10.271 2.171 1.00 95.12 340 GLN A O 1
ATOM 2656 N N . ASN A 1 341 ? 19.841 -11.949 0.680 1.00 95.81 341 ASN A N 1
ATOM 2657 C CA . ASN A 1 341 ? 19.914 -11.089 -0.494 1.00 95.81 341 ASN A CA 1
ATOM 2658 C C . ASN A 1 341 ? 18.564 -10.396 -0.693 1.00 95.81 341 ASN A C 1
ATOM 2660 O O . ASN A 1 341 ? 17.528 -11.061 -0.711 1.00 95.81 341 ASN A O 1
ATOM 2664 N N . LEU A 1 342 ? 18.586 -9.074 -0.861 1.00 98.38 342 LEU A N 1
ATOM 2665 C CA . LEU A 1 342 ? 17.402 -8.294 -1.213 1.00 98.38 342 LEU A CA 1
ATOM 2666 C C . LEU A 1 342 ? 17.393 -8.122 -2.733 1.00 98.38 342 LEU A C 1
ATOM 2668 O O . LEU A 1 342 ? 18.229 -7.396 -3.273 1.00 98.38 342 LEU A O 1
ATOM 2672 N N . THR A 1 343 ? 16.523 -8.856 -3.424 1.00 98.69 343 THR A N 1
ATOM 2673 C CA . THR A 1 343 ? 16.460 -8.846 -4.892 1.00 98.69 343 THR A CA 1
ATOM 2674 C C . THR A 1 343 ? 15.473 -7.803 -5.409 1.00 98.69 343 THR A C 1
ATOM 2676 O O . THR A 1 343 ? 14.577 -7.383 -4.677 1.00 98.69 343 THR A O 1
ATOM 2679 N N . VAL A 1 344 ? 15.601 -7.402 -6.675 1.00 98.81 344 VAL A N 1
ATOM 2680 C CA . VAL A 1 344 ? 14.671 -6.466 -7.328 1.00 98.81 344 VAL A CA 1
ATOM 2681 C C . VAL A 1 344 ? 13.229 -6.955 -7.227 1.00 98.81 344 VAL A C 1
ATOM 2683 O O . VAL A 1 344 ? 12.378 -6.196 -6.774 1.00 98.81 344 VAL A O 1
ATOM 2686 N N . GLY A 1 345 ? 12.951 -8.217 -7.569 1.00 98.69 345 GLY A N 1
ATOM 2687 C CA . GLY A 1 345 ? 11.590 -8.763 -7.516 1.00 98.69 345 GLY A CA 1
ATOM 2688 C C . GLY A 1 345 ? 11.000 -8.721 -6.105 1.00 98.69 345 GLY A C 1
ATOM 2689 O O . GLY A 1 345 ? 9.887 -8.235 -5.905 1.00 98.69 345 GLY A O 1
ATOM 2690 N N . GLY A 1 346 ? 11.780 -9.140 -5.102 1.00 98.69 346 GLY A N 1
ATOM 2691 C CA . GLY A 1 346 ? 11.337 -9.126 -3.707 1.00 98.69 346 GLY A CA 1
ATOM 2692 C C . GLY A 1 346 ? 11.130 -7.715 -3.153 1.00 98.69 346 GLY A C 1
ATOM 2693 O O . GLY A 1 346 ? 10.145 -7.461 -2.466 1.00 98.69 346 GLY A O 1
ATOM 2694 N N . GLU A 1 347 ? 12.015 -6.773 -3.478 1.00 98.94 347 GLU A N 1
ATOM 2695 C CA . GLU A 1 347 ? 11.910 -5.389 -3.005 1.00 98.94 347 GLU A CA 1
ATOM 2696 C C . GLU A 1 347 ? 10.836 -4.583 -3.750 1.00 98.94 347 GLU A C 1
ATOM 2698 O O . GLU A 1 347 ? 10.287 -3.646 -3.169 1.00 98.94 347 GLU A O 1
ATOM 2703 N N . LEU A 1 348 ? 10.494 -4.945 -4.992 1.00 98.94 348 LEU A N 1
ATOM 2704 C CA . LEU A 1 348 ? 9.342 -4.393 -5.714 1.00 98.94 348 LEU A CA 1
ATOM 2705 C C . LEU A 1 348 ? 8.022 -4.903 -5.134 1.00 98.94 348 LEU A C 1
ATOM 2707 O O . LEU A 1 348 ? 7.125 -4.100 -4.887 1.00 98.94 348 LEU A O 1
ATOM 2711 N N . ASN A 1 349 ? 7.913 -6.203 -4.856 1.00 98.88 349 ASN A N 1
ATOM 2712 C CA . ASN A 1 349 ? 6.745 -6.759 -4.174 1.00 98.88 349 ASN A CA 1
ATOM 2713 C C . ASN A 1 349 ? 6.562 -6.116 -2.788 1.00 98.88 349 ASN A C 1
ATOM 2715 O O . ASN A 1 349 ? 5.489 -5.592 -2.485 1.00 98.88 349 ASN A O 1
ATOM 2719 N N . LYS A 1 350 ? 7.656 -5.988 -2.026 1.00 98.88 350 LYS A N 1
ATOM 2720 C CA . LYS A 1 350 ? 7.648 -5.298 -0.733 1.00 98.88 350 LYS A CA 1
ATOM 2721 C C . LYS A 1 350 ? 7.276 -3.828 -0.851 1.00 98.88 350 LYS A C 1
ATOM 2723 O O . LYS A 1 350 ? 6.522 -3.336 -0.020 1.00 98.88 350 LYS A O 1
ATOM 2728 N N . LEU A 1 351 ? 7.749 -3.124 -1.884 1.00 98.94 351 LEU A N 1
ATOM 2729 C CA . LEU A 1 351 ? 7.330 -1.747 -2.152 1.00 98.94 351 LEU A CA 1
ATOM 2730 C C . LEU A 1 351 ? 5.815 -1.686 -2.361 1.00 98.94 351 LEU A C 1
ATOM 2732 O O . LEU A 1 351 ? 5.158 -0.838 -1.763 1.00 98.94 351 LEU A O 1
ATOM 2736 N N . ALA A 1 352 ? 5.256 -2.601 -3.157 1.00 98.94 352 ALA A N 1
ATOM 2737 C CA . ALA A 1 352 ? 3.821 -2.649 -3.393 1.00 98.94 352 ALA A CA 1
ATOM 2738 C C . ALA A 1 352 ? 3.033 -2.887 -2.095 1.00 98.94 352 ALA A C 1
ATOM 2740 O O . ALA A 1 352 ? 2.078 -2.161 -1.811 1.00 98.94 352 ALA A O 1
ATOM 2741 N N . ALA A 1 353 ? 3.481 -3.840 -1.273 1.00 98.81 353 ALA A N 1
ATOM 2742 C CA . ALA A 1 353 ? 2.900 -4.107 0.036 1.00 98.81 353 ALA A CA 1
ATOM 2743 C C . ALA A 1 353 ? 3.037 -2.911 0.992 1.00 98.81 353 ALA A C 1
ATOM 2745 O O . ALA A 1 353 ? 2.075 -2.573 1.674 1.00 98.81 353 ALA A O 1
ATOM 2746 N N . ASN A 1 354 ? 4.189 -2.230 1.029 1.00 98.88 354 ASN A N 1
ATOM 2747 C CA . ASN A 1 354 ? 4.392 -1.056 1.880 1.00 98.88 354 ASN A CA 1
ATOM 2748 C C . ASN A 1 354 ? 3.445 0.090 1.502 1.00 98.88 354 ASN A C 1
ATOM 2750 O O . A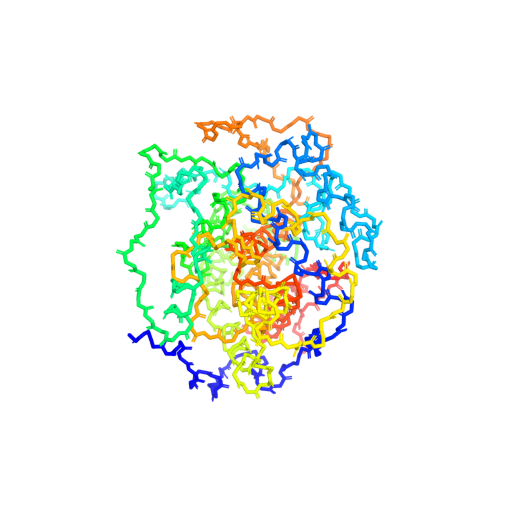SN A 1 354 ? 2.860 0.697 2.393 1.00 98.88 354 ASN A O 1
ATOM 2754 N N . ILE A 1 355 ? 3.256 0.374 0.208 1.00 98.88 355 ILE A N 1
ATOM 2755 C CA . ILE A 1 355 ? 2.329 1.431 -0.224 1.00 98.88 355 ILE A CA 1
ATOM 2756 C C . ILE A 1 355 ? 0.871 1.049 0.058 1.00 98.88 355 ILE A C 1
ATOM 2758 O O . ILE A 1 355 ? 0.097 1.885 0.519 1.00 98.88 355 ILE A O 1
ATOM 2762 N N . ALA A 1 356 ? 0.490 -0.209 -0.175 1.00 98.69 356 ALA A N 1
ATOM 2763 C CA . ALA A 1 356 ? -0.862 -0.681 0.105 1.00 98.69 356 ALA A CA 1
ATOM 2764 C C . ALA A 1 356 ? -1.171 -0.646 1.616 1.00 98.69 356 ALA A C 1
ATOM 2766 O O . ALA A 1 356 ? -2.065 0.076 2.052 1.00 98.69 356 ALA A O 1
ATOM 2767 N N . LEU A 1 357 ? -0.364 -1.340 2.423 1.00 98.75 357 LEU A N 1
ATOM 2768 C CA . LEU A 1 357 ? -0.556 -1.469 3.871 1.00 98.75 357 LEU A CA 1
ATOM 2769 C C . LEU A 1 357 ? -0.227 -0.181 4.638 1.00 98.75 357 LEU A C 1
ATOM 2771 O O . LEU A 1 357 ? -0.689 -0.002 5.759 1.00 98.75 357 LEU A O 1
ATOM 2775 N N . GLY A 1 358 ? 0.505 0.766 4.046 1.00 98.75 358 GLY A N 1
ATOM 2776 C CA . GLY A 1 358 ? 0.645 2.112 4.605 1.00 98.75 358 GLY A CA 1
ATOM 2777 C C . GLY A 1 358 ? -0.705 2.818 4.769 1.00 98.75 358 GLY A C 1
ATOM 2778 O O . GLY A 1 358 ? -0.903 3.568 5.724 1.00 98.75 358 GLY A O 1
ATOM 2779 N N . ARG A 1 359 ? -1.670 2.542 3.877 1.00 98.81 359 ARG A N 1
ATOM 2780 C CA . ARG A 1 359 ? -3.040 3.069 3.991 1.00 98.81 359 ARG A CA 1
ATOM 2781 C C . ARG A 1 359 ? -3.834 2.370 5.099 1.00 98.81 359 ARG A C 1
ATOM 2783 O O . ARG A 1 359 ? -4.707 2.992 5.706 1.00 98.81 359 ARG A O 1
ATOM 2790 N N . ASP A 1 360 ? -3.524 1.110 5.379 1.00 98.75 360 ASP A N 1
ATOM 2791 C CA . ASP A 1 360 ? -4.086 0.373 6.514 1.00 98.75 360 ASP A CA 1
ATOM 2792 C C . ASP A 1 360 ? -3.542 0.962 7.825 1.00 98.75 360 ASP A C 1
ATOM 2794 O O . ASP A 1 360 ? -4.319 1.281 8.724 1.00 98.75 360 ASP A O 1
ATOM 2798 N N . ALA A 1 361 ? -2.239 1.268 7.880 1.00 98.25 361 ALA A N 1
ATOM 2799 C CA . ALA A 1 361 ? -1.604 1.891 9.045 1.00 98.25 361 ALA A CA 1
ATOM 2800 C C . ALA A 1 361 ? -2.183 3.278 9.352 1.00 98.25 361 ALA A C 1
ATOM 2802 O O . ALA A 1 361 ? -2.307 3.676 10.515 1.00 98.25 361 ALA A O 1
ATOM 2803 N N . ALA A 1 362 ? -2.615 3.998 8.316 1.00 98.75 362 ALA A N 1
ATOM 2804 C CA . ALA A 1 362 ? -3.331 5.256 8.463 1.00 98.75 362 ALA A CA 1
ATOM 2805 C C . ALA A 1 362 ? -4.777 5.111 8.974 1.00 98.75 362 ALA A C 1
ATOM 2807 O O . ALA A 1 362 ? -5.354 6.087 9.447 1.00 98.75 362 ALA A O 1
ATOM 2808 N N . GLY A 1 363 ? -5.347 3.903 8.931 1.00 98.69 363 GLY A N 1
ATOM 2809 C CA . GLY A 1 363 ? -6.703 3.601 9.393 1.00 98.69 363 GLY A CA 1
ATOM 2810 C C . GLY A 1 363 ? -7.790 3.732 8.324 1.00 98.69 363 GLY A C 1
ATOM 2811 O O . GLY A 1 363 ? -8.974 3.708 8.667 1.00 98.69 363 GLY A O 1
ATOM 2812 N N . VAL A 1 364 ? -7.424 3.849 7.039 1.00 98.81 364 VAL A N 1
ATOM 2813 C CA . VAL A 1 364 ? -8.385 4.158 5.964 1.00 98.81 364 VAL A CA 1
ATOM 2814 C C . VAL A 1 364 ? -8.716 2.976 5.055 1.00 98.81 364 VAL A C 1
ATOM 2816 O O . VAL A 1 364 ? -9.705 3.041 4.324 1.00 98.81 364 VAL A O 1
ATOM 2819 N N . HIS A 1 365 ? -7.929 1.904 5.064 1.00 98.94 365 HIS A N 1
ATOM 2820 C CA . HIS A 1 365 ? -8.184 0.695 4.277 1.00 98.94 365 HIS A CA 1
ATOM 2821 C C . HIS A 1 365 ? -8.122 -0.568 5.133 1.00 98.94 365 HIS A C 1
ATOM 2823 O O . HIS A 1 365 ? -7.650 -0.548 6.265 1.00 98.94 365 HIS A O 1
ATOM 2829 N N . TRP A 1 366 ? -8.696 -1.641 4.595 1.00 98.88 366 TRP A N 1
ATOM 2830 C CA . TRP A 1 366 ? -8.655 -2.983 5.165 1.00 98.88 366 TRP A CA 1
ATOM 2831 C C . TRP A 1 366 ? -7.542 -3.798 4.503 1.00 98.88 366 TRP A C 1
ATOM 2833 O O . TRP A 1 366 ? -7.310 -3.632 3.304 1.00 98.88 366 TRP A O 1
ATOM 2843 N N . ARG A 1 367 ? -6.978 -4.790 5.202 1.00 98.56 367 ARG A N 1
ATOM 2844 C CA . ARG A 1 367 ? -5.999 -5.714 4.602 1.00 98.56 367 ARG A CA 1
ATOM 2845 C C . ARG A 1 367 ? -6.493 -6.337 3.295 1.00 98.56 367 ARG A C 1
ATOM 2847 O O . ARG A 1 367 ? -5.756 -6.366 2.314 1.00 98.56 367 ARG A O 1
ATOM 2854 N N . SER A 1 368 ? -7.739 -6.800 3.233 1.00 98.69 368 SER A N 1
ATOM 2855 C CA . SER A 1 368 ? -8.334 -7.328 1.997 1.00 98.69 368 SER A CA 1
ATOM 2856 C C . SER A 1 368 ? -8.490 -6.275 0.899 1.00 98.69 368 SER A C 1
ATOM 2858 O O . SER A 1 368 ? -8.352 -6.622 -0.270 1.00 98.69 368 SER A O 1
ATOM 2860 N N . ASP A 1 369 ? -8.718 -4.994 1.221 1.00 98.88 369 ASP A N 1
ATOM 2861 C CA . ASP A 1 369 ? -8.695 -3.927 0.207 1.00 98.88 369 ASP A CA 1
ATOM 2862 C C . ASP A 1 369 ? -7.309 -3.809 -0.435 1.00 98.88 369 ASP A C 1
ATOM 2864 O O . ASP A 1 369 ? -7.207 -3.567 -1.641 1.00 98.88 369 ASP A O 1
ATOM 2868 N N . SER A 1 370 ? -6.272 -3.953 0.389 1.00 98.62 370 SER A N 1
ATOM 2869 C CA . SER A 1 370 ? -4.869 -3.861 0.011 1.00 98.62 370 SER A CA 1
ATOM 2870 C C . SER A 1 370 ? -4.435 -5.077 -0.812 1.00 98.62 370 SER A C 1
ATOM 2872 O O . SER A 1 370 ? -4.051 -4.923 -1.969 1.00 98.62 370 SER A O 1
ATOM 2874 N N . ILE A 1 371 ? -4.572 -6.293 -0.282 1.00 98.25 371 ILE A N 1
ATOM 2875 C CA . ILE A 1 371 ? -4.117 -7.526 -0.946 1.00 98.25 371 ILE A CA 1
ATOM 2876 C C . ILE A 1 371 ? -4.862 -7.778 -2.262 1.00 98.25 371 ILE A C 1
ATOM 2878 O O . ILE A 1 371 ? -4.234 -7.974 -3.301 1.00 98.25 371 ILE A O 1
ATOM 2882 N N . GLU A 1 372 ? -6.193 -7.700 -2.261 1.00 98.62 372 GLU A N 1
ATOM 2883 C CA . GLU A 1 372 ? -6.975 -7.927 -3.484 1.00 98.62 372 GLU A CA 1
ATOM 2884 C C . GLU A 1 372 ? -6.788 -6.790 -4.498 1.00 98.62 372 GLU A C 1
ATOM 2886 O O . GLU A 1 372 ? -6.882 -6.996 -5.710 1.00 98.62 372 GLU A O 1
ATOM 2891 N N . GLY A 1 373 ? -6.464 -5.585 -4.017 1.00 98.81 373 GLY A N 1
ATOM 2892 C CA . GLY A 1 373 ? -6.069 -4.473 -4.870 1.00 98.81 373 GLY A CA 1
ATOM 2893 C C . GLY A 1 373 ? -4.784 -4.761 -5.648 1.00 98.81 373 GLY A C 1
ATOM 2894 O O . GLY A 1 373 ? -4.754 -4.516 -6.855 1.00 98.81 373 GLY A O 1
ATOM 2895 N N . LEU A 1 374 ? -3.760 -5.338 -5.003 1.00 98.81 374 LEU A N 1
ATOM 2896 C CA . LEU A 1 374 ? -2.511 -5.732 -5.671 1.00 98.81 374 LEU A CA 1
ATOM 2897 C C . LEU A 1 374 ? -2.776 -6.712 -6.826 1.00 98.81 374 LEU A C 1
ATOM 2899 O O . LEU A 1 374 ? -2.287 -6.499 -7.938 1.00 98.81 374 LEU A O 1
ATOM 2903 N N . PHE A 1 375 ? -3.593 -7.745 -6.594 1.00 98.69 375 PHE A N 1
ATOM 2904 C CA . PHE A 1 375 ? -3.927 -8.745 -7.615 1.00 98.69 375 PHE A CA 1
ATOM 2905 C C . PHE A 1 375 ? -4.746 -8.170 -8.779 1.00 98.69 375 PHE A C 1
ATOM 2907 O O . PHE A 1 375 ? -4.507 -8.515 -9.942 1.00 98.69 375 PHE A O 1
ATOM 2914 N N . LEU A 1 376 ? -5.681 -7.254 -8.500 1.00 98.88 376 LEU A N 1
ATOM 2915 C CA . LEU A 1 376 ? -6.391 -6.536 -9.559 1.00 98.88 376 LEU A CA 1
ATOM 2916 C C . LEU A 1 376 ? -5.416 -5.701 -10.401 1.00 98.88 376 LEU A C 1
ATOM 2918 O O . LEU A 1 376 ? -5.489 -5.725 -11.629 1.00 98.88 376 LEU A O 1
ATOM 2922 N N . GLY A 1 377 ? -4.492 -4.992 -9.749 1.00 98.88 377 GLY A N 1
ATOM 2923 C CA . GLY A 1 377 ? -3.463 -4.194 -10.410 1.00 98.88 377 GLY A CA 1
ATOM 2924 C C . GLY A 1 377 ? -2.563 -5.023 -11.320 1.00 98.88 377 GLY A C 1
ATOM 2925 O O . GLY A 1 377 ? -2.353 -4.654 -12.475 1.00 98.88 377 GLY A O 1
ATOM 2926 N N . GLU A 1 378 ? -2.088 -6.172 -10.834 1.00 98.88 378 GLU A N 1
ATOM 2927 C CA . GLU A 1 378 ? -1.328 -7.130 -11.644 1.00 98.88 378 GLU A CA 1
ATOM 2928 C C . GLU A 1 378 ? -2.119 -7.546 -12.888 1.00 98.88 378 GLU A C 1
ATOM 2930 O O . GLU A 1 378 ? -1.603 -7.465 -13.998 1.00 98.88 378 GLU A O 1
ATOM 2935 N N . THR A 1 379 ? -3.395 -7.907 -12.732 1.00 98.69 379 THR A N 1
ATOM 2936 C CA . THR A 1 379 ? -4.245 -8.328 -13.858 1.00 98.69 379 THR A CA 1
ATOM 2937 C C . THR A 1 379 ? -4.382 -7.229 -14.919 1.00 98.69 379 THR A C 1
ATOM 2939 O O . THR A 1 379 ? -4.308 -7.513 -16.116 1.00 98.69 379 THR A O 1
ATOM 2942 N N . VAL A 1 380 ? -4.530 -5.965 -14.501 1.00 98.75 380 VAL A N 1
ATOM 2943 C CA . VAL A 1 380 ? -4.549 -4.810 -15.417 1.00 98.75 380 VAL A CA 1
ATOM 2944 C C . VAL A 1 380 ? -3.226 -4.702 -16.181 1.00 98.75 380 VAL A C 1
ATOM 2946 O O . VAL A 1 380 ? -3.237 -4.575 -17.405 1.00 98.75 380 VAL A O 1
ATOM 2949 N N . ALA A 1 381 ? -2.093 -4.784 -15.479 1.00 98.81 381 ALA A N 1
ATOM 2950 C CA . ALA A 1 381 ? -0.767 -4.699 -16.088 1.00 98.81 381 ALA A CA 1
ATOM 2951 C C . ALA A 1 381 ? -0.496 -5.834 -17.079 1.00 98.81 381 ALA A C 1
ATOM 2953 O O . ALA A 1 381 ? -0.007 -5.564 -18.172 1.00 98.81 381 ALA A O 1
ATOM 2954 N N . LEU A 1 382 ? -0.870 -7.074 -16.752 1.00 98.50 382 LEU A N 1
ATOM 2955 C CA . LEU A 1 382 ? -0.728 -8.215 -17.660 1.00 98.50 382 LEU A CA 1
ATOM 2956 C C . LEU A 1 382 ? -1.513 -8.006 -18.965 1.00 98.50 382 LEU A C 1
ATOM 2958 O O . LEU A 1 382 ? -0.994 -8.298 -20.039 1.00 98.50 382 LEU A O 1
ATOM 2962 N N . GLY A 1 383 ? -2.730 -7.456 -18.886 1.00 98.00 383 GLY A N 1
ATOM 2963 C CA . GLY A 1 383 ? -3.531 -7.131 -20.069 1.00 98.00 383 GLY A CA 1
ATOM 2964 C C . GLY A 1 383 ? -2.882 -6.068 -20.958 1.00 98.00 383 GLY A C 1
ATOM 2965 O O . GLY A 1 383 ? -2.845 -6.223 -22.174 1.00 98.00 383 GLY A O 1
ATOM 2966 N N . VAL A 1 384 ? -2.326 -5.009 -20.361 1.00 98.31 384 VAL A N 1
ATOM 2967 C CA . VAL A 1 384 ? -1.626 -3.954 -21.117 1.00 98.31 384 VAL A CA 1
ATOM 2968 C C . VAL A 1 384 ? -0.314 -4.465 -21.713 1.00 98.31 384 VAL A C 1
ATOM 2970 O O . VAL A 1 384 ? -0.011 -4.161 -22.861 1.00 98.31 384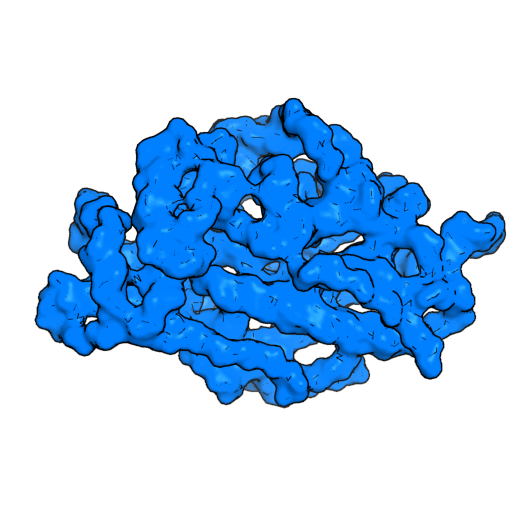 VAL A O 1
ATOM 2973 N N . LEU A 1 385 ? 0.450 -5.279 -20.978 1.00 98.00 385 LEU A N 1
ATOM 2974 C CA . LEU A 1 385 ? 1.670 -5.906 -21.493 1.00 98.00 385 LEU A CA 1
ATOM 2975 C C . LEU A 1 385 ? 1.377 -6.840 -22.677 1.00 98.00 385 LEU A C 1
ATOM 2977 O O . LEU A 1 385 ? 2.186 -6.901 -23.601 1.00 98.00 385 LEU A O 1
ATOM 2981 N N . ALA A 1 386 ? 0.234 -7.536 -22.672 1.00 97.06 386 ALA A N 1
ATOM 2982 C CA . ALA A 1 386 ? -0.187 -8.382 -23.787 1.00 97.06 386 ALA A CA 1
ATOM 2983 C C . ALA A 1 386 ? -0.436 -7.561 -25.059 1.00 97.06 386 ALA A C 1
ATOM 2985 O O . ALA A 1 386 ? 0.108 -7.896 -26.109 1.00 97.06 386 ALA A O 1
ATOM 2986 N N . ASP A 1 387 ? -1.170 -6.449 -24.958 1.00 96.62 387 ASP A N 1
ATOM 2987 C CA . ASP A 1 387 ? -1.372 -5.537 -26.089 1.00 96.62 387 ASP A CA 1
ATOM 2988 C C . ASP A 1 387 ? -0.046 -4.914 -26.554 1.00 96.62 387 ASP A C 1
ATOM 2990 O O . ASP A 1 387 ? 0.238 -4.865 -27.752 1.00 96.62 387 ASP A O 1
ATOM 2994 N N . LEU A 1 388 ? 0.798 -4.483 -25.612 1.00 95.75 388 LEU A N 1
ATOM 2995 C CA . LEU A 1 388 ? 2.079 -3.838 -25.895 1.00 95.75 388 LEU A CA 1
ATOM 2996 C C . LEU A 1 388 ? 3.052 -4.775 -26.624 1.00 95.75 388 LEU A C 1
ATOM 2998 O O . LEU A 1 388 ? 3.683 -4.357 -27.597 1.00 95.75 388 LEU A O 1
ATOM 3002 N N . ALA A 1 389 ? 3.125 -6.049 -26.226 1.00 95.31 389 ALA A N 1
ATOM 3003 C CA . ALA A 1 389 ? 3.980 -7.053 -26.863 1.00 95.31 389 ALA A CA 1
ATOM 3004 C C . ALA A 1 389 ? 3.665 -7.252 -28.359 1.00 95.31 389 ALA A C 1
ATOM 3006 O O . ALA A 1 389 ? 4.566 -7.559 -29.140 1.00 95.31 389 ALA A O 1
ATOM 3007 N N . LEU A 1 390 ? 2.416 -7.029 -28.788 1.00 95.19 390 LEU A N 1
ATOM 3008 C CA . LEU A 1 390 ? 2.019 -7.091 -30.203 1.00 95.19 390 LEU A CA 1
ATOM 3009 C C . LEU A 1 390 ? 2.569 -5.919 -31.032 1.00 95.19 390 LEU A C 1
ATOM 3011 O O . LEU A 1 390 ? 2.623 -6.008 -32.262 1.00 95.19 390 LEU A O 1
ATOM 3015 N N . THR A 1 391 ? 2.950 -4.819 -30.378 1.00 94.69 391 THR A N 1
ATOM 3016 C CA . THR A 1 391 ? 3.409 -3.587 -31.041 1.00 94.69 391 THR A CA 1
ATOM 3017 C C . THR A 1 391 ? 4.912 -3.558 -31.296 1.00 94.69 391 THR A C 1
ATOM 3019 O O . THR A 1 391 ? 5.368 -2.821 -32.173 1.00 94.69 391 THR A O 1
ATOM 3022 N N . TYR A 1 392 ? 5.679 -4.374 -30.573 1.00 95.25 392 TYR A N 1
ATOM 3023 C CA . TYR A 1 392 ? 7.122 -4.471 -30.743 1.00 95.25 392 TYR A CA 1
ATOM 3024 C C . TYR A 1 392 ? 7.492 -5.313 -31.968 1.00 95.25 392 TYR A C 1
ATOM 3026 O O . TYR A 1 392 ? 6.874 -6.334 -32.290 1.00 95.25 392 TYR A O 1
ATOM 3034 N N . VAL A 1 393 ? 8.519 -4.852 -32.680 1.00 94.25 393 VAL A N 1
ATOM 3035 C CA . VAL A 1 393 ? 9.065 -5.524 -33.873 1.00 94.25 393 VAL A CA 1
ATOM 3036 C C . VAL A 1 393 ? 10.331 -6.306 -33.549 1.00 94.25 393 VAL A C 1
ATOM 3038 O O . VAL A 1 393 ? 10.762 -7.136 -34.345 1.00 94.25 393 VAL A O 1
ATOM 3041 N N . GLU A 1 394 ? 10.928 -6.015 -32.398 1.00 94.06 394 GLU A N 1
ATOM 3042 C CA . GLU A 1 394 ? 12.075 -6.691 -31.833 1.00 94.06 394 GLU A CA 1
ATOM 3043 C C . GLU A 1 394 ? 11.749 -8.172 -31.611 1.00 94.06 394 GLU A C 1
ATOM 3045 O O . GLU A 1 394 ? 10.711 -8.526 -31.053 1.00 94.06 394 GLU A O 1
ATOM 3050 N N . GLU A 1 395 ? 12.658 -9.053 -32.027 1.00 90.62 395 GLU A N 1
ATOM 3051 C CA . GLU A 1 395 ? 12.580 -10.464 -31.663 1.00 90.62 395 GLU A CA 1
ATOM 3052 C C . GLU A 1 395 ? 13.035 -10.614 -30.209 1.00 90.62 395 GLU A C 1
ATOM 3054 O O . GLU A 1 395 ? 14.221 -10.487 -29.902 1.00 90.62 395 GLU A O 1
ATOM 3059 N N . PHE A 1 396 ? 12.085 -10.860 -29.309 1.00 91.88 396 PHE A N 1
ATOM 3060 C CA . PHE A 1 396 ? 12.347 -11.119 -27.896 1.00 91.88 396 PHE A CA 1
ATOM 3061 C C . PHE A 1 396 ? 11.425 -12.238 -27.386 1.00 91.88 396 PHE A C 1
ATOM 3063 O O . PHE A 1 396 ? 10.360 -12.461 -27.967 1.00 91.88 396 PHE A O 1
ATOM 3070 N N . PRO A 1 397 ? 11.807 -12.969 -26.324 1.00 91.44 397 PRO A N 1
ATOM 3071 C CA . PRO A 1 397 ? 11.052 -14.122 -25.826 1.00 91.44 397 PRO A CA 1
ATOM 3072 C C . PRO A 1 397 ? 9.714 -13.758 -25.157 1.00 91.44 397 PRO A C 1
ATOM 3074 O O . PRO A 1 397 ? 9.002 -14.652 -24.704 1.00 91.44 397 PRO A O 1
ATOM 3077 N N . GLY A 1 398 ? 9.366 -12.471 -25.093 1.00 94.25 398 GLY A N 1
ATOM 3078 C CA . GLY A 1 398 ? 8.248 -11.954 -24.316 1.00 94.25 398 GLY A CA 1
ATOM 3079 C C . GLY A 1 398 ? 8.680 -11.429 -22.947 1.00 94.25 398 GLY A C 1
ATOM 3080 O O . GLY A 1 398 ? 9.803 -11.655 -22.497 1.00 94.25 398 GLY A O 1
ATOM 3081 N N . PHE A 1 399 ? 7.774 -10.716 -22.283 1.00 96.75 399 PHE A N 1
ATOM 3082 C CA . PHE A 1 399 ? 7.964 -10.270 -20.907 1.00 96.75 399 PHE A CA 1
ATOM 3083 C C . PHE A 1 399 ? 7.848 -11.467 -19.966 1.00 96.75 399 PHE A C 1
ATOM 3085 O O . PHE A 1 399 ? 6.817 -12.141 -19.962 1.00 96.75 399 PHE A O 1
ATOM 3092 N N . GLN A 1 400 ? 8.880 -11.726 -19.168 1.00 96.00 400 GLN A N 1
ATOM 3093 C CA . GLN A 1 400 ? 8.888 -12.794 -18.170 1.00 96.00 400 GLN A CA 1
ATOM 3094 C C . GLN A 1 400 ? 8.875 -12.174 -16.779 1.00 96.00 400 GLN A C 1
ATOM 3096 O O . GLN A 1 400 ? 9.707 -11.326 -16.485 1.00 96.00 400 GLN A O 1
ATOM 3101 N N . LEU A 1 401 ? 7.920 -12.570 -15.938 1.00 97.75 401 LEU A N 1
ATOM 3102 C CA . LEU A 1 401 ? 7.824 -12.047 -14.575 1.00 97.75 401 LEU A CA 1
ATOM 3103 C C . LEU A 1 401 ? 7.176 -13.040 -13.614 1.00 97.75 401 LEU A C 1
ATOM 3105 O O . LEU A 1 401 ? 6.376 -13.897 -14.002 1.00 97.75 401 LEU A O 1
ATOM 3109 N N . THR A 1 402 ? 7.489 -12.875 -12.336 1.00 98.44 402 THR A N 1
ATOM 3110 C CA . THR A 1 402 ? 6.899 -13.596 -11.214 1.00 98.44 402 THR A CA 1
ATOM 3111 C C . THR A 1 402 ? 5.698 -12.826 -10.685 1.00 98.44 402 THR A C 1
ATOM 3113 O O . THR A 1 402 ? 5.785 -11.666 -10.267 1.00 98.44 402 THR A O 1
ATOM 3116 N N . ARG A 1 403 ? 4.546 -13.481 -10.704 1.00 98.56 403 ARG A N 1
ATOM 3117 C CA . ARG A 1 403 ? 3.278 -12.966 -10.203 1.00 98.56 403 ARG A CA 1
ATOM 3118 C C . ARG A 1 403 ? 3.266 -12.912 -8.678 1.00 98.56 403 ARG A C 1
ATOM 3120 O O . ARG A 1 403 ? 4.059 -13.576 -8.008 1.00 98.56 403 ARG A O 1
ATOM 3127 N N . PHE A 1 404 ? 2.350 -12.141 -8.105 1.00 98.38 404 PHE A N 1
ATOM 3128 C CA . PHE A 1 404 ? 2.190 -12.027 -6.653 1.00 98.38 404 PHE A CA 1
ATOM 3129 C C . PHE A 1 404 ? 1.781 -13.341 -5.977 1.00 98.38 404 PHE A C 1
ATOM 3131 O O . PHE A 1 404 ? 2.031 -13.504 -4.787 1.00 98.38 404 PHE A O 1
ATOM 3138 N N . ASP A 1 405 ? 1.205 -14.292 -6.719 1.00 97.25 405 ASP A N 1
ATOM 3139 C CA . ASP A 1 405 ? 0.927 -15.652 -6.236 1.00 97.25 405 ASP A CA 1
ATOM 3140 C C . ASP A 1 405 ? 2.161 -16.583 -6.269 1.00 97.25 405 ASP A C 1
ATOM 3142 O O . ASP A 1 405 ? 2.081 -17.747 -5.876 1.00 97.25 405 ASP A O 1
ATOM 3146 N N . GLY A 1 406 ? 3.313 -16.078 -6.726 1.00 97.31 406 GLY A N 1
ATOM 3147 C CA . GLY A 1 406 ? 4.571 -16.812 -6.843 1.00 97.31 406 GLY A CA 1
ATOM 3148 C C . GLY A 1 406 ? 4.720 -17.635 -8.122 1.00 97.31 406 GLY A C 1
ATOM 3149 O O . GLY A 1 406 ? 5.764 -18.257 -8.313 1.00 97.31 406 GLY A O 1
ATOM 3150 N N . THR A 1 407 ? 3.721 -17.650 -9.007 1.00 98.06 407 THR A N 1
ATOM 3151 C CA . THR A 1 407 ? 3.836 -18.298 -10.319 1.00 98.06 407 THR A CA 1
ATOM 3152 C C . THR A 1 407 ? 4.561 -17.400 -11.320 1.00 98.06 407 THR A C 1
ATOM 3154 O O . THR A 1 407 ? 4.507 -16.179 -11.230 1.00 98.06 407 THR A O 1
ATOM 3157 N N . THR A 1 408 ? 5.248 -17.985 -12.299 1.00 97.44 408 THR A N 1
ATOM 3158 C CA . THR A 1 408 ? 5.883 -17.228 -13.391 1.00 97.44 408 THR A CA 1
ATOM 3159 C C . THR A 1 408 ? 4.967 -17.194 -14.611 1.00 97.44 408 THR A C 1
ATOM 3161 O O . THR A 1 408 ? 4.313 -18.190 -14.926 1.00 97.44 408 THR A O 1
ATOM 3164 N N . VAL A 1 409 ? 4.943 -16.066 -15.321 1.00 97.50 409 VAL A N 1
ATOM 3165 C CA . VAL A 1 409 ? 4.216 -15.891 -16.585 1.00 97.50 409 VAL A CA 1
ATOM 3166 C C . VAL A 1 409 ? 5.137 -15.328 -17.667 1.00 97.50 409 VAL A C 1
ATOM 3168 O O . VAL A 1 409 ? 6.039 -14.543 -17.377 1.00 97.50 409 VAL A O 1
ATOM 3171 N N . THR A 1 410 ? 4.890 -15.727 -18.917 1.00 96.62 410 THR A N 1
ATOM 3172 C CA . THR A 1 410 ? 5.553 -15.183 -20.109 1.00 96.62 410 THR A CA 1
ATOM 3173 C C . THR A 1 410 ? 4.513 -14.587 -21.049 1.00 96.62 410 THR A C 1
ATOM 3175 O O . THR A 1 410 ? 3.647 -15.301 -21.553 1.00 96.62 410 THR A O 1
ATOM 3178 N N . ILE A 1 411 ? 4.611 -13.287 -21.308 1.00 95.94 411 ILE A N 1
ATOM 3179 C CA . ILE A 1 411 ? 3.700 -12.534 -22.174 1.00 95.94 411 ILE A CA 1
ATOM 3180 C C . ILE A 1 411 ? 4.423 -12.282 -23.489 1.00 95.94 411 ILE A C 1
ATOM 3182 O O . ILE A 1 411 ? 5.373 -11.503 -23.541 1.00 95.94 411 ILE A O 1
ATOM 3186 N N . HIS A 1 412 ? 4.002 -12.966 -24.543 1.00 88.44 412 HIS A N 1
ATOM 3187 C CA . HIS A 1 412 ? 4.665 -12.937 -25.838 1.00 88.44 412 HIS A CA 1
ATOM 3188 C C . HIS A 1 412 ? 3.662 -12.636 -26.946 1.00 88.44 412 HIS A C 1
ATOM 3190 O O . HIS A 1 412 ? 2.449 -12.709 -26.758 1.00 88.44 412 HIS A O 1
ATOM 3196 N N . ARG A 1 413 ? 4.196 -12.267 -28.107 1.00 83.00 413 ARG A N 1
ATOM 3197 C CA . ARG A 1 413 ? 3.413 -12.054 -29.316 1.00 83.00 413 ARG A CA 1
ATOM 3198 C C . ARG A 1 413 ? 2.903 -13.407 -29.825 1.00 83.00 413 ARG A C 1
ATOM 3200 O O . ARG A 1 413 ? 3.714 -14.214 -30.277 1.00 83.00 413 ARG A O 1
ATOM 3207 N N . GLU A 1 414 ? 1.593 -13.636 -29.738 1.00 63.16 414 GLU A N 1
ATOM 3208 C CA . GLU A 1 414 ? 0.899 -14.768 -30.382 1.00 63.16 414 GLU A CA 1
ATOM 3209 C C . GLU A 1 414 ? 0.470 -14.449 -31.821 1.00 63.16 414 GLU A C 1
ATOM 3211 O O . GLU A 1 414 ? 0.040 -13.298 -32.089 1.00 63.16 414 GLU A O 1
#

Radius of gyration: 21.38 Å; chains: 1; bounding box: 54×40×62 Å